Protein AF-0000000078526818 (afdb_homodimer)

InterPro domains:
  IPR000281 Helix-turn-helix protein RpiR [PF01418] (6-73)
  IPR000281 Helix-turn-helix protein RpiR [PS51071] (1-77)
  IPR001347 SIS domain [PF01380] (111-219)
  IPR001347 SIS domain [PS51464] (107-249)
  IPR009057 Homedomain-like superfamily [SSF46689] (5-74)
  IPR035472 RpiR-like, SIS domain [cd05013] (103-241)
  IPR036388 Winged helix-like DNA-binding domain superfamily [G3DSA:1.10.10.10] (4-74)
  IPR046348 SIS domain superfamily [SSF53697] (82-240)
  IPR047640 HTH-type transcriptional regulator RpiR-like [PTHR30514] (3-245)

Sequence (504 aa):
MVLDDLVVKHYNELSENDYHIWNYISANREEVANLPINVVAERVNVSRTTLMRFSQKLGLHGYSELKTHLRWENIAPRKSYESITEKVINNNINIINRYKEIDFGEMVRAIYEAHNIFIYGTGSLQREVAIELRRMFLSVNMIAIDLPGEGELLKSTNMLGKNDIIFIISKSGESAFVDNQLNKFKAKGVKIISLTKSGHNRIAIKSDFNLFTNIEKFELGPDTVFETMVHMFLIIEILFARFIDYYFTHESMVLDDLVVKHYNELSENDYHIWNYISANREEVANLPINVVAERVNVSRTTLMRFSQKLGLHGYSELKTHLRWENIAPRKSYESITEKVINNNINIINRYKEIDFGEMVRAIYEAHNIFIYGTGSLQREVAIELRRMFLSVNMIAIDLPGEGELLKSTNMLGKNDIIFIISKSGESAFVDNQLNKFKAKGVKIISLTKSGHNRIAIKSDFNLFTNIEKFELGPDTVFETMVHMFLIIEILFARFIDYYFTHES

pLDDT: mean 88.37, std 12.84, range [31.36, 98.88]

Foldseek 3Di:
DALVVLCLVLVVVADPLLVLLVVQCVVCLVVLLPDDLCVSCVVSVHDSVVQQVSCVSSVHNGSNVVSVSSVCVQPPDPRPVCDPVNVLVVQLVVLLVSLVPDDCPVVLVLVLQAPAEEEEEPDDVRQVLRVVLQVLCVVVVHGYYYDPDLVSLVVCLVVDAQRHEYEYEYEAQADPSVLVSLVSCVVRNYAYEYEYADDDHSRQVSHPHYHHGHWDWDDPDDVDIDINDCSSSVNSVSSSVVSVVVNVVVVD/DQLVVLCVVLVVVADPLLVLLCVQCVQCLVPLLPDDLCVSCVVSVHDSVVQQVSCVSSVHNGSNVVSVSSVCCCPVDPRVPCDPVNVLVVQLVVLLVVLVPDDCPVVLVLVVQAPAEEEEEPDDVRQVLRVVLQVLCVVVVHGYHYDPDLVSLVVCLVVDAQRHEYEYEYEAQADPSVLVSLVSCVVRNYAYEYEYADDDHSRQVSHPHYHHGHWDWDDPDDVDIDINDCSSSVNSVSSSVVSVVVNVVVVD

Secondary structure (DSSP, 8-state):
--HHHHHHHTGGG--HHHHHHHHHHHHTHHHHHTS-HHHHHHHTT--HHHHHHHHHHTT-SSHHHHHHHHHHHHHSSS-----HHHHHHHHHHHHHHHHHH---HHHHHHHHH-SEEEEEESSHHHHHHHHHHHHHHHHTT--EEEE-SHHHHHHHTTT--TTEEEEEE-SSS--HHHHHHHHHHHHTT-EEEEEEESS--HHHHH-SEEEEE---EEEEETTEEEE--THHHHHHHHHHHHHHHHHHHHH-/--HHHHHHHTGGG--HHHHHHHHHHHHTHHHHHTS-HHHHHHHTT--HHHHHHHHHHTT-SSHHHHHHHHHHHHHSSS-----HHHHHHHHHHHHHHHHHH---HHHHHHHHH-SEEEEEESSHHHHHHHHHHHHHHHHTT--EEEE-SHHHHHHHTTT--TTEEEEEE-SSS--HHHHHHHHHHHHTT-EEEEEEESS--HHHHH-SEEEEE---EEEEETTEEEE--THHHHHHHHHHHHHHHHHHHHH-

Organism: NCBI:txid29354

Nearest PDB structures (foldseek):
  7en6-assembly1_C  TM=7.705E-01  e=1.716E-08  Escherichia coli
  7en6-assembly1_A  TM=7.655E-01  e=1.531E-08  Escherichia coli
  2xhz-assembly1_B  TM=7.907E-01  e=5.067E-08  Escherichia coli
  7en7-assembly1_A  TM=7.966E-01  e=2.229E-07  Escherichia coli K-12
  7en6-assembly1_D  TM=7.461E-01  e=7.550E-08  Escherichia coli

Radius of gyration: 24.55 Å; Cα contacts (8 Å, |Δi|>4): 741; chains: 2; bounding box: 64×59×66 Å

Structure (mmCIF, N/CA/C/O backbone):
data_AF-0000000078526818-model_v1
#
loop_
_entity.id
_entity.type
_entity.pdbx_description
1 polymer 'RpiR family transcriptional regulator'
#
loop_
_atom_site.group_PDB
_atom_site.id
_atom_site.type_symbol
_atom_site.label_atom_id
_atom_site.label_alt_id
_atom_site.label_comp_id
_atom_site.label_asym_id
_atom_site.label_entity_id
_atom_site.label_seq_id
_atom_site.pdbx_PDB_ins_code
_atom_site.Cartn_x
_atom_site.Cartn_y
_atom_site.Cartn_z
_atom_site.occupancy
_atom_site.B_iso_or_equiv
_atom_site.auth_seq_id
_atom_site.auth_comp_id
_atom_site.auth_asym_id
_atom_site.auth_atom_id
_atom_site.pdbx_PDB_model_num
ATOM 1 N N . MET A 1 1 ? 6.316 8.797 -26.359 1 44.41 1 MET A N 1
ATOM 2 C CA . MET A 1 1 ? 6.199 7.418 -25.875 1 44.41 1 MET A CA 1
ATOM 3 C C . MET A 1 1 ? 7.43 7.012 -25.078 1 44.41 1 MET A C 1
ATOM 5 O O . MET A 1 1 ? 8.562 7.172 -25.547 1 44.41 1 MET A O 1
ATOM 9 N N . VAL A 1 2 ? 7.312 6.691 -23.703 1 60.53 2 VAL A N 1
ATOM 10 C CA . VAL A 1 2 ? 8.43 6.348 -22.828 1 60.53 2 VAL A CA 1
ATOM 11 C C . VAL A 1 2 ? 8.914 4.934 -23.141 1 60.53 2 VAL A C 1
ATOM 13 O O . VAL A 1 2 ? 8.141 4.102 -23.625 1 60.53 2 VAL A O 1
ATOM 16 N N . LEU A 1 3 ? 10.211 4.797 -23.25 1 73.62 3 LEU A N 1
ATOM 17 C CA . LEU A 1 3 ? 10.875 3.564 -23.656 1 73.62 3 LEU A CA 1
ATOM 18 C C . LEU A 1 3 ? 10.234 2.354 -23 1 73.62 3 LEU A C 1
ATOM 20 O O . LEU A 1 3 ? 10.102 1.295 -23.609 1 73.62 3 LEU A O 1
ATOM 24 N N . ASP A 1 4 ? 9.656 2.604 -21.875 1 72.5 4 ASP A N 1
ATOM 25 C CA . ASP A 1 4 ? 8.984 1.534 -21.141 1 72.5 4 ASP A CA 1
ATOM 26 C C . ASP A 1 4 ? 7.738 1.061 -21.875 1 72.5 4 ASP A C 1
ATOM 28 O O . ASP A 1 4 ? 7.461 -0.14 -21.938 1 72.5 4 ASP A O 1
ATOM 32 N N . ASP A 1 5 ? 7.059 2.008 -22.422 1 67.38 5 ASP A N 1
ATOM 33 C CA . ASP A 1 5 ? 5.863 1.681 -23.188 1 67.38 5 ASP A CA 1
ATOM 34 C C . ASP A 1 5 ? 6.207 0.823 -24.406 1 67.38 5 ASP A C 1
ATOM 36 O O . ASP A 1 5 ? 5.453 -0.081 -24.781 1 67.38 5 ASP A O 1
ATOM 40 N N . LEU A 1 6 ? 7.262 1.13 -25.031 1 74.56 6 LEU A N 1
ATOM 41 C CA . LEU A 1 6 ? 7.699 0.385 -26.203 1 74.56 6 LEU A CA 1
ATOM 42 C C . LEU A 1 6 ? 8.039 -1.056 -25.828 1 74.56 6 LEU A C 1
ATOM 44 O O . LEU A 1 6 ? 7.703 -1.984 -26.578 1 74.56 6 LEU A O 1
ATOM 48 N N . VAL A 1 7 ? 8.586 -1.241 -24.672 1 80.06 7 VAL A N 1
ATOM 49 C CA . VAL A 1 7 ? 8.992 -2.572 -24.219 1 80.06 7 VAL A CA 1
ATOM 50 C C . VAL A 1 7 ? 7.754 -3.418 -23.938 1 80.06 7 VAL A C 1
ATOM 52 O O . VAL A 1 7 ? 7.695 -4.59 -24.312 1 80.06 7 VAL A O 1
ATOM 55 N N . VAL A 1 8 ? 6.82 -2.803 -23.328 1 70.94 8 VAL A N 1
ATOM 56 C CA . VAL A 1 8 ? 5.578 -3.494 -23 1 70.94 8 VAL A CA 1
ATOM 57 C C . VAL A 1 8 ? 4.836 -3.84 -24.297 1 70.94 8 VAL A C 1
ATOM 59 O O . VAL A 1 8 ? 4.316 -4.949 -24.438 1 70.94 8 VAL A O 1
ATOM 62 N N . LYS A 1 9 ? 4.781 -2.939 -25.125 1 70.44 9 LYS A N 1
ATOM 63 C CA . LYS A 1 9 ? 4.113 -3.111 -26.406 1 70.44 9 LYS A CA 1
ATOM 64 C C . LYS A 1 9 ? 4.723 -4.266 -27.203 1 70.44 9 LYS A C 1
ATOM 66 O O . LYS A 1 9 ? 4.012 -4.988 -27.906 1 70.44 9 LYS A O 1
ATOM 71 N N . HIS A 1 10 ? 5.957 -4.492 -27.094 1 75.88 10 HIS A N 1
ATOM 72 C CA . HIS A 1 10 ? 6.652 -5.488 -27.891 1 75.88 10 HIS A CA 1
ATOM 73 C C . HIS A 1 10 ? 7.105 -6.668 -27.031 1 75.88 10 HIS A C 1
ATOM 75 O O . HIS A 1 10 ? 8.031 -7.387 -27.406 1 75.88 10 HIS A O 1
ATOM 81 N N . TYR A 1 11 ? 6.512 -6.746 -25.859 1 73.44 11 TYR A N 1
ATOM 82 C CA . TYR A 1 11 ? 6.914 -7.695 -24.828 1 73.44 11 TYR A CA 1
ATOM 83 C C . TYR A 1 11 ? 6.969 -9.109 -25.375 1 73.44 11 TYR A C 1
ATOM 85 O O . TYR A 1 11 ? 7.918 -9.852 -25.109 1 73.44 11 TYR A O 1
ATOM 93 N N . ASN A 1 12 ? 6.074 -9.5 -26.156 1 74.5 12 ASN A N 1
ATOM 94 C CA . ASN A 1 12 ? 5.965 -10.852 -26.688 1 74.5 12 ASN A CA 1
ATOM 95 C C . ASN A 1 12 ? 7.059 -11.133 -27.719 1 74.5 12 ASN A C 1
ATOM 97 O O . ASN A 1 12 ? 7.309 -12.289 -28.062 1 74.5 12 ASN A O 1
ATOM 101 N N . GLU A 1 13 ? 7.637 -10.172 -28.188 1 79.38 13 GLU A N 1
ATOM 102 C CA . GLU A 1 13 ? 8.656 -10.328 -29.219 1 79.38 13 GLU A CA 1
ATOM 103 C C . GLU A 1 13 ? 10.055 -10.344 -28.609 1 79.38 13 GLU A C 1
ATOM 105 O O . GLU A 1 13 ? 11.047 -10.578 -29.312 1 79.38 13 GLU A O 1
ATOM 110 N N . LEU A 1 14 ? 10.078 -10.109 -27.328 1 81.81 14 LEU A N 1
ATOM 111 C CA . LEU A 1 14 ? 11.383 -9.953 -26.688 1 81.81 14 LEU A CA 1
ATOM 112 C C . LEU A 1 14 ? 11.898 -11.289 -26.172 1 81.81 14 LEU A C 1
ATOM 114 O O . LEU A 1 14 ? 11.133 -12.086 -25.641 1 81.81 14 LEU A O 1
ATOM 118 N N . SER A 1 15 ? 13.109 -11.547 -26.531 1 82.69 15 SER A N 1
ATOM 119 C CA . SER A 1 15 ? 13.797 -12.742 -26.031 1 82.69 15 SER A CA 1
ATOM 120 C C . SER A 1 15 ? 14.305 -12.539 -24.609 1 82.69 15 SER A C 1
ATOM 122 O O . SER A 1 15 ? 14.227 -11.438 -24.078 1 82.69 15 SER A O 1
ATOM 124 N N . GLU A 1 16 ? 14.805 -13.641 -24.062 1 80.94 16 GLU A N 1
ATOM 125 C CA . GLU A 1 16 ? 15.422 -13.555 -22.734 1 80.94 16 GLU A CA 1
ATOM 126 C C . GLU A 1 16 ? 16.578 -12.547 -22.734 1 80.94 16 GLU A C 1
ATOM 128 O O . GLU A 1 16 ? 16.734 -11.797 -21.766 1 80.94 16 GLU A O 1
ATOM 133 N N . ASN A 1 17 ? 17.312 -12.594 -23.781 1 83 17 ASN A N 1
ATOM 134 C CA . ASN A 1 17 ? 18.422 -11.664 -23.938 1 83 17 ASN A CA 1
ATOM 135 C C . ASN A 1 17 ? 17.938 -10.219 -24.016 1 83 17 ASN A C 1
ATOM 137 O O . ASN A 1 17 ? 18.562 -9.32 -23.453 1 83 17 ASN A O 1
ATOM 141 N N . ASP A 1 18 ? 16.859 -9.992 -24.656 1 88 18 ASP A N 1
ATOM 142 C CA . ASP A 1 18 ? 16.266 -8.664 -24.781 1 88 18 ASP A CA 1
ATOM 143 C C . ASP A 1 18 ? 15.852 -8.125 -23.406 1 88 18 ASP A C 1
ATOM 145 O O . ASP A 1 18 ? 16.078 -6.949 -23.109 1 88 18 ASP A O 1
ATOM 149 N N . TYR A 1 19 ? 15.383 -8.984 -22.656 1 83.19 19 TYR A N 1
ATOM 150 C CA . TYR A 1 19 ? 14.977 -8.57 -21.312 1 83.19 19 TYR A CA 1
ATOM 151 C C . TYR A 1 19 ? 16.188 -8.188 -20.469 1 83.19 19 TYR A C 1
ATOM 153 O O . TYR A 1 19 ? 16.125 -7.23 -19.688 1 83.19 19 TYR A O 1
ATOM 161 N N . HIS A 1 20 ? 17.172 -8.914 -20.703 1 83.94 20 HIS A N 1
ATOM 162 C CA . HIS A 1 20 ? 18.438 -8.602 -20.031 1 83.94 20 HIS A CA 1
ATOM 163 C C . HIS A 1 20 ? 18.922 -7.207 -20.406 1 83.94 20 HIS A C 1
ATOM 165 O O . HIS A 1 20 ? 19.344 -6.438 -19.531 1 83.94 20 HIS A O 1
ATOM 171 N N . ILE A 1 21 ? 18.891 -6.879 -21.641 1 89.38 21 ILE A N 1
ATOM 172 C CA . ILE A 1 21 ? 19.281 -5.57 -22.156 1 89.38 21 ILE A CA 1
ATOM 173 C C . ILE A 1 21 ? 18.375 -4.492 -21.562 1 89.38 21 ILE A C 1
ATOM 175 O O . ILE A 1 21 ? 18.859 -3.486 -21.031 1 89.38 21 ILE A O 1
ATOM 179 N N . TRP A 1 22 ? 17.141 -4.766 -21.578 1 87.56 22 TRP A N 1
ATOM 180 C CA . TRP A 1 22 ? 16.156 -3.793 -21.109 1 87.56 22 TRP A CA 1
ATOM 181 C C . TRP A 1 22 ? 16.328 -3.529 -19.625 1 87.56 22 TRP A C 1
ATOM 183 O O . TRP A 1 22 ? 16.266 -2.381 -19.172 1 87.56 22 TRP A O 1
ATOM 193 N N . ASN A 1 23 ? 16.609 -4.516 -18.984 1 80.19 23 ASN A N 1
ATOM 194 C CA . ASN A 1 23 ? 16.812 -4.371 -17.547 1 80.19 23 ASN A CA 1
ATOM 195 C C . ASN A 1 23 ? 17.969 -3.432 -17.234 1 80.19 23 ASN A C 1
ATOM 197 O O . ASN A 1 23 ? 17.875 -2.59 -16.344 1 80.19 23 ASN A O 1
ATOM 201 N N . TYR A 1 24 ? 19.016 -3.617 -17.953 1 84.88 24 TYR A N 1
ATOM 202 C CA . TYR A 1 24 ? 20.172 -2.746 -17.766 1 84.88 24 TYR A CA 1
ATOM 203 C C . TYR A 1 24 ? 19.828 -1.307 -18.125 1 84.88 24 TYR A C 1
ATOM 205 O O . TYR A 1 24 ? 20.109 -0.38 -17.375 1 84.88 24 TYR A O 1
ATOM 213 N N . ILE A 1 25 ? 19.188 -1.177 -19.281 1 86 25 ILE A N 1
ATOM 214 C CA . ILE A 1 25 ? 18.875 0.159 -19.781 1 86 25 ILE A CA 1
ATOM 215 C C . ILE A 1 25 ? 17.906 0.844 -18.812 1 86 25 ILE A C 1
ATOM 217 O O . ILE A 1 25 ? 18.094 2.014 -18.469 1 86 25 ILE A O 1
ATOM 221 N N . SER A 1 26 ? 16.969 0.11 -18.359 1 80 26 SER A N 1
ATOM 222 C CA . SER A 1 26 ? 15.938 0.645 -17.469 1 80 26 SER A CA 1
ATOM 223 C C . SER A 1 26 ? 16.531 1.097 -16.141 1 80 26 SER A C 1
ATOM 225 O O . SER A 1 26 ? 16.094 2.105 -15.578 1 80 26 SER A O 1
ATOM 227 N N . ALA A 1 27 ? 17.547 0.5 -15.711 1 74.25 27 ALA A N 1
ATOM 228 C CA . ALA A 1 27 ? 18.203 0.792 -14.445 1 74.25 27 ALA A CA 1
ATOM 229 C C . ALA A 1 27 ? 19.219 1.933 -14.594 1 74.25 27 ALA A C 1
ATOM 231 O O . ALA A 1 27 ? 19.594 2.562 -13.609 1 74.25 27 ALA A O 1
ATOM 232 N N . ASN A 1 28 ? 19.688 2.176 -15.75 1 77.31 28 ASN A N 1
ATOM 233 C CA . ASN A 1 28 ? 20.766 3.129 -15.992 1 77.31 28 ASN A CA 1
ATOM 234 C C . ASN A 1 28 ? 20.391 4.117 -17.094 1 77.31 28 ASN A C 1
ATOM 236 O O . ASN A 1 28 ? 21.203 4.402 -17.984 1 77.31 28 ASN A O 1
ATOM 240 N N . ARG A 1 29 ? 19.203 4.523 -17.062 1 75.81 29 ARG A N 1
ATOM 241 C CA . ARG A 1 29 ? 18.656 5.289 -18.172 1 75.81 29 ARG A CA 1
ATOM 242 C C . ARG A 1 29 ? 19.484 6.539 -18.438 1 75.81 29 ARG A C 1
ATOM 244 O O . ARG A 1 29 ? 19.797 6.832 -19.594 1 75.81 29 ARG A O 1
ATOM 251 N N . GLU A 1 30 ? 19.812 7.281 -17.297 1 73.44 30 GLU A N 1
ATOM 252 C CA . GLU A 1 30 ? 20.578 8.508 -17.469 1 73.44 30 GLU A CA 1
ATOM 253 C C . GLU A 1 30 ? 21.953 8.234 -18.094 1 73.44 30 GLU A C 1
ATOM 255 O O . GLU A 1 30 ? 22.391 8.945 -19 1 73.44 30 GLU A O 1
ATOM 260 N N . GLU A 1 31 ? 22.562 7.254 -17.578 1 80.81 31 GLU A N 1
ATOM 261 C CA . GLU A 1 31 ? 23.906 6.918 -18.078 1 80.81 31 GLU A CA 1
ATOM 262 C C . GLU A 1 31 ? 23.844 6.43 -19.516 1 80.81 31 GLU A C 1
ATOM 264 O O . GLU A 1 31 ? 24.656 6.848 -20.359 1 80.81 31 GLU A O 1
ATOM 269 N N . VAL A 1 32 ? 22.875 5.641 -19.828 1 86.69 32 VAL A N 1
ATOM 270 C CA . VAL A 1 32 ? 22.781 5.023 -21.141 1 86.69 32 VAL A CA 1
ATOM 271 C C . VAL A 1 32 ? 22.5 6.098 -22.188 1 86.69 32 VAL A C 1
ATOM 273 O O . VAL A 1 32 ? 22.984 6 -23.328 1 86.69 32 VAL A O 1
ATOM 276 N N . ALA A 1 33 ? 21.75 7.102 -21.688 1 79.62 33 ALA A N 1
ATOM 277 C CA . ALA A 1 33 ? 21.422 8.18 -22.609 1 79.62 33 ALA A CA 1
ATOM 278 C C . ALA A 1 33 ? 22.672 8.852 -23.156 1 79.62 33 ALA A C 1
ATOM 280 O O . ALA A 1 33 ? 22.641 9.453 -24.234 1 79.62 33 ALA A O 1
ATOM 281 N N . ASN A 1 34 ? 23.797 8.672 -22.484 1 79.12 34 ASN A N 1
ATOM 282 C CA . ASN A 1 34 ? 25 9.406 -22.859 1 79.12 34 ASN A CA 1
ATOM 283 C C . ASN A 1 34 ? 26.156 8.461 -23.203 1 79.12 34 ASN A C 1
ATOM 285 O O . ASN A 1 34 ? 27.297 8.898 -23.359 1 79.12 34 ASN A O 1
ATOM 289 N N . LEU A 1 35 ? 25.875 7.211 -23.297 1 84.88 35 LEU A N 1
ATOM 290 C CA . LEU A 1 35 ? 26.938 6.246 -23.578 1 84.88 35 LEU A CA 1
ATOM 291 C C . LEU A 1 35 ? 26.859 5.746 -25.016 1 84.88 35 LEU A C 1
ATOM 293 O O . LEU A 1 35 ? 25.75 5.559 -25.547 1 84.88 35 LEU A O 1
ATOM 297 N N . PRO A 1 36 ? 27.984 5.605 -25.656 1 83.06 36 PRO A N 1
ATOM 298 C CA . PRO A 1 36 ? 27.969 4.977 -26.984 1 83.06 36 PRO A CA 1
ATOM 299 C C . PRO A 1 36 ? 27.562 3.508 -26.938 1 83.06 36 PRO A C 1
ATOM 301 O O . PRO A 1 36 ? 27.688 2.861 -25.891 1 83.06 36 PRO A O 1
ATOM 304 N N . ILE A 1 37 ? 27.031 3.025 -28.062 1 89.81 37 ILE A N 1
ATOM 305 C CA . ILE A 1 37 ? 26.453 1.683 -28.141 1 89.81 37 ILE A CA 1
ATOM 306 C C . ILE A 1 37 ? 27.5 0.654 -27.719 1 89.81 37 ILE A C 1
ATOM 308 O O . ILE A 1 37 ? 27.172 -0.355 -27.094 1 89.81 37 ILE A O 1
ATOM 312 N N . ASN A 1 38 ? 28.828 0.88 -28.016 1 88.69 38 ASN A N 1
ATOM 313 C CA . ASN A 1 38 ? 29.875 -0.093 -27.719 1 88.69 38 ASN A CA 1
ATOM 314 C C . ASN A 1 38 ? 3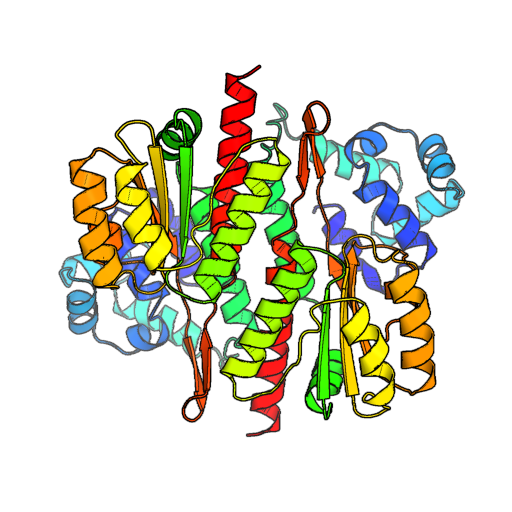0.062 -0.266 -26.219 1 88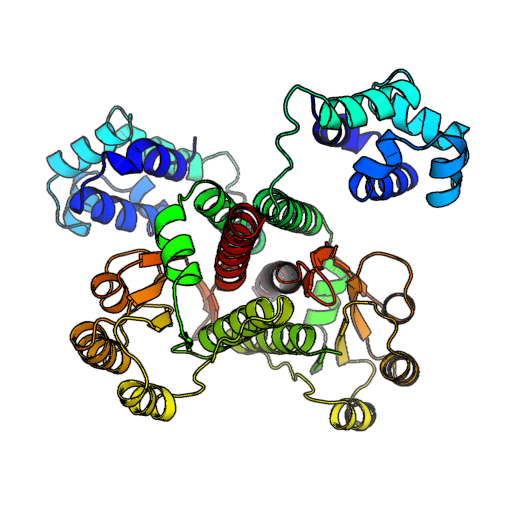.69 38 ASN A C 1
ATOM 316 O O . ASN A 1 38 ? 30.281 -1.381 -25.734 1 88.69 38 ASN A O 1
ATOM 320 N N . VAL A 1 39 ? 29.969 0.812 -25.516 1 89 39 VAL A N 1
ATOM 321 C CA . VAL A 1 39 ? 30.172 0.774 -24.062 1 89 39 VAL A CA 1
ATOM 322 C C . VAL A 1 39 ? 29 0.054 -23.406 1 89 39 VAL A C 1
ATOM 324 O O . VAL A 1 39 ? 29.188 -0.808 -22.547 1 89 39 VAL A O 1
ATOM 327 N N . VAL A 1 40 ? 27.781 0.354 -23.812 1 90.38 40 VAL A N 1
ATOM 328 C CA . VAL A 1 40 ? 26.594 -0.268 -23.234 1 90.38 40 VAL A CA 1
ATOM 329 C C . VAL A 1 40 ? 26.578 -1.76 -23.547 1 90.38 40 VAL A C 1
ATOM 331 O O . VAL A 1 40 ? 26.281 -2.588 -22.688 1 90.38 40 VAL A O 1
ATOM 334 N N . ALA A 1 41 ? 26.906 -2.096 -24.766 1 91.81 41 ALA A N 1
ATOM 335 C CA . ALA A 1 41 ? 26.984 -3.494 -25.172 1 91.81 41 ALA A CA 1
ATOM 336 C C . ALA A 1 41 ? 27.953 -4.281 -24.297 1 91.81 41 ALA A C 1
ATOM 338 O O . ALA A 1 41 ? 27.656 -5.406 -23.891 1 91.81 41 ALA A O 1
ATOM 339 N N . GLU A 1 42 ? 29.062 -3.66 -24 1 88.38 42 GLU A N 1
ATOM 340 C CA . GLU A 1 42 ? 30.047 -4.301 -23.141 1 88.38 42 GLU A CA 1
ATOM 341 C C . GLU A 1 42 ? 29.516 -4.504 -21.734 1 88.38 42 GLU A C 1
ATOM 343 O O . GLU A 1 42 ? 29.719 -5.562 -21.125 1 88.38 42 GLU A O 1
ATOM 348 N N . ARG A 1 43 ? 28.781 -3.564 -21.234 1 86 43 ARG A N 1
ATOM 349 C CA . ARG A 1 43 ? 28.281 -3.59 -19.859 1 86 43 ARG A CA 1
ATOM 350 C C . ARG A 1 43 ? 27.188 -4.641 -19.703 1 86 43 ARG A C 1
ATOM 352 O O . ARG A 1 43 ? 27.062 -5.242 -18.625 1 86 43 ARG A O 1
ATOM 359 N N . VAL A 1 44 ? 26.469 -4.82 -20.766 1 88.25 44 VAL A N 1
ATOM 360 C CA . VAL A 1 44 ? 25.359 -5.777 -20.703 1 88.25 44 VAL A CA 1
ATOM 361 C C . VAL A 1 44 ? 25.797 -7.109 -21.312 1 88.25 44 VAL A C 1
ATOM 363 O O . VAL A 1 44 ? 25 -8.047 -21.391 1 88.25 44 VAL A O 1
ATOM 366 N N . ASN A 1 45 ? 27.062 -7.223 -21.656 1 88.25 45 ASN A N 1
ATOM 367 C CA . ASN A 1 45 ? 27.688 -8.422 -22.203 1 88.25 45 ASN A CA 1
ATOM 368 C C . ASN A 1 45 ? 26.938 -8.938 -23.422 1 88.25 45 ASN A C 1
ATOM 370 O O . ASN A 1 45 ? 26.594 -10.125 -23.484 1 88.25 45 ASN A O 1
ATOM 374 N N . VAL A 1 46 ? 26.609 -8.117 -24.266 1 91.75 46 VAL A N 1
ATOM 375 C CA . VAL A 1 46 ? 26.047 -8.484 -25.562 1 91.75 46 VAL A CA 1
ATOM 376 C C . VAL A 1 46 ? 26.828 -7.805 -26.688 1 91.75 46 VAL A C 1
ATOM 378 O O . VAL A 1 46 ? 27.672 -6.941 -26.422 1 91.75 46 VAL A O 1
ATOM 381 N N . SER A 1 47 ? 26.609 -8.25 -27.938 1 89.88 47 SER A N 1
ATOM 382 C CA . SER A 1 47 ? 27.234 -7.617 -29.094 1 89.88 47 SER A CA 1
ATOM 383 C C . SER A 1 47 ? 26.547 -6.312 -29.453 1 89.88 47 SER A C 1
ATOM 385 O O . SER A 1 47 ? 25.375 -6.102 -29.094 1 89.88 47 SER A O 1
ATOM 387 N N . ARG A 1 48 ? 27.234 -5.434 -30.141 1 89.06 48 ARG A N 1
ATOM 388 C CA . ARG A 1 48 ? 26.656 -4.215 -30.672 1 89.06 48 ARG A CA 1
ATOM 389 C C . ARG A 1 48 ? 25.438 -4.531 -31.531 1 89.06 48 ARG A C 1
ATOM 391 O O . ARG A 1 48 ? 24.422 -3.836 -31.469 1 89.06 48 ARG A O 1
ATOM 398 N N . THR A 1 49 ? 25.562 -5.621 -32.312 1 90.12 49 THR A N 1
ATOM 399 C CA . THR A 1 49 ? 24.5 -6.039 -33.188 1 90.12 49 THR A CA 1
ATOM 400 C C . THR A 1 49 ? 23.25 -6.449 -32.406 1 90.12 49 THR A C 1
ATOM 402 O O . THR A 1 49 ? 22.141 -6.105 -32.781 1 90.12 49 THR A O 1
ATOM 405 N N . THR A 1 50 ? 23.453 -7.141 -31.359 1 90.75 50 THR A N 1
ATOM 406 C CA . THR A 1 50 ? 22.359 -7.57 -30.5 1 90.75 50 THR A CA 1
ATOM 407 C C . THR A 1 50 ? 21.625 -6.367 -29.906 1 90.75 50 THR A C 1
ATOM 409 O O . THR A 1 50 ? 20.406 -6.336 -29.875 1 90.75 50 THR A O 1
ATOM 412 N N . LEU A 1 51 ? 22.359 -5.387 -29.453 1 92.44 51 LEU A N 1
ATOM 413 C CA . LEU A 1 51 ? 21.781 -4.176 -28.875 1 92.44 51 LEU A CA 1
ATOM 414 C C . LEU A 1 51 ? 21.016 -3.387 -29.938 1 92.44 51 LEU A C 1
ATOM 416 O O . LEU A 1 51 ? 19.953 -2.826 -29.656 1 92.44 51 LEU A O 1
ATOM 420 N N . MET A 1 52 ? 21.594 -3.389 -31.141 1 89.38 52 MET A N 1
ATOM 421 C CA . MET A 1 52 ? 20.922 -2.736 -32.281 1 89.38 52 MET A CA 1
ATOM 422 C C . MET A 1 52 ? 19.594 -3.43 -32.594 1 89.38 52 MET A C 1
ATOM 424 O O . MET A 1 52 ? 18.578 -2.77 -32.812 1 89.38 52 MET A O 1
ATOM 428 N N . ARG A 1 53 ? 19.594 -4.742 -32.594 1 89.06 53 ARG A N 1
ATOM 429 C CA . ARG A 1 53 ? 18.391 -5.52 -32.906 1 89.06 53 ARG A CA 1
ATOM 430 C C . ARG A 1 53 ? 17.328 -5.328 -31.812 1 89.06 53 ARG A C 1
ATOM 432 O O . ARG A 1 53 ? 16.141 -5.277 -32.094 1 89.06 53 ARG A O 1
ATOM 439 N N . PHE A 1 54 ? 17.75 -5.328 -30.578 1 92.88 54 PHE A N 1
ATOM 440 C CA . PHE A 1 54 ? 16.844 -5.023 -29.484 1 92.88 54 PHE A CA 1
ATOM 441 C C . PHE A 1 54 ? 16.109 -3.715 -29.734 1 92.88 54 PHE A C 1
ATOM 443 O O . PHE A 1 54 ? 14.883 -3.658 -29.625 1 92.88 54 PHE A O 1
ATOM 450 N N . SER A 1 55 ? 16.875 -2.633 -30.031 1 90 55 SER A N 1
ATOM 451 C CA . SER A 1 55 ? 16.281 -1.328 -30.312 1 90 55 SER A CA 1
ATOM 452 C C . SER A 1 55 ? 15.266 -1.41 -31.453 1 90 55 SER A C 1
ATOM 454 O O . SER A 1 55 ? 14.195 -0.801 -31.375 1 90 55 SER A O 1
ATOM 456 N N . GLN A 1 56 ? 15.57 -2.229 -32.406 1 88.25 56 GLN A N 1
ATOM 457 C CA . GLN A 1 56 ? 14.695 -2.369 -33.562 1 88.25 56 GLN A CA 1
ATOM 458 C C . GLN A 1 56 ? 13.43 -3.141 -33.219 1 88.25 56 GLN A C 1
ATOM 460 O O . GLN A 1 56 ? 12.344 -2.826 -33.719 1 88.25 56 GLN A O 1
ATOM 465 N N . LYS A 1 57 ? 13.547 -4.105 -32.344 1 88.25 57 LYS A N 1
ATOM 466 C CA . LYS A 1 57 ? 12.391 -4.867 -31.891 1 88.25 57 LYS A CA 1
ATOM 467 C C . LYS A 1 57 ? 11.375 -3.967 -31.188 1 88.25 57 LYS A C 1
ATOM 469 O O . LYS A 1 57 ? 10.18 -4.246 -31.203 1 88.25 57 LYS A O 1
ATOM 474 N N . LEU A 1 58 ? 11.945 -2.963 -30.625 1 87.75 58 LEU A N 1
ATOM 475 C CA . LEU A 1 58 ? 11.078 -2.018 -29.938 1 87.75 58 LEU A CA 1
ATOM 476 C C . LEU A 1 58 ? 10.445 -1.036 -30.906 1 87.75 58 LEU A C 1
ATOM 478 O O . LEU A 1 58 ? 9.758 -0.099 -30.5 1 87.75 58 LEU A O 1
ATOM 482 N N . GLY A 1 59 ? 10.75 -1.162 -32.188 1 82.88 59 GLY A N 1
ATOM 483 C CA . GLY A 1 59 ? 10.195 -0.296 -33.219 1 82.88 59 GLY A CA 1
ATOM 484 C C . GLY A 1 59 ? 11.047 0.932 -33.469 1 82.88 59 GLY A C 1
ATOM 485 O O . GLY A 1 59 ? 10.594 1.885 -34.094 1 82.88 59 GLY A O 1
ATOM 486 N N . LEU A 1 60 ? 12.195 0.914 -32.938 1 85.69 60 LEU A N 1
ATOM 487 C CA . LEU A 1 60 ? 13.094 2.051 -33.125 1 85.69 60 LEU A CA 1
ATOM 488 C C . LEU A 1 60 ? 14.055 1.796 -34.281 1 85.69 60 LEU A C 1
ATOM 490 O O . LEU A 1 60 ? 14.289 0.646 -34.656 1 85.69 60 LEU A O 1
ATOM 494 N N . HIS A 1 61 ? 14.57 2.83 -34.875 1 78.69 61 HIS A N 1
ATOM 495 C CA . HIS A 1 61 ? 15.477 2.701 -36.031 1 78.69 61 HIS A CA 1
ATOM 496 C C . HIS A 1 61 ? 16.844 2.213 -35.594 1 78.69 61 HIS A C 1
ATOM 498 O O . HIS A 1 61 ? 17.641 1.74 -36.406 1 78.69 61 HIS A O 1
ATOM 504 N N . GLY A 1 62 ? 17.203 2.311 -34.344 1 83.94 62 GLY A N 1
ATOM 505 C CA . GLY A 1 62 ? 18.484 1.884 -33.812 1 83.94 62 GLY A CA 1
ATOM 506 C C . GLY A 1 62 ? 18.781 2.42 -32.438 1 83.94 62 GLY A C 1
ATOM 507 O O . GLY A 1 62 ? 17.906 2.998 -31.781 1 83.94 62 GLY A O 1
ATOM 508 N N . TYR A 1 63 ? 20.047 2.203 -32.031 1 86.88 63 TYR A N 1
ATOM 509 C CA . TYR A 1 63 ? 20.484 2.6 -30.688 1 86.88 63 TYR A CA 1
ATOM 510 C C . TYR A 1 63 ? 20.469 4.117 -30.531 1 86.88 63 TYR A C 1
ATOM 512 O O . TYR A 1 63 ? 20.156 4.633 -29.453 1 86.88 63 TYR A O 1
ATOM 520 N N . SER A 1 64 ? 20.781 4.832 -31.625 1 79.81 64 SER A N 1
ATOM 521 C CA . SER A 1 64 ? 20.766 6.289 -31.562 1 79.81 64 SER A CA 1
ATOM 522 C C . SER A 1 64 ? 19.391 6.82 -31.203 1 79.81 64 SER A C 1
ATOM 524 O O . SER A 1 64 ? 19.266 7.754 -30.406 1 79.81 64 SER A O 1
ATOM 526 N N . GLU A 1 65 ? 18.359 6.266 -31.781 1 79.44 65 GLU A N 1
ATOM 527 C CA . GLU A 1 65 ? 17 6.668 -31.453 1 79.44 65 GLU A CA 1
ATOM 528 C C . GLU A 1 65 ? 16.625 6.258 -30.031 1 79.44 65 GLU A C 1
ATOM 530 O O . GLU A 1 65 ? 15.914 6.988 -29.344 1 79.44 65 GLU A O 1
ATOM 535 N N . LEU A 1 66 ? 17.078 5.082 -29.594 1 85.75 66 LEU A N 1
ATOM 536 C CA . LEU A 1 66 ? 16.875 4.656 -28.219 1 85.75 66 LEU A CA 1
ATOM 537 C C . LEU A 1 66 ? 17.469 5.664 -27.234 1 85.75 66 LEU A C 1
ATOM 539 O O . LEU A 1 66 ? 16.812 6.066 -26.281 1 85.75 66 LEU A O 1
ATOM 543 N N . LYS A 1 67 ? 18.656 6.102 -27.562 1 80.19 67 LYS A N 1
ATOM 544 C CA . LYS A 1 67 ? 19.312 7.121 -26.734 1 80.19 67 LYS A CA 1
ATOM 545 C C . LYS A 1 67 ? 18.516 8.422 -26.734 1 80.19 67 LYS A C 1
ATOM 547 O O . LYS A 1 67 ? 18.344 9.047 -25.688 1 80.19 67 LYS A O 1
ATOM 552 N N . THR A 1 68 ? 18.125 8.867 -27.922 1 71.31 68 THR A N 1
ATOM 553 C CA . THR A 1 68 ? 17.328 10.086 -28.047 1 71.31 68 THR A CA 1
ATOM 554 C C . THR A 1 68 ? 16.078 10.008 -27.188 1 71.31 68 THR A C 1
ATOM 556 O O . THR A 1 68 ? 15.719 10.969 -26.5 1 71.31 68 THR A O 1
ATOM 559 N N . HIS A 1 69 ? 15.367 8.883 -27.188 1 73.38 69 HIS A N 1
ATOM 560 C CA . HIS A 1 69 ? 14.203 8.68 -26.328 1 73.38 69 HIS A CA 1
ATOM 561 C C . HIS A 1 69 ? 14.578 8.812 -24.844 1 73.38 69 HIS A C 1
ATOM 563 O O . HIS A 1 69 ? 13.867 9.453 -24.078 1 73.38 69 HIS A O 1
ATOM 569 N N . LEU A 1 70 ? 15.703 8.195 -24.578 1 74.94 70 LEU A N 1
ATOM 570 C CA . LEU A 1 70 ? 16.188 8.266 -23.203 1 74.94 70 LEU A CA 1
ATOM 571 C C . LEU A 1 70 ? 16.562 9.695 -22.828 1 74.94 70 LEU A C 1
ATOM 573 O O . LEU A 1 70 ? 16.266 10.148 -21.719 1 74.94 70 LEU A O 1
ATOM 577 N N . ARG A 1 71 ? 17.328 10.414 -23.812 1 64.25 71 ARG A N 1
ATOM 578 C CA . ARG A 1 71 ? 17.719 11.805 -23.594 1 64.25 71 ARG A CA 1
ATOM 579 C C . ARG A 1 71 ? 16.484 12.695 -23.453 1 64.25 71 ARG A C 1
ATOM 581 O O . ARG A 1 71 ? 16.453 13.578 -22.594 1 64.25 71 ARG A O 1
ATOM 588 N N . TRP A 1 72 ? 15.664 12.617 -24.453 1 56.94 72 TRP A N 1
ATOM 589 C CA . TRP A 1 72 ? 14.43 13.398 -24.406 1 56.94 72 TRP A CA 1
ATOM 590 C C . TRP A 1 72 ? 13.695 13.18 -23.078 1 56.94 72 TRP A C 1
ATOM 592 O O . TRP A 1 72 ? 13.117 14.109 -22.516 1 56.94 72 TRP A O 1
ATOM 602 N N . GLU A 1 73 ? 13.727 11.938 -22.75 1 55.94 73 GLU A N 1
ATOM 603 C CA . GLU A 1 73 ? 13.164 11.648 -21.438 1 55.94 73 GLU A CA 1
ATOM 604 C C . GLU A 1 73 ? 13.945 12.359 -20.328 1 55.94 73 GLU A C 1
ATOM 606 O O . GLU A 1 73 ? 13.375 12.742 -19.312 1 55.94 73 GLU A O 1
ATOM 611 N N . ASN A 1 74 ? 15.273 12.523 -20.766 1 48.78 74 ASN A N 1
ATOM 612 C CA . ASN A 1 74 ? 16.172 13.234 -19.875 1 48.78 74 ASN A CA 1
ATOM 613 C C . ASN A 1 74 ? 16.094 14.742 -20.078 1 48.78 74 ASN A C 1
ATOM 615 O O . ASN A 1 74 ? 16.391 15.516 -19.156 1 48.78 74 ASN A O 1
ATOM 619 N N . ILE A 1 75 ? 16.297 15.352 -21.469 1 40.56 75 ILE A N 1
ATOM 620 C CA . ILE A 1 75 ? 16.391 16.766 -21.859 1 40.56 75 ILE A CA 1
ATOM 621 C C . ILE A 1 75 ? 15.031 17.438 -21.672 1 40.56 75 ILE A C 1
ATOM 623 O O . ILE A 1 75 ? 14.93 18.656 -21.75 1 40.56 75 ILE A O 1
ATOM 627 N N . ALA A 1 76 ? 13.906 17.062 -22.266 1 40.66 76 ALA A N 1
ATOM 628 C CA . ALA A 1 76 ? 12.875 18.078 -22.031 1 40.66 76 ALA A CA 1
ATOM 629 C C . ALA A 1 76 ? 13.375 19.156 -21.062 1 40.66 76 ALA A C 1
ATOM 631 O O . ALA A 1 76 ? 14.062 18.844 -20.094 1 40.66 76 ALA A O 1
ATOM 632 N N . PRO A 1 77 ? 13.383 20.672 -21.453 1 32.94 77 PRO A N 1
ATOM 633 C CA . PRO A 1 77 ? 14.148 21.812 -20.938 1 32.94 77 PRO A CA 1
ATOM 634 C C . PRO A 1 77 ? 14.836 21.484 -19.609 1 32.94 77 PRO A C 1
ATOM 636 O O . PRO A 1 77 ? 14.586 20.438 -19.016 1 32.94 77 PRO A O 1
ATOM 639 N N . ARG A 1 78 ? 15.125 22.891 -18.531 1 32.09 78 ARG A N 1
ATOM 640 C CA . ARG A 1 78 ? 15.414 22.953 -17.109 1 32.09 78 ARG A CA 1
ATOM 641 C C . ARG A 1 78 ? 15.062 21.625 -16.422 1 32.09 78 ARG A C 1
ATOM 643 O O . ARG A 1 78 ? 13.898 21.234 -16.391 1 32.09 78 ARG A O 1
ATOM 650 N N . LYS A 1 79 ? 15.812 20.625 -16.406 1 37.34 79 LYS A N 1
ATOM 651 C CA . LYS A 1 79 ? 15.82 19.328 -15.742 1 37.34 79 LYS A CA 1
ATOM 652 C C . LYS A 1 79 ? 14.984 19.359 -14.461 1 37.34 79 LYS A C 1
ATOM 654 O O . LYS A 1 79 ? 15.477 19.75 -13.398 1 37.34 79 LYS A O 1
ATOM 659 N N . SER A 1 80 ? 14.109 19.875 -14.445 1 39.56 80 SER A N 1
ATOM 660 C CA . SER A 1 80 ? 13.242 19.844 -13.266 1 39.56 80 SER A CA 1
ATOM 661 C C . SER A 1 80 ? 13.344 18.516 -12.539 1 39.56 80 SER A C 1
ATOM 663 O O . SER A 1 80 ? 12.984 17.469 -13.094 1 39.56 80 SER A O 1
ATOM 665 N N . TYR A 1 81 ? 14.617 18.156 -12.062 1 46.88 81 TYR A N 1
ATOM 666 C CA . TYR A 1 81 ? 14.875 17.062 -11.141 1 46.88 81 TYR A CA 1
ATOM 667 C C . TYR A 1 81 ? 13.57 16.5 -10.578 1 46.88 81 TYR A C 1
ATOM 669 O O . TYR A 1 81 ? 12.797 17.234 -9.961 1 46.88 81 TYR A O 1
ATOM 677 N N . GLU A 1 82 ? 13.086 15.734 -11.375 1 71.69 82 GLU A N 1
ATOM 678 C CA . GLU A 1 82 ? 11.945 15.086 -10.742 1 71.69 82 GLU A CA 1
ATOM 679 C C . GLU A 1 82 ? 12.18 14.867 -9.25 1 71.69 82 GLU A C 1
ATOM 681 O O . GLU A 1 82 ? 13.211 14.328 -8.852 1 71.69 82 GLU A O 1
ATOM 686 N N . SER A 1 83 ? 11.5 15.539 -8.57 1 87.88 83 SER A N 1
ATOM 687 C CA . SER A 1 83 ? 11.555 15.336 -7.129 1 87.88 83 SER A CA 1
ATOM 688 C C . SER A 1 83 ? 11.367 13.867 -6.762 1 87.88 83 SER A C 1
ATOM 690 O O . SER A 1 83 ? 10.945 13.07 -7.598 1 87.88 83 SER A O 1
ATOM 692 N N . ILE A 1 84 ? 11.922 13.445 -5.75 1 92.69 84 ILE A N 1
ATOM 693 C CA . ILE A 1 84 ? 11.672 12.109 -5.238 1 92.69 84 ILE A CA 1
ATOM 694 C C . ILE A 1 84 ? 10.18 11.805 -5.289 1 92.69 84 ILE A C 1
ATOM 696 O O . ILE A 1 84 ? 9.773 10.703 -5.684 1 92.69 84 ILE A O 1
ATOM 700 N N . THR A 1 85 ? 9.352 12.836 -4.98 1 94.75 85 THR A N 1
ATOM 701 C CA . THR A 1 85 ? 7.898 12.695 -5.012 1 94.75 85 THR A CA 1
ATOM 702 C C . THR A 1 85 ? 7.422 12.32 -6.41 1 94.75 85 THR A C 1
ATOM 704 O O . THR A 1 85 ? 6.629 11.391 -6.574 1 94.75 85 THR A O 1
ATOM 707 N N . GLU A 1 86 ? 7.887 12.992 -7.355 1 92.62 86 GLU A N 1
ATOM 708 C CA . GLU A 1 86 ? 7.477 12.719 -8.727 1 92.62 86 GLU A CA 1
ATOM 709 C C . GLU A 1 86 ? 7.902 11.312 -9.164 1 92.62 86 GLU A C 1
ATOM 711 O O . GLU A 1 86 ? 7.141 10.609 -9.828 1 92.62 86 GLU A O 1
ATOM 716 N N . LYS A 1 87 ? 9.07 10.922 -8.781 1 92.38 87 LYS A N 1
ATOM 717 C CA . LYS A 1 87 ? 9.555 9.586 -9.117 1 92.38 87 LYS A CA 1
ATOM 718 C C . LYS A 1 87 ? 8.711 8.508 -8.461 1 92.38 87 LYS A C 1
ATOM 720 O O . LYS A 1 87 ? 8.375 7.5 -9.086 1 92.38 87 LYS A O 1
ATOM 725 N N . VAL A 1 88 ? 8.383 8.711 -7.188 1 95.25 88 VAL A N 1
ATOM 726 C CA . VAL A 1 88 ? 7.539 7.781 -6.445 1 95.25 88 VAL A CA 1
ATOM 727 C C . VAL A 1 88 ? 6.176 7.668 -7.121 1 95.25 88 VAL A C 1
ATOM 729 O O . VAL A 1 88 ? 5.68 6.566 -7.352 1 95.25 88 VAL A O 1
ATOM 732 N N . ILE A 1 89 ? 5.586 8.828 -7.484 1 94.69 89 ILE A N 1
ATOM 733 C CA . ILE A 1 89 ? 4.27 8.875 -8.109 1 94.69 89 ILE A CA 1
ATOM 734 C C . ILE A 1 89 ? 4.316 8.156 -9.461 1 94.69 89 ILE A C 1
ATOM 736 O O . ILE A 1 89 ? 3.475 7.301 -9.75 1 94.69 89 ILE A O 1
ATOM 740 N N . ASN A 1 90 ? 5.289 8.469 -10.234 1 91.94 90 ASN A N 1
ATOM 741 C CA . ASN A 1 90 ? 5.422 7.867 -11.555 1 91.94 90 ASN A CA 1
ATOM 742 C C . ASN A 1 90 ? 5.629 6.359 -11.461 1 91.94 90 ASN A C 1
ATOM 744 O O . ASN A 1 90 ? 5.086 5.605 -12.273 1 91.94 90 ASN A O 1
ATOM 748 N N . ASN A 1 91 ? 6.426 5.941 -10.492 1 93.75 91 ASN A N 1
ATOM 749 C CA . ASN A 1 91 ? 6.637 4.512 -10.297 1 93.75 91 ASN A CA 1
ATOM 750 C C . ASN A 1 91 ? 5.332 3.793 -9.961 1 93.75 91 ASN A C 1
ATOM 752 O O . ASN A 1 91 ? 5.059 2.715 -10.492 1 93.75 91 ASN A O 1
ATOM 756 N N . ASN A 1 92 ? 4.523 4.387 -9.094 1 96 92 ASN A N 1
ATOM 757 C CA . ASN A 1 92 ? 3.23 3.809 -8.742 1 96 92 ASN A CA 1
ATOM 758 C C . ASN A 1 92 ? 2.299 3.73 -9.945 1 96 92 ASN A C 1
ATOM 760 O O . ASN A 1 92 ? 1.633 2.717 -10.156 1 96 92 ASN A O 1
ATOM 764 N N . ILE A 1 93 ? 2.305 4.785 -10.758 1 93 93 ILE A N 1
ATOM 765 C CA . ILE A 1 93 ? 1.459 4.828 -11.945 1 93 93 ILE A CA 1
ATOM 766 C C . ILE A 1 93 ? 1.91 3.758 -12.938 1 93 93 ILE A C 1
ATOM 768 O O . ILE A 1 93 ? 1.082 3.047 -13.508 1 93 93 ILE A O 1
ATOM 772 N N . ASN A 1 94 ? 3.191 3.607 -13.078 1 91.56 94 ASN A N 1
ATOM 773 C CA . ASN A 1 94 ? 3.734 2.602 -13.984 1 91.56 94 ASN A CA 1
ATOM 774 C C . ASN A 1 94 ? 3.342 1.191 -13.555 1 91.56 94 ASN A C 1
ATOM 776 O O . ASN A 1 94 ? 2.998 0.356 -14.391 1 91.56 94 ASN A O 1
ATOM 780 N N . ILE A 1 95 ? 3.416 0.917 -12.25 1 94.75 95 ILE A N 1
ATOM 781 C CA . ILE A 1 95 ? 3.041 -0.386 -11.711 1 94.75 95 ILE A CA 1
ATOM 782 C C . ILE A 1 95 ? 1.561 -0.648 -11.977 1 94.75 95 ILE A C 1
ATOM 784 O O . ILE A 1 95 ? 1.189 -1.726 -12.445 1 94.75 95 ILE A O 1
ATOM 788 N N . ILE A 1 96 ? 0.718 0.365 -11.758 1 95.12 96 ILE A N 1
ATOM 789 C CA . ILE A 1 96 ? -0.719 0.226 -11.969 1 95.12 96 ILE A CA 1
ATOM 790 C C . ILE A 1 96 ? -1.001 -0.079 -13.438 1 95.12 96 ILE A C 1
ATOM 792 O O . ILE A 1 96 ? -1.754 -1.004 -13.75 1 95.12 96 ILE A O 1
ATOM 796 N N . ASN A 1 97 ? -0.355 0.641 -14.289 1 89.69 97 ASN A N 1
ATOM 797 C CA . ASN A 1 97 ? -0.58 0.463 -15.719 1 89.69 97 ASN A CA 1
ATOM 798 C C . ASN A 1 97 ? -0.111 -0.909 -16.188 1 89.69 97 ASN A C 1
ATOM 800 O O . ASN A 1 97 ? -0.771 -1.544 -17.016 1 89.69 97 ASN A O 1
ATOM 804 N N . ARG A 1 98 ? 0.99 -1.355 -15.648 1 89.56 98 ARG A N 1
ATOM 805 C CA . ARG A 1 98 ? 1.508 -2.678 -15.984 1 89.56 98 ARG A CA 1
ATOM 806 C C . ARG A 1 98 ? 0.517 -3.77 -15.594 1 89.56 98 ARG A C 1
ATOM 808 O O . ARG A 1 98 ? 0.181 -4.633 -16.406 1 89.56 98 ARG A O 1
ATOM 815 N N . TYR A 1 99 ? -0.043 -3.686 -14.43 1 94.38 99 TYR A N 1
ATOM 816 C CA . TYR A 1 99 ? -0.869 -4.77 -13.906 1 94.38 99 TYR A CA 1
ATOM 817 C C . TYR A 1 99 ? -2.314 -4.621 -14.367 1 94.38 99 TYR A C 1
ATOM 819 O O . TYR A 1 99 ? -3.105 -5.562 -14.25 1 94.38 99 TYR A O 1
ATOM 827 N N . LYS A 1 100 ? -2.594 -3.418 -14.891 1 88.38 100 LYS A N 1
ATOM 828 C CA . LYS A 1 100 ? -3.867 -3.264 -15.586 1 88.38 100 LYS A CA 1
ATOM 829 C C . LYS A 1 100 ? -3.916 -4.133 -16.844 1 88.38 100 LYS A C 1
ATOM 831 O O . LYS A 1 100 ? -4.973 -4.656 -17.188 1 88.38 100 LYS A O 1
ATOM 836 N N . GLU A 1 101 ? -2.807 -4.344 -17.406 1 85.31 101 GLU A N 1
ATOM 837 C CA . GLU A 1 101 ? -2.754 -4.961 -18.734 1 85.31 101 GLU A CA 1
ATOM 838 C C . GLU A 1 101 ? -2.373 -6.438 -18.641 1 85.31 101 GLU A C 1
ATOM 840 O O . GLU A 1 101 ? -2.588 -7.203 -19.578 1 85.31 101 GLU A O 1
ATOM 845 N N . ILE A 1 102 ? -1.859 -6.824 -17.516 1 85.31 102 ILE A N 1
ATOM 846 C CA . ILE A 1 102 ? -1.372 -8.188 -17.359 1 85.31 102 ILE A CA 1
ATOM 847 C C . ILE A 1 102 ? -2.551 -9.164 -17.375 1 85.31 102 ILE A C 1
ATOM 849 O O . ILE A 1 102 ? -3.605 -8.875 -16.812 1 85.31 102 ILE A O 1
ATOM 853 N N . ASP A 1 103 ? -2.361 -10.273 -18.031 1 84.56 103 ASP A N 1
ATOM 854 C CA . ASP A 1 103 ? -3.336 -11.359 -18 1 84.56 103 ASP A CA 1
ATOM 855 C C . ASP A 1 103 ? -3.096 -12.273 -16.797 1 84.56 103 ASP A C 1
ATOM 857 O O . ASP A 1 103 ? -2.127 -13.039 -16.781 1 84.56 103 ASP A O 1
ATOM 861 N N . PHE A 1 104 ? -4.047 -12.242 -15.852 1 90.5 104 PHE A N 1
ATOM 862 C CA . PHE A 1 104 ? -3.949 -13.008 -14.617 1 90.5 104 PHE A CA 1
ATOM 863 C C . PHE A 1 104 ? -4.637 -14.359 -14.758 1 90.5 104 PHE A C 1
ATOM 865 O O . PHE A 1 104 ? -4.707 -15.133 -13.797 1 90.5 104 PHE A O 1
ATOM 872 N N . GLY A 1 105 ? -5.109 -14.656 -15.867 1 86.5 105 GLY A N 1
ATOM 873 C CA . GLY A 1 105 ? -6.082 -15.727 -16.031 1 86.5 105 GLY A CA 1
ATOM 874 C C . GLY A 1 105 ? -5.645 -17.031 -15.391 1 86.5 105 GLY A C 1
ATOM 875 O O . GLY A 1 105 ? -6.316 -17.547 -14.5 1 86.5 105 GLY A O 1
ATOM 876 N N . GLU A 1 106 ? -4.508 -17.625 -15.789 1 91.44 106 GLU A N 1
ATOM 877 C CA . GLU A 1 106 ? -4.07 -18.906 -15.25 1 91.44 106 GLU A CA 1
ATOM 878 C C . GLU A 1 106 ? -3.738 -18.797 -13.758 1 91.44 106 GLU A C 1
ATOM 880 O O . GLU A 1 106 ? -3.961 -19.734 -13 1 91.44 106 GLU A O 1
ATOM 885 N N . MET A 1 107 ? -3.246 -17.688 -13.391 1 96.25 107 MET A N 1
ATOM 886 C CA . MET A 1 107 ? -2.887 -17.453 -11.992 1 96.25 107 MET A CA 1
ATOM 887 C C . MET A 1 107 ? -4.129 -17.422 -11.109 1 96.25 107 MET A C 1
ATOM 889 O O . MET A 1 107 ? -4.184 -18.094 -10.078 1 96.25 107 MET A O 1
ATOM 893 N N . VAL A 1 108 ? -5.156 -16.672 -11.508 1 96 108 VAL A N 1
ATOM 894 C CA . VAL A 1 108 ? -6.383 -16.547 -10.727 1 96 108 VAL A CA 1
ATOM 895 C C . VAL A 1 108 ? -7.102 -17.906 -10.695 1 96 108 VAL A C 1
ATOM 897 O O . VAL A 1 108 ? -7.707 -18.266 -9.68 1 96 108 VAL A O 1
ATOM 900 N N . ARG A 1 109 ? -7.047 -18.656 -11.773 1 94.25 109 ARG A N 1
ATOM 901 C CA . ARG A 1 109 ? -7.629 -19.984 -11.797 1 94.25 109 ARG A CA 1
ATOM 902 C C . ARG A 1 109 ? -6.941 -20.906 -10.781 1 94.25 109 ARG A C 1
ATOM 904 O O . ARG A 1 109 ? -7.605 -21.641 -10.055 1 94.25 109 ARG A O 1
ATOM 911 N N . ALA A 1 110 ? -5.621 -20.828 -10.781 1 96.88 110 ALA A N 1
ATOM 912 C CA . ALA A 1 110 ? -4.863 -21.641 -9.828 1 96.88 110 ALA A CA 1
ATOM 913 C C . ALA A 1 110 ? -5.242 -21.312 -8.391 1 96.88 110 ALA A C 1
ATOM 915 O O . ALA A 1 110 ? -5.391 -22.203 -7.555 1 96.88 110 ALA A O 1
ATOM 916 N N . ILE A 1 111 ? -5.418 -20.016 -8.109 1 97.94 111 ILE A N 1
ATOM 917 C CA . ILE A 1 111 ? -5.824 -19.562 -6.781 1 97.94 111 ILE A CA 1
ATOM 918 C C . ILE A 1 111 ? -7.23 -20.094 -6.473 1 97.94 111 ILE A C 1
ATOM 920 O O . ILE A 1 111 ? -7.484 -20.609 -5.383 1 97.94 111 ILE A O 1
ATOM 924 N N . TYR A 1 112 ? -8.094 -20.016 -7.398 1 94.62 112 TYR A N 1
ATOM 925 C CA . TYR A 1 112 ? -9.477 -20.438 -7.262 1 94.62 112 TYR A CA 1
ATOM 926 C C . TYR A 1 112 ? -9.562 -21.922 -6.941 1 94.62 112 TYR A C 1
ATOM 928 O O . TYR A 1 112 ? -10.391 -22.344 -6.121 1 94.62 112 TYR A O 1
ATOM 936 N N . GLU A 1 113 ? -8.711 -22.672 -7.512 1 95.5 113 GLU A N 1
ATOM 937 C CA . GLU A 1 113 ? -8.766 -24.141 -7.41 1 95.5 113 GLU A CA 1
ATOM 938 C C . GLU A 1 113 ? -8 -24.641 -6.188 1 95.5 113 GLU A C 1
ATOM 940 O O . GLU A 1 113 ? -8.125 -25.797 -5.809 1 95.5 113 GLU A O 1
ATOM 945 N N . ALA A 1 114 ? -7.262 -23.766 -5.566 1 97.12 114 ALA A N 1
ATOM 946 C CA . ALA A 1 114 ? -6.395 -24.188 -4.473 1 97.12 114 ALA A CA 1
ATOM 947 C C . ALA A 1 114 ? -7.211 -24.578 -3.244 1 97.12 114 ALA A C 1
ATOM 949 O O . ALA A 1 114 ? -8.195 -23.922 -2.912 1 97.12 114 ALA A O 1
ATOM 950 N N . HIS A 1 115 ? -6.797 -25.656 -2.551 1 96.44 115 HIS A N 1
ATOM 951 C CA . HIS A 1 115 ? -7.41 -26.078 -1.297 1 96.44 115 HIS A CA 1
ATOM 952 C C . HIS A 1 115 ? -6.961 -25.188 -0.14 1 96.44 115 HIS A C 1
ATOM 954 O O . HIS A 1 115 ? -7.77 -24.812 0.707 1 96.44 115 HIS A O 1
ATOM 960 N N . ASN A 1 116 ? -5.629 -25 -0.106 1 96.94 116 ASN A N 1
ATOM 961 C CA . ASN A 1 116 ? -5.031 -24.109 0.887 1 96.94 116 ASN A CA 1
ATOM 962 C C . ASN A 1 116 ? -4.172 -23.031 0.232 1 96.94 116 ASN A C 1
ATOM 964 O O . ASN A 1 116 ? -3.504 -23.281 -0.769 1 96.94 116 ASN A O 1
ATOM 968 N N . ILE A 1 117 ? -4.293 -21.844 0.83 1 98.44 117 ILE A N 1
ATOM 969 C CA . ILE A 1 117 ? -3.49 -20.719 0.379 1 98.44 117 ILE A CA 1
ATOM 970 C C . ILE A 1 117 ? -2.535 -20.297 1.49 1 98.44 117 ILE A C 1
ATOM 972 O O . ILE A 1 117 ? -2.971 -19.875 2.568 1 98.44 117 ILE A O 1
ATOM 976 N N . PHE A 1 118 ? -1.234 -20.438 1.224 1 98.69 118 PHE A N 1
ATOM 977 C CA . PHE A 1 118 ? -0.205 -19.984 2.154 1 98.69 118 PHE A CA 1
ATOM 978 C C . PHE A 1 118 ? 0.531 -18.766 1.604 1 98.69 118 PHE A C 1
ATOM 980 O O . PHE A 1 118 ? 0.637 -18.609 0.388 1 98.69 118 PHE A O 1
ATOM 987 N N . ILE A 1 119 ? 1.007 -17.938 2.482 1 98.81 119 ILE A N 1
ATOM 988 C CA . ILE A 1 119 ? 1.729 -16.734 2.102 1 98.81 119 ILE A CA 1
ATOM 989 C C . ILE A 1 119 ? 2.967 -16.562 2.98 1 98.81 119 ILE A C 1
ATOM 991 O O . ILE A 1 119 ? 2.895 -16.734 4.199 1 98.81 119 ILE A O 1
ATOM 995 N N . TYR A 1 120 ? 4.078 -16.297 2.354 1 98.81 120 TYR A N 1
ATOM 996 C CA . TYR A 1 120 ? 5.309 -16.062 3.102 1 98.81 120 TYR A CA 1
ATOM 997 C C . TYR A 1 120 ? 6.059 -14.852 2.566 1 98.81 120 TYR A C 1
ATOM 999 O O . TYR A 1 120 ? 6.266 -14.727 1.358 1 98.81 120 TYR A O 1
ATOM 1007 N N . GLY A 1 121 ? 6.402 -13.969 3.428 1 98.5 121 GLY A N 1
ATOM 1008 C CA . GLY A 1 121 ? 7.25 -12.82 3.117 1 98.5 121 GLY A CA 1
ATOM 1009 C C . GLY A 1 121 ? 8.641 -12.93 3.715 1 98.5 121 GLY A C 1
ATOM 1010 O O . GLY A 1 121 ? 8.797 -13.336 4.871 1 98.5 121 GLY A O 1
ATOM 1011 N N . THR A 1 122 ? 9.672 -12.555 3.01 1 97.81 122 THR A N 1
ATOM 1012 C CA . THR A 1 122 ? 11.055 -12.82 3.414 1 97.81 122 THR A CA 1
ATOM 1013 C C . THR A 1 122 ? 11.578 -11.711 4.316 1 97.81 122 THR A C 1
ATOM 1015 O O . THR A 1 122 ? 12.617 -11.867 4.961 1 97.81 122 THR A O 1
ATOM 1018 N N . GLY A 1 123 ? 10.93 -10.562 4.309 1 95.56 123 GLY A N 1
ATOM 1019 C CA . GLY A 1 123 ? 11.359 -9.414 5.09 1 95.56 123 GLY A CA 1
ATOM 1020 C C . GLY A 1 123 ? 10.211 -8.688 5.77 1 95.56 123 GLY A C 1
ATOM 1021 O O . GLY A 1 123 ? 9.062 -9.125 5.691 1 95.56 123 GLY A O 1
ATOM 1022 N N . SER A 1 124 ? 10.539 -7.613 6.465 1 92.56 124 SER A N 1
ATOM 1023 C CA . SER A 1 124 ? 9.555 -6.879 7.246 1 92.56 124 SER A CA 1
ATOM 1024 C C . SER A 1 124 ? 8.422 -6.367 6.367 1 92.56 124 SER A C 1
ATOM 1026 O O . SER A 1 124 ? 7.246 -6.625 6.645 1 92.56 124 SER A O 1
ATOM 1028 N N . LEU A 1 125 ? 8.766 -5.645 5.297 1 94.69 125 LEU A N 1
ATOM 1029 C CA . LEU A 1 125 ? 7.734 -5.121 4.406 1 94.69 125 LEU A CA 1
ATOM 1030 C C . LEU A 1 125 ? 6.992 -6.254 3.705 1 94.69 125 LEU A C 1
ATOM 1032 O O . LEU A 1 125 ? 5.766 -6.211 3.572 1 94.69 125 LEU A O 1
ATOM 1036 N N . GLN A 1 126 ? 7.742 -7.277 3.293 1 97.38 126 GLN A N 1
ATOM 1037 C CA . GLN A 1 126 ? 7.141 -8.414 2.605 1 97.38 126 GLN A CA 1
ATOM 1038 C C . GLN A 1 126 ? 6.125 -9.125 3.496 1 97.38 126 GLN A C 1
ATOM 1040 O O . GLN A 1 126 ? 5.074 -9.562 3.021 1 97.38 126 GLN A O 1
ATOM 1045 N N . ARG A 1 127 ? 6.465 -9.164 4.738 1 96.88 127 ARG A N 1
ATOM 1046 C CA . ARG A 1 127 ? 5.547 -9.773 5.691 1 96.88 127 ARG A CA 1
ATOM 1047 C C . ARG A 1 127 ? 4.281 -8.938 5.84 1 96.88 127 ARG A C 1
ATOM 1049 O O . ARG A 1 127 ? 3.182 -9.484 5.977 1 96.88 127 ARG A O 1
ATOM 1056 N N . GLU A 1 128 ? 4.418 -7.637 5.844 1 96.38 128 GLU A N 1
ATOM 1057 C CA . GLU A 1 128 ? 3.244 -6.773 5.891 1 96.38 128 GLU A CA 1
ATOM 1058 C C . GLU A 1 128 ? 2.355 -6.98 4.672 1 96.38 128 GLU A C 1
ATOM 1060 O O . GLU A 1 128 ? 1.127 -6.98 4.781 1 96.38 128 GLU A O 1
ATOM 1065 N N . VAL A 1 129 ? 2.951 -7.121 3.535 1 98.06 129 VAL A N 1
ATOM 1066 C CA . VAL A 1 129 ? 2.209 -7.391 2.307 1 98.06 129 VAL A CA 1
ATOM 1067 C C . VAL A 1 129 ? 1.464 -8.719 2.436 1 98.06 129 VAL A C 1
ATOM 1069 O O . VAL A 1 129 ? 0.303 -8.828 2.031 1 98.06 129 VAL A O 1
ATOM 1072 N N . ALA A 1 130 ? 2.125 -9.703 3.045 1 98.44 130 ALA A N 1
ATOM 1073 C CA . ALA A 1 130 ? 1.506 -11.016 3.264 1 98.44 130 ALA A CA 1
ATOM 1074 C C . ALA A 1 130 ? 0.283 -10.898 4.168 1 98.44 130 ALA A C 1
ATOM 1076 O O . ALA A 1 130 ? -0.767 -11.477 3.883 1 98.44 130 ALA A O 1
ATOM 1077 N N . ILE A 1 131 ? 0.419 -10.141 5.195 1 97.44 131 ILE A N 1
ATOM 1078 C CA . ILE A 1 131 ? -0.665 -9.938 6.152 1 97.44 131 ILE A CA 1
ATOM 1079 C C . ILE A 1 131 ? -1.853 -9.281 5.449 1 97.44 131 ILE A C 1
ATOM 1081 O O . ILE A 1 131 ? -3 -9.688 5.648 1 97.44 131 ILE A O 1
ATOM 1085 N N . GLU A 1 132 ? -1.572 -8.305 4.652 1 97.38 132 GLU A N 1
ATOM 1086 C CA . GLU A 1 132 ? -2.652 -7.617 3.949 1 97.38 132 GLU A CA 1
ATOM 1087 C C . GLU A 1 132 ? -3.355 -8.555 2.971 1 97.38 132 GLU A C 1
ATOM 1089 O O . GLU A 1 132 ? -4.582 -8.531 2.859 1 97.38 132 GLU A O 1
ATOM 1094 N N . LEU A 1 133 ? -2.594 -9.336 2.244 1 98.38 133 LEU A N 1
ATOM 1095 C CA . LEU A 1 133 ? -3.193 -10.289 1.317 1 98.38 133 LEU A CA 1
ATOM 1096 C C . LEU A 1 133 ? -4.09 -11.273 2.057 1 98.38 133 LEU A C 1
ATOM 1098 O O . LEU A 1 133 ? -5.207 -11.562 1.611 1 98.38 133 LEU A O 1
ATOM 1102 N N . ARG A 1 134 ? -3.6 -11.766 3.195 1 98 134 ARG A N 1
ATOM 1103 C CA . ARG A 1 134 ? -4.414 -12.648 4.027 1 98 134 ARG A CA 1
ATOM 1104 C C . ARG A 1 134 ? -5.711 -11.961 4.441 1 98 134 ARG A C 1
ATOM 1106 O O . ARG A 1 134 ? -6.785 -12.562 4.379 1 98 134 ARG A O 1
ATOM 1113 N N . ARG A 1 135 ? -5.598 -10.719 4.875 1 96.06 135 ARG A N 1
ATOM 1114 C CA . ARG A 1 135 ? -6.773 -9.969 5.293 1 96.06 135 ARG A CA 1
ATOM 1115 C C . ARG A 1 135 ? -7.789 -9.859 4.16 1 96.06 135 ARG A C 1
ATOM 1117 O O . ARG A 1 135 ? -8.992 -9.977 4.387 1 96.06 135 ARG A O 1
ATOM 1124 N N . MET A 1 136 ? -7.332 -9.602 2.934 1 96.31 136 MET A N 1
ATOM 1125 C CA . MET A 1 136 ? -8.234 -9.477 1.79 1 96.31 136 MET A CA 1
ATOM 1126 C C . MET A 1 136 ? -8.969 -10.789 1.533 1 96.31 136 MET A C 1
ATOM 1128 O O . MET A 1 136 ? -10.18 -10.797 1.341 1 96.31 136 MET A O 1
ATOM 1132 N N . PHE A 1 137 ? -8.266 -11.938 1.618 1 96.81 137 PHE A N 1
ATOM 1133 C CA . PHE A 1 137 ? -8.922 -13.234 1.454 1 96.81 137 PHE A CA 1
ATOM 1134 C C . PHE A 1 137 ? -9.969 -13.445 2.539 1 96.81 137 PHE A C 1
ATOM 1136 O O . PHE A 1 137 ? -11.086 -13.891 2.252 1 96.81 137 PHE A O 1
ATOM 1143 N N . LEU A 1 138 ? -9.586 -13.109 3.744 1 95.19 138 LEU A N 1
ATOM 1144 C CA . LEU A 1 138 ? -10.492 -13.297 4.875 1 95.19 138 LEU A CA 1
ATOM 1145 C C . LEU A 1 138 ? -11.758 -12.461 4.703 1 95.19 138 LEU A C 1
ATOM 1147 O O . LEU A 1 138 ? -12.844 -12.891 5.086 1 95.19 138 LEU A O 1
ATOM 1151 N N . SER A 1 139 ? -11.641 -11.305 4.141 1 92.69 139 SER A N 1
ATOM 1152 C CA . SER A 1 139 ? -12.758 -10.391 3.982 1 92.69 139 SER A CA 1
ATOM 1153 C C . SER A 1 139 ? -13.844 -10.984 3.088 1 92.69 139 SER A C 1
ATOM 1155 O O . SER A 1 139 ? -14.992 -10.539 3.109 1 92.69 139 SER A O 1
ATOM 1157 N N . VAL A 1 140 ? -13.492 -11.977 2.312 1 90.12 140 VAL A N 1
ATOM 1158 C CA . VAL A 1 140 ? -14.477 -12.594 1.425 1 90.12 140 VAL A CA 1
ATOM 1159 C C . VAL A 1 140 ? -14.688 -14.055 1.826 1 90.12 140 VAL A C 1
ATOM 1161 O O . VAL A 1 140 ? -14.961 -14.898 0.976 1 90.12 140 VAL A O 1
ATOM 1164 N N . ASN A 1 141 ? -14.414 -14.344 3.045 1 90.88 141 ASN A N 1
ATOM 1165 C CA . ASN A 1 141 ? -14.672 -15.625 3.689 1 90.88 141 ASN A CA 1
ATOM 1166 C C . ASN A 1 141 ? -13.773 -16.719 3.137 1 90.88 141 ASN A C 1
ATOM 1168 O O . ASN A 1 141 ? -14.203 -17.875 2.988 1 90.88 141 ASN A O 1
ATOM 1172 N N . MET A 1 142 ? -12.586 -16.375 2.746 1 93.25 142 MET A N 1
ATOM 1173 C CA . MET A 1 142 ? -11.57 -17.344 2.324 1 93.25 142 MET A CA 1
ATOM 1174 C C . MET A 1 142 ? -10.383 -17.328 3.275 1 93.25 142 MET A C 1
ATOM 1176 O O . MET A 1 142 ? -9.953 -16.266 3.73 1 93.25 142 MET A O 1
ATOM 1180 N N . ILE A 1 143 ? -9.891 -18.531 3.465 1 95.75 143 ILE A N 1
ATOM 1181 C CA . ILE A 1 143 ? -8.797 -18.656 4.422 1 95.75 143 ILE A CA 1
ATOM 1182 C C . ILE A 1 143 ? -7.461 -18.656 3.682 1 95.75 143 ILE A C 1
ATOM 1184 O O . ILE A 1 143 ? -7.273 -19.391 2.713 1 95.75 143 ILE A O 1
ATOM 1188 N N . ALA A 1 144 ? -6.602 -17.812 4.043 1 98 144 ALA A N 1
ATOM 1189 C CA . ALA A 1 144 ? -5.184 -17.812 3.699 1 98 144 ALA A CA 1
ATOM 1190 C C . ALA A 1 144 ? -4.312 -17.75 4.953 1 98 144 ALA A C 1
ATOM 1192 O O . ALA A 1 144 ? -4.688 -17.109 5.941 1 98 144 ALA A O 1
ATOM 1193 N N . ILE A 1 145 ? -3.232 -18.406 4.918 1 97.81 145 ILE A N 1
ATOM 1194 C CA . ILE A 1 145 ? -2.365 -18.5 6.09 1 97.81 145 ILE A CA 1
ATOM 1195 C C . ILE A 1 145 ? -1.023 -17.844 5.789 1 97.81 145 ILE A C 1
ATOM 1197 O O . ILE A 1 145 ? -0.285 -18.281 4.91 1 97.81 145 ILE A O 1
ATOM 1201 N N . ASP A 1 146 ? -0.761 -16.781 6.477 1 97.75 146 ASP A N 1
ATOM 1202 C CA . ASP A 1 146 ? 0.577 -16.203 6.355 1 97.75 146 ASP A CA 1
ATOM 1203 C C . ASP A 1 146 ? 1.533 -16.828 7.371 1 97.75 146 ASP A C 1
ATOM 1205 O O . ASP A 1 146 ? 1.182 -17 8.539 1 97.75 146 ASP A O 1
ATOM 1209 N N . LEU A 1 147 ? 2.699 -17.203 6.949 1 97.88 147 LEU A N 1
ATOM 1210 C CA . LEU A 1 147 ? 3.725 -17.812 7.785 1 97.88 147 LEU A CA 1
ATOM 1211 C C . LEU A 1 147 ? 4.664 -16.766 8.359 1 97.88 147 LEU A C 1
ATOM 1213 O O . LEU A 1 147 ? 5.363 -16.078 7.613 1 97.88 147 LEU A O 1
ATOM 1217 N N . PRO A 1 148 ? 4.734 -16.641 9.648 1 95.56 148 PRO A N 1
ATOM 1218 C CA . PRO A 1 148 ? 5.398 -15.492 10.273 1 95.56 148 PRO A CA 1
ATOM 1219 C C . PRO A 1 148 ? 6.922 -15.602 10.234 1 95.56 148 PRO A C 1
ATOM 1221 O O . PRO A 1 148 ? 7.617 -14.602 10.414 1 95.56 148 PRO A O 1
ATOM 1224 N N . GLY A 1 149 ? 7.402 -16.891 10.055 1 96.31 149 GLY A N 1
ATOM 1225 C CA . GLY A 1 149 ? 8.852 -17.031 10.086 1 96.31 149 GLY A CA 1
ATOM 1226 C C . GLY A 1 149 ? 9.359 -18.266 9.383 1 96.31 149 GLY A C 1
ATOM 1227 O O . GLY A 1 149 ? 8.57 -19.047 8.836 1 96.31 149 GLY A O 1
ATOM 1228 N N . GLU A 1 150 ? 10.664 -18.328 9.383 1 96.5 150 GLU A N 1
ATOM 1229 C CA . GLU A 1 150 ? 11.328 -19.438 8.695 1 96.5 150 GLU A CA 1
ATOM 1230 C C . GLU A 1 150 ? 10.93 -20.781 9.289 1 96.5 150 GLU A C 1
ATOM 1232 O O . GLU A 1 150 ? 10.789 -21.766 8.57 1 96.5 150 GLU A O 1
ATOM 1237 N N . GLY A 1 151 ? 10.758 -20.797 10.617 1 96.88 151 GLY A N 1
ATOM 1238 C CA . GLY A 1 151 ? 10.336 -22.031 11.266 1 96.88 151 GLY A CA 1
ATOM 1239 C C . GLY A 1 151 ? 9.008 -22.547 10.766 1 96.88 151 GLY A C 1
ATOM 1240 O O . GLY A 1 151 ? 8.867 -23.734 10.477 1 96.88 151 GLY A O 1
ATOM 1241 N N . GLU A 1 152 ? 8.055 -21.703 10.672 1 96.75 152 GLU A N 1
ATOM 1242 C CA . GLU A 1 152 ? 6.73 -22.078 10.188 1 96.75 152 GLU A CA 1
ATOM 1243 C C . GLU A 1 152 ? 6.77 -22.469 8.711 1 96.75 152 GLU A C 1
ATOM 1245 O O . GLU A 1 152 ? 6.047 -23.375 8.281 1 96.75 152 GLU A O 1
ATOM 1250 N N . LEU A 1 153 ? 7.605 -21.75 7.938 1 97.44 153 LEU A N 1
ATOM 1251 C CA . LEU A 1 153 ? 7.754 -22.109 6.531 1 97.44 153 LEU A CA 1
ATOM 1252 C C . LEU A 1 153 ? 8.289 -23.531 6.391 1 97.44 153 LEU A C 1
ATOM 1254 O O . LEU A 1 153 ? 7.777 -24.312 5.586 1 97.44 153 LEU A O 1
ATOM 1258 N N . LEU A 1 154 ? 9.273 -23.875 7.184 1 96.31 154 LEU A N 1
ATOM 1259 C CA . LEU A 1 154 ? 9.844 -25.203 7.188 1 96.31 154 LEU A CA 1
ATOM 1260 C C . LEU A 1 154 ? 8.789 -26.25 7.531 1 96.31 154 LEU A C 1
ATOM 1262 O O . LEU A 1 154 ? 8.641 -27.25 6.832 1 96.31 154 LEU A O 1
ATOM 1266 N N . LYS A 1 155 ? 8.039 -26 8.516 1 94.69 155 LYS A N 1
ATOM 1267 C CA . LYS A 1 155 ? 7.035 -26.938 9 1 94.69 155 LYS A CA 1
ATOM 1268 C C . LYS A 1 155 ? 5.91 -27.109 7.98 1 94.69 155 LYS A C 1
ATOM 1270 O O . LYS A 1 155 ? 5.309 -28.172 7.883 1 94.69 155 LYS A O 1
ATOM 1275 N N . SER A 1 156 ? 5.641 -26.078 7.227 1 94.75 156 SER A N 1
ATOM 1276 C CA . SER A 1 156 ? 4.543 -26.109 6.266 1 94.75 156 SER A CA 1
ATOM 1277 C C . SER A 1 156 ? 4.801 -27.125 5.168 1 94.75 156 SER A C 1
ATOM 1279 O O . SER A 1 156 ? 3.871 -27.547 4.473 1 94.75 156 SER A O 1
ATOM 1281 N N . THR A 1 157 ? 6.008 -27.562 4.98 1 92.38 157 THR A N 1
ATOM 1282 C CA . THR A 1 157 ? 6.355 -28.578 3.99 1 92.38 157 THR A CA 1
ATOM 1283 C C . THR A 1 157 ? 5.539 -29.844 4.203 1 92.38 157 THR A C 1
ATOM 1285 O O . THR A 1 157 ? 5.141 -30.5 3.24 1 92.38 157 THR A O 1
ATOM 1288 N N . ASN A 1 158 ? 5.266 -30.109 5.43 1 92.25 158 ASN A N 1
ATOM 1289 C CA . ASN A 1 158 ? 4.543 -31.344 5.758 1 92.25 158 ASN A CA 1
ATOM 1290 C C . ASN A 1 158 ? 3.053 -31.203 5.469 1 92.25 158 ASN A C 1
ATOM 1292 O O . ASN A 1 158 ? 2.346 -32.219 5.352 1 92.25 158 ASN A O 1
ATOM 1296 N N . MET A 1 159 ? 2.602 -30.031 5.293 1 93.38 159 MET A N 1
ATOM 1297 C CA . MET A 1 159 ? 1.172 -29.75 5.16 1 93.38 159 MET A CA 1
ATOM 1298 C C . MET A 1 159 ? 0.797 -29.516 3.701 1 93.38 159 MET A C 1
ATOM 1300 O O . MET A 1 159 ? -0.321 -29.828 3.283 1 93.38 159 MET A O 1
ATOM 1304 N N . LEU A 1 160 ? 1.711 -29.016 2.932 1 95.94 160 LEU A N 1
ATOM 1305 C CA . LEU A 1 160 ? 1.407 -28.562 1.578 1 95.94 160 LEU A CA 1
ATOM 1306 C C . LEU A 1 160 ? 1.584 -29.703 0.576 1 95.94 160 LEU A C 1
ATOM 1308 O O . LEU A 1 160 ? 2.426 -30.578 0.771 1 95.94 160 LEU A O 1
ATOM 1312 N N . GLY A 1 161 ? 0.768 -29.672 -0.505 1 96.5 161 GLY A N 1
ATOM 1313 C CA . GLY A 1 161 ? 0.838 -30.625 -1.597 1 96.5 161 GLY A CA 1
ATOM 1314 C C . GLY A 1 161 ? 0.333 -30.062 -2.914 1 96.5 161 GLY A C 1
ATOM 1315 O O . GLY A 1 161 ? 0.282 -28.844 -3.1 1 96.5 161 GLY A O 1
ATOM 1316 N N . LYS A 1 162 ? -0.057 -30.938 -3.854 1 96.31 162 LYS A N 1
ATOM 1317 C CA . LYS A 1 162 ? -0.321 -30.594 -5.25 1 96.31 162 LYS A CA 1
ATOM 1318 C C . LYS A 1 162 ? -1.566 -29.734 -5.375 1 96.31 162 LYS A C 1
ATOM 1320 O O . LYS A 1 162 ? -1.769 -29.078 -6.398 1 96.31 162 LYS A O 1
ATOM 1325 N N . ASN A 1 163 ? -2.398 -29.719 -4.312 1 97 163 ASN A N 1
ATOM 1326 C CA . ASN A 1 163 ? -3.641 -28.953 -4.383 1 97 163 ASN A CA 1
ATOM 1327 C C . ASN A 1 163 ? -3.527 -27.625 -3.643 1 97 163 ASN A C 1
ATOM 1329 O O . ASN A 1 163 ? -4.52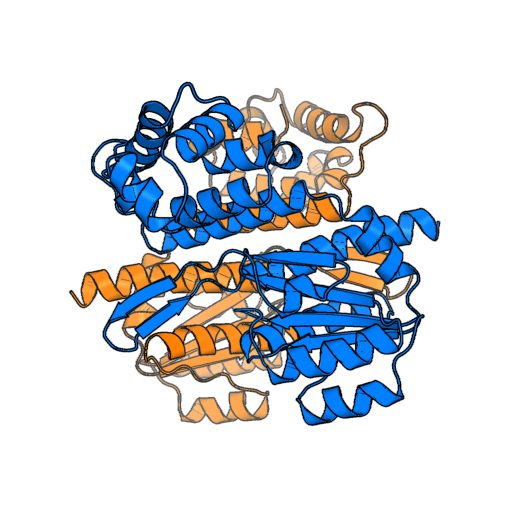3 -26.922 -3.469 1 97 163 ASN A O 1
ATOM 1333 N N . ASP A 1 164 ? -2.293 -27.297 -3.189 1 98.12 164 ASP A N 1
ATOM 1334 C CA . ASP A 1 164 ? -2.08 -26.094 -2.402 1 98.12 164 ASP A CA 1
ATOM 1335 C C . ASP A 1 164 ? -1.257 -25.062 -3.182 1 98.12 164 ASP A C 1
ATOM 1337 O O . ASP A 1 164 ? -0.579 -25.422 -4.148 1 98.12 164 ASP A O 1
ATOM 1341 N N . ILE A 1 165 ? -1.396 -23.844 -2.824 1 98.5 165 ILE A N 1
ATOM 1342 C CA . ILE A 1 165 ? -0.642 -22.75 -3.434 1 98.5 165 ILE A CA 1
ATOM 1343 C C . ILE A 1 165 ? 0.073 -21.953 -2.35 1 98.5 165 ILE A C 1
ATOM 1345 O O . ILE A 1 165 ? -0.428 -21.828 -1.23 1 98.5 165 ILE A O 1
ATOM 1349 N N . ILE A 1 166 ? 1.276 -21.516 -2.664 1 98.75 166 ILE A N 1
ATOM 1350 C CA . ILE A 1 166 ? 1.995 -20.656 -1.735 1 98.75 166 ILE A CA 1
ATOM 1351 C C . ILE A 1 166 ? 2.471 -19.406 -2.463 1 98.75 166 ILE A C 1
ATOM 1353 O O . ILE A 1 166 ? 3 -19.484 -3.574 1 98.75 166 ILE A O 1
ATOM 1357 N N . PHE A 1 167 ? 2.186 -18.219 -1.85 1 98.88 167 PHE A N 1
ATOM 1358 C CA . PHE A 1 167 ? 2.742 -16.938 -2.266 1 98.88 167 PHE A CA 1
ATOM 1359 C C . PHE A 1 167 ? 4.082 -16.688 -1.587 1 98.88 167 PHE A C 1
ATOM 1361 O O . PHE A 1 167 ? 4.199 -16.797 -0.365 1 98.88 167 PHE A O 1
ATOM 1368 N N . ILE A 1 168 ? 5.098 -16.359 -2.377 1 98.88 168 ILE A N 1
ATOM 1369 C CA . ILE A 1 168 ? 6.387 -15.938 -1.85 1 98.88 168 ILE A CA 1
ATOM 1370 C C . ILE A 1 168 ? 6.633 -14.477 -2.211 1 98.88 168 ILE A C 1
ATOM 1372 O O . ILE A 1 168 ? 6.742 -14.125 -3.389 1 98.88 168 ILE A O 1
ATOM 1376 N N . ILE A 1 169 ? 6.684 -13.648 -1.194 1 98.75 169 ILE A N 1
ATOM 1377 C CA . ILE A 1 169 ? 6.934 -12.219 -1.377 1 98.75 169 ILE A CA 1
ATOM 1378 C C . ILE A 1 169 ? 8.352 -11.883 -0.926 1 98.75 169 ILE A C 1
ATOM 1380 O O . ILE A 1 169 ? 8.703 -12.07 0.242 1 98.75 169 ILE A O 1
ATOM 1384 N N . SER A 1 170 ? 9.117 -11.461 -1.88 1 98.12 170 SER A N 1
ATOM 1385 C CA . SER A 1 170 ? 10.539 -11.227 -1.646 1 98.12 170 SER A CA 1
ATOM 1386 C C . SER A 1 170 ? 11.039 -10.023 -2.447 1 98.12 170 SER A C 1
ATOM 1388 O O . SER A 1 170 ? 10.656 -9.844 -3.605 1 98.12 170 SER A O 1
ATOM 1390 N N . LYS A 1 171 ? 11.828 -9.211 -1.822 1 95.81 171 LYS A N 1
ATOM 1391 C CA . LYS A 1 171 ? 12.391 -8.062 -2.529 1 95.81 171 LYS A CA 1
ATOM 1392 C C . LYS A 1 171 ? 13.32 -8.508 -3.652 1 95.81 171 LYS A C 1
ATOM 1394 O O . LYS A 1 171 ? 12.922 -8.547 -4.816 1 95.81 171 LYS A O 1
ATOM 1399 N N . SER A 1 172 ? 14.484 -9.07 -3.344 1 94.38 172 SER A N 1
ATOM 1400 C CA . SER A 1 172 ? 15.516 -9.414 -4.316 1 94.38 172 SER A CA 1
ATOM 1401 C C . SER A 1 172 ? 15.227 -10.758 -4.984 1 94.38 172 SER A C 1
ATOM 1403 O O . SER A 1 172 ? 15.719 -11.031 -6.078 1 94.38 172 SER A O 1
ATOM 1405 N N . GLY A 1 173 ? 14.5 -11.664 -4.289 1 97.31 173 GLY A N 1
ATOM 1406 C CA . GLY A 1 173 ? 14.25 -13.008 -4.785 1 97.31 173 GLY A CA 1
ATOM 1407 C C . GLY A 1 173 ? 15.461 -13.914 -4.676 1 97.31 173 GLY A C 1
ATOM 1408 O O . GLY A 1 173 ? 15.539 -14.93 -5.371 1 97.31 173 GLY A O 1
ATOM 1409 N N . GLU A 1 174 ? 16.375 -13.57 -3.73 1 97.06 174 GLU A N 1
ATOM 1410 C CA . GLU A 1 174 ? 17.656 -14.289 -3.736 1 97.06 174 GLU A CA 1
ATOM 1411 C C . GLU A 1 174 ? 17.891 -15.008 -2.41 1 97.06 174 GLU A C 1
ATOM 1413 O O . GLU A 1 174 ? 19.016 -15.438 -2.123 1 97.06 174 GLU A O 1
ATOM 1418 N N . SER A 1 175 ? 16.906 -15.102 -1.526 1 97 175 SER A N 1
ATOM 1419 C CA . SER A 1 175 ? 17.062 -15.805 -0.258 1 97 175 SER A CA 1
ATOM 1420 C C . SER A 1 175 ? 17.406 -17.266 -0.479 1 97 175 SER A C 1
ATOM 1422 O O . SER A 1 175 ? 16.594 -18.031 -1.014 1 97 175 SER A O 1
ATOM 1424 N N . ALA A 1 176 ? 18.547 -17.688 0.008 1 96.5 176 ALA A N 1
ATOM 1425 C CA . ALA A 1 176 ? 18.969 -19.062 -0.13 1 96.5 176 ALA A CA 1
ATOM 1426 C C . ALA A 1 176 ? 18.047 -20.016 0.634 1 96.5 176 ALA A C 1
ATOM 1428 O O . ALA A 1 176 ? 17.734 -21.109 0.161 1 96.5 176 ALA A O 1
ATOM 1429 N N . PHE A 1 177 ? 17.656 -19.562 1.745 1 97.5 177 PHE A N 1
ATOM 1430 C CA . PHE A 1 177 ? 16.75 -20.359 2.572 1 97.5 177 PHE A CA 1
ATOM 1431 C C . PHE A 1 177 ? 15.453 -20.656 1.828 1 97.5 177 PHE A C 1
ATOM 1433 O O . PHE A 1 177 ? 15.023 -21.797 1.755 1 97.5 177 PHE A O 1
ATOM 1440 N N . VAL A 1 178 ? 14.898 -19.609 1.255 1 98.19 178 VAL A N 1
ATOM 1441 C CA . VAL A 1 178 ? 13.625 -19.766 0.549 1 98.19 178 VAL A CA 1
ATOM 1442 C C . VAL A 1 178 ? 13.836 -20.578 -0.724 1 98.19 178 VAL A C 1
ATOM 1444 O O . VAL A 1 178 ? 13.016 -21.438 -1.065 1 98.19 178 VAL A O 1
ATOM 1447 N N . ASP A 1 179 ? 14.914 -20.312 -1.323 1 97.38 179 ASP A N 1
ATOM 1448 C CA . ASP A 1 179 ? 15.266 -21.062 -2.529 1 97.38 179 ASP A CA 1
ATOM 1449 C C . ASP A 1 179 ? 15.273 -22.562 -2.258 1 97.38 179 ASP A C 1
ATOM 1451 O O . ASP A 1 179 ? 14.695 -23.344 -3.02 1 97.38 179 ASP A O 1
ATOM 1455 N N . ASN A 1 180 ? 15.938 -22.953 -1.245 1 97.12 180 ASN A N 1
ATOM 1456 C CA . ASN A 1 180 ? 16 -24.359 -0.863 1 97.12 180 ASN A CA 1
ATOM 1457 C C . ASN A 1 180 ? 14.633 -24.922 -0.513 1 97.12 180 ASN A C 1
ATOM 1459 O O . ASN A 1 180 ? 14.305 -26.047 -0.875 1 97.12 180 ASN A O 1
ATOM 1463 N N . GLN A 1 181 ? 13.836 -24.156 0.174 1 97.75 181 GLN A N 1
ATOM 1464 C CA . GLN A 1 181 ? 12.492 -24.578 0.549 1 97.75 181 GLN A CA 1
ATOM 1465 C C . GLN A 1 181 ? 11.609 -24.75 -0.683 1 97.75 181 GLN A C 1
ATOM 1467 O O . GLN A 1 181 ? 10.773 -25.656 -0.722 1 97.75 181 GLN A O 1
ATOM 1472 N N . LEU A 1 182 ? 11.781 -23.891 -1.674 1 98 182 LEU A N 1
ATOM 1473 C CA . LEU A 1 182 ? 10.969 -23.953 -2.885 1 98 182 LEU A CA 1
ATOM 1474 C C . LEU A 1 182 ? 11.242 -25.266 -3.639 1 98 182 LEU A C 1
ATOM 1476 O O . LEU A 1 182 ? 10.336 -25.812 -4.277 1 98 182 LEU A O 1
ATOM 1480 N N . ASN A 1 183 ? 12.477 -25.812 -3.498 1 97.44 183 ASN A N 1
ATOM 1481 C CA . ASN A 1 183 ? 12.766 -27.109 -4.086 1 97.44 183 ASN A CA 1
ATOM 1482 C C . ASN A 1 183 ? 11.867 -28.203 -3.504 1 97.44 183 ASN A C 1
ATOM 1484 O O . ASN A 1 183 ? 11.359 -29.062 -4.234 1 97.44 183 ASN A O 1
ATOM 1488 N N . LYS A 1 184 ? 11.703 -28.156 -2.277 1 97.62 184 LYS A N 1
ATOM 1489 C CA . LYS A 1 184 ? 10.852 -29.125 -1.602 1 97.62 184 LYS A CA 1
ATOM 1490 C C . LYS A 1 184 ? 9.391 -28.969 -2.01 1 97.62 184 LYS A C 1
ATOM 1492 O O . LYS A 1 184 ? 8.688 -29.953 -2.248 1 97.62 184 LYS A O 1
ATOM 1497 N N . PHE A 1 185 ? 8.891 -27.703 -2.084 1 98.12 185 PHE A N 1
ATOM 1498 C CA . PHE A 1 185 ? 7.516 -27.422 -2.494 1 98.12 185 PHE A CA 1
ATOM 1499 C C . PHE A 1 185 ? 7.27 -27.906 -3.918 1 98.12 185 PHE A C 1
ATOM 1501 O O . PHE A 1 185 ? 6.234 -28.516 -4.203 1 98.12 185 PHE A O 1
ATOM 1508 N N . LYS A 1 186 ? 8.242 -27.672 -4.75 1 96.94 186 LYS A N 1
ATOM 1509 C CA . LYS A 1 186 ? 8.125 -28.109 -6.137 1 96.94 186 LYS A CA 1
ATOM 1510 C C . LYS A 1 186 ? 8.055 -29.625 -6.23 1 96.94 186 LYS A C 1
ATOM 1512 O O . LYS A 1 186 ? 7.262 -30.172 -7.004 1 96.94 186 LYS A O 1
ATOM 1517 N N . ALA A 1 187 ? 8.859 -30.281 -5.43 1 96.94 187 ALA A N 1
ATOM 1518 C CA . ALA A 1 187 ? 8.883 -31.734 -5.418 1 96.94 187 ALA A CA 1
ATOM 1519 C C . ALA A 1 187 ? 7.535 -32.312 -4.984 1 96.94 187 ALA A C 1
ATOM 1521 O O . ALA A 1 187 ? 7.16 -33.406 -5.391 1 96.94 187 ALA A O 1
ATOM 1522 N N . LYS A 1 188 ? 6.801 -31.562 -4.285 1 97.56 188 LYS A N 1
ATOM 1523 C CA . LYS A 1 188 ? 5.504 -32 -3.773 1 97.56 188 LYS A CA 1
ATOM 1524 C C . LYS A 1 188 ? 4.367 -31.516 -4.672 1 97.56 188 LYS A C 1
ATOM 1526 O O . LYS A 1 188 ? 3.195 -31.781 -4.391 1 97.56 188 LYS A O 1
ATOM 1531 N N . GLY A 1 189 ? 4.703 -30.719 -5.676 1 97.56 189 GLY A N 1
ATOM 1532 C CA . GLY A 1 189 ? 3.727 -30.266 -6.652 1 97.56 189 GLY A CA 1
ATOM 1533 C C . GLY A 1 189 ? 2.986 -29.016 -6.215 1 97.56 189 GLY A C 1
ATOM 1534 O O . GLY A 1 189 ? 1.958 -28.656 -6.797 1 97.56 189 GLY A O 1
ATOM 1535 N N . VAL A 1 190 ? 3.479 -28.344 -5.195 1 98.25 190 VAL A N 1
ATOM 1536 C CA . VAL A 1 190 ? 2.852 -27.109 -4.715 1 98.25 190 VAL A CA 1
ATOM 1537 C C . VAL A 1 190 ? 2.975 -26.016 -5.777 1 98.25 190 VAL A C 1
ATOM 1539 O O . VAL A 1 190 ? 4.031 -25.859 -6.387 1 98.25 190 VAL A O 1
ATOM 1542 N N . LYS A 1 191 ? 1.911 -25.297 -6.078 1 98.44 191 LYS A N 1
ATOM 1543 C CA . LYS A 1 191 ? 1.978 -24.156 -6.977 1 98.44 191 LYS A CA 1
ATOM 1544 C C . LYS A 1 191 ? 2.568 -22.938 -6.273 1 98.44 191 LYS A C 1
ATOM 1546 O O . LYS A 1 191 ? 2.195 -22.625 -5.137 1 98.44 191 LYS A O 1
ATOM 1551 N N . ILE A 1 192 ? 3.475 -22.312 -6.977 1 98.69 192 ILE A N 1
ATOM 1552 C CA . ILE A 1 192 ? 4.195 -21.203 -6.363 1 98.69 192 ILE A CA 1
ATOM 1553 C C . ILE A 1 192 ? 3.943 -19.922 -7.152 1 98.69 192 ILE A C 1
ATOM 1555 O O . ILE A 1 192 ? 4.137 -19.891 -8.375 1 98.69 192 ILE A O 1
ATOM 1559 N N . ILE A 1 193 ? 3.459 -18.859 -6.484 1 98.75 193 ILE A N 1
ATOM 1560 C CA . ILE A 1 193 ? 3.365 -17.516 -7.016 1 98.75 193 ILE A CA 1
ATOM 1561 C C . ILE A 1 193 ? 4.379 -16.609 -6.312 1 98.75 193 ILE A C 1
ATOM 1563 O O . ILE A 1 193 ? 4.406 -16.531 -5.082 1 98.75 193 ILE A O 1
ATOM 1567 N N . SER A 1 194 ? 5.211 -15.945 -7.039 1 98.62 194 SER A N 1
ATOM 1568 C CA . SER A 1 194 ? 6.199 -15.07 -6.418 1 98.62 194 SER A CA 1
ATOM 1569 C C . SER A 1 194 ? 5.93 -13.609 -6.758 1 98.62 194 SER A C 1
ATOM 1571 O O . SER A 1 194 ? 5.398 -13.297 -7.828 1 98.62 194 SER A O 1
ATOM 1573 N N . LEU A 1 195 ? 6.16 -12.711 -5.848 1 98.56 195 LEU A N 1
ATOM 1574 C CA . LEU A 1 195 ? 6.273 -11.266 -6.027 1 98.56 195 LEU A CA 1
ATOM 1575 C C . LEU A 1 195 ? 7.668 -10.773 -5.652 1 98.56 195 LEU A C 1
ATOM 1577 O O . LEU A 1 195 ? 8.039 -10.781 -4.477 1 98.56 195 LEU A O 1
ATOM 1581 N N . THR A 1 196 ? 8.477 -10.453 -6.695 1 97.25 196 THR A N 1
ATOM 1582 C CA . THR A 1 196 ? 9.867 -10.055 -6.5 1 97.25 196 THR A CA 1
ATOM 1583 C C . THR A 1 196 ? 10.211 -8.852 -7.371 1 97.25 196 THR A C 1
ATOM 1585 O O . THR A 1 196 ? 9.391 -8.414 -8.18 1 97.25 196 THR A O 1
ATOM 1588 N N . LYS A 1 197 ? 11.328 -8.312 -7.059 1 92.75 197 LYS A N 1
ATOM 1589 C CA . LYS A 1 197 ? 11.844 -7.312 -7.992 1 92.75 197 LYS A CA 1
ATOM 1590 C C . LYS A 1 197 ? 11.992 -7.895 -9.391 1 92.75 197 LYS A C 1
ATOM 1592 O O . LYS A 1 197 ? 12.312 -9.078 -9.547 1 92.75 197 LYS A O 1
ATOM 1597 N N . SER A 1 198 ? 11.75 -7.016 -10.32 1 86.56 198 SER A N 1
ATOM 1598 C CA . SER A 1 198 ? 11.836 -7.461 -11.711 1 86.56 198 SER A CA 1
ATOM 1599 C C . SER A 1 198 ? 13.242 -7.941 -12.055 1 86.56 198 SER A C 1
ATOM 1601 O O . SER A 1 198 ? 14.227 -7.414 -11.531 1 86.56 198 SER A O 1
ATOM 1603 N N . GLY A 1 199 ? 13.266 -8.992 -12.945 1 82.31 199 GLY A N 1
ATOM 1604 C CA . GLY A 1 199 ? 14.539 -9.555 -13.367 1 82.31 199 GLY A CA 1
ATOM 1605 C C . GLY A 1 199 ? 14.672 -11.031 -13.055 1 82.31 199 GLY A C 1
ATOM 1606 O O . GLY A 1 199 ? 13.719 -11.672 -12.617 1 82.31 199 GLY A O 1
ATOM 1607 N N . HIS A 1 200 ? 15.883 -11.531 -13.375 1 88.06 200 HIS A N 1
ATOM 1608 C CA . HIS A 1 200 ? 16.203 -12.93 -13.086 1 88.06 200 HIS A CA 1
ATOM 1609 C C . HIS A 1 200 ? 16.625 -13.102 -11.633 1 88.06 200 HIS A C 1
ATOM 1611 O O . HIS A 1 200 ? 17.516 -12.406 -11.148 1 88.06 200 HIS A O 1
ATOM 1617 N N . ASN A 1 201 ? 15.844 -13.891 -10.914 1 90.81 201 ASN A N 1
ATOM 1618 C CA . ASN A 1 201 ? 16.203 -14.219 -9.539 1 90.81 201 ASN A CA 1
ATOM 1619 C C . ASN A 1 201 ? 15.789 -15.641 -9.18 1 90.81 201 ASN A C 1
ATOM 1621 O O . ASN A 1 201 ? 14.969 -16.25 -9.867 1 90.81 201 ASN A O 1
ATOM 1625 N N . ARG A 1 202 ? 16.344 -16.219 -8.172 1 96.19 202 ARG A N 1
ATOM 1626 C CA . ARG A 1 202 ? 16.219 -17.625 -7.82 1 96.19 202 ARG A CA 1
ATOM 1627 C C . ARG A 1 202 ? 14.758 -17.984 -7.516 1 96.19 202 ARG A C 1
ATOM 1629 O O . ARG A 1 202 ? 14.273 -19.031 -7.957 1 96.19 202 ARG A O 1
ATOM 1636 N N . ILE A 1 203 ? 14.078 -17.156 -6.867 1 98 203 ILE A N 1
ATOM 1637 C CA . ILE A 1 203 ? 12.711 -17.438 -6.438 1 98 203 ILE A CA 1
ATOM 1638 C C . ILE A 1 203 ? 11.773 -17.391 -7.645 1 98 203 ILE A C 1
ATOM 1640 O O . ILE A 1 203 ? 10.938 -18.281 -7.82 1 98 203 ILE A O 1
ATOM 1644 N N . ALA A 1 2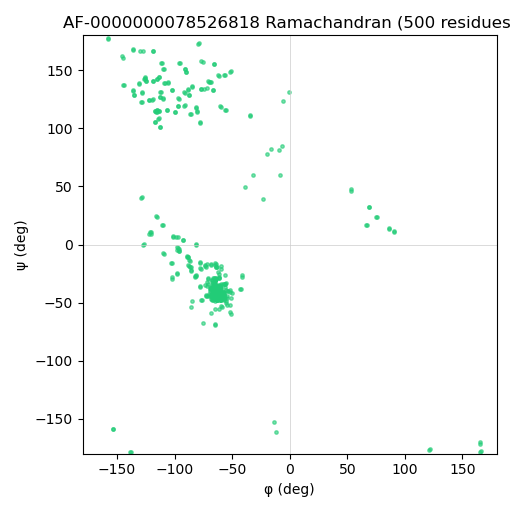04 ? 11.953 -16.375 -8.492 1 95.94 204 ALA A N 1
ATOM 1645 C CA . ALA A 1 204 ? 11.109 -16.266 -9.68 1 95.94 204 ALA A CA 1
ATOM 1646 C C . ALA A 1 204 ? 11.297 -17.453 -10.609 1 95.94 204 ALA A C 1
ATOM 1648 O O . ALA A 1 204 ? 10.328 -17.969 -11.172 1 95.94 204 ALA A O 1
ATOM 1649 N N . ILE A 1 205 ? 12.508 -17.969 -10.719 1 96.19 205 ILE A N 1
ATOM 1650 C CA . ILE A 1 205 ? 12.836 -19.078 -11.602 1 96.19 205 ILE A CA 1
ATOM 1651 C C . ILE A 1 205 ? 12.094 -20.344 -11.148 1 96.19 205 ILE A C 1
ATOM 1653 O O . ILE A 1 205 ? 11.656 -21.141 -11.977 1 96.19 205 ILE A O 1
ATOM 1657 N N . LYS A 1 206 ? 11.852 -20.5 -9.945 1 97.44 206 LYS A N 1
ATOM 1658 C CA . LYS A 1 206 ? 11.266 -21.719 -9.391 1 97.44 206 LYS A CA 1
ATOM 1659 C C . LYS A 1 206 ? 9.758 -21.578 -9.219 1 97.44 206 LYS A C 1
ATOM 1661 O O . LYS A 1 206 ? 9.086 -22.531 -8.797 1 97.44 206 LYS A O 1
ATOM 1666 N N . SER A 1 207 ? 9.211 -20.438 -9.508 1 97.62 207 SER A N 1
ATOM 1667 C CA . SER A 1 207 ? 7.781 -20.188 -9.312 1 97.62 207 SER A CA 1
ATOM 1668 C C . SER A 1 207 ? 6.984 -20.531 -10.562 1 97.62 207 SER A C 1
ATOM 1670 O O . SER A 1 207 ? 7.508 -20.469 -11.68 1 97.62 207 SER A O 1
ATOM 1672 N N . ASP A 1 208 ? 5.777 -20.906 -10.391 1 97.44 208 ASP A N 1
ATOM 1673 C CA . ASP A 1 208 ? 4.879 -21.188 -11.508 1 97.44 208 ASP A CA 1
ATOM 1674 C C . ASP A 1 208 ? 4.348 -19.891 -12.117 1 97.44 208 ASP A C 1
ATOM 1676 O O . ASP A 1 208 ? 4.117 -19.812 -13.328 1 97.44 208 ASP A O 1
ATOM 1680 N N . PHE A 1 209 ? 4.102 -18.906 -11.297 1 96.56 209 PHE A N 1
ATOM 1681 C CA . PHE A 1 209 ? 3.646 -17.578 -11.695 1 96.56 209 PHE A CA 1
ATOM 1682 C C . PHE A 1 209 ? 4.492 -16.5 -11.031 1 96.56 209 PHE A C 1
ATOM 1684 O O . PHE A 1 209 ? 4.863 -16.609 -9.867 1 96.56 209 PHE A O 1
ATOM 1691 N N . ASN A 1 210 ? 4.777 -15.508 -11.828 1 95.5 210 ASN A N 1
ATOM 1692 C CA . ASN A 1 210 ? 5.637 -14.445 -11.328 1 95.5 210 ASN A CA 1
ATOM 1693 C C . ASN A 1 210 ? 4.957 -13.078 -11.414 1 95.5 210 ASN A C 1
ATOM 1695 O O . ASN A 1 210 ? 4.434 -12.711 -12.469 1 95.5 210 ASN A O 1
ATOM 1699 N N . LEU A 1 211 ? 4.887 -12.414 -10.305 1 97.62 211 LEU A N 1
ATOM 1700 C CA . LEU A 1 211 ? 4.617 -10.977 -10.234 1 97.62 211 LEU A CA 1
ATOM 1701 C C . LEU A 1 211 ? 5.902 -10.195 -9.984 1 97.62 211 LEU A C 1
ATOM 1703 O O . LEU A 1 211 ? 6.703 -10.57 -9.125 1 97.62 211 LEU A O 1
ATOM 1707 N N . PHE A 1 212 ? 6.051 -9.164 -10.773 1 94.69 212 PHE A N 1
ATOM 1708 C CA . PHE A 1 212 ? 7.277 -8.383 -10.648 1 94.69 212 PHE A CA 1
ATOM 1709 C C . PHE A 1 212 ? 6.969 -6.941 -10.258 1 94.69 212 PHE A C 1
ATOM 1711 O O . PHE A 1 212 ? 5.957 -6.383 -10.68 1 94.69 212 PHE A O 1
ATOM 1718 N N . THR A 1 213 ? 7.809 -6.453 -9.406 1 94.38 213 THR A N 1
ATOM 1719 C CA . THR A 1 213 ? 7.75 -5.035 -9.07 1 94.38 213 THR A CA 1
ATOM 1720 C C . THR A 1 213 ? 9.055 -4.332 -9.453 1 94.38 213 THR A C 1
ATOM 1722 O O . THR A 1 213 ? 10.008 -4.98 -9.891 1 94.38 213 THR A O 1
ATOM 1725 N N . ASN A 1 214 ? 8.992 -2.992 -9.453 1 91 214 ASN A N 1
ATOM 1726 C CA . ASN A 1 214 ? 10.164 -2.152 -9.648 1 91 214 ASN A CA 1
ATOM 1727 C C . ASN A 1 214 ? 10.453 -1.299 -8.414 1 91 214 ASN A C 1
ATOM 1729 O O . ASN A 1 214 ? 9.648 -0.449 -8.039 1 91 214 ASN A O 1
ATOM 1733 N N . ILE A 1 215 ? 11.57 -1.569 -7.797 1 91 215 ILE A N 1
ATOM 1734 C CA . ILE A 1 215 ? 11.922 -0.845 -6.582 1 91 215 ILE A CA 1
ATOM 1735 C C . ILE A 1 215 ? 12.922 0.261 -6.914 1 91 215 ILE A C 1
ATOM 1737 O O . ILE A 1 215 ? 14.023 -0.013 -7.402 1 91 215 ILE A O 1
ATOM 1741 N N . GLU A 1 216 ? 12.516 1.49 -6.762 1 89.75 216 GLU A N 1
ATOM 1742 C CA . GLU A 1 216 ? 13.438 2.617 -6.867 1 89.75 216 GLU A CA 1
ATOM 1743 C C . GLU A 1 216 ? 14.148 2.881 -5.539 1 89.75 216 GLU A C 1
ATOM 1745 O O . GLU A 1 216 ? 13.523 2.818 -4.477 1 89.75 216 GLU A O 1
ATOM 1750 N N . LYS A 1 217 ? 15.414 3.102 -5.68 1 90.5 217 LYS A N 1
ATOM 1751 C CA . LYS A 1 217 ? 16.25 3.398 -4.52 1 90.5 217 LYS A CA 1
ATOM 1752 C C . LYS A 1 217 ? 16.766 4.836 -4.562 1 90.5 217 LYS A C 1
ATOM 1754 O O . LYS A 1 217 ? 17.281 5.289 -5.586 1 90.5 217 LYS A O 1
ATOM 1759 N N . PHE A 1 218 ? 16.516 5.527 -3.445 1 89.5 218 PHE A N 1
ATOM 1760 C CA . PHE A 1 218 ? 17 6.895 -3.312 1 89.5 218 PHE A CA 1
ATOM 1761 C C . PHE A 1 218 ? 18.047 6.984 -2.209 1 89.5 218 PHE A C 1
ATOM 1763 O O . PHE A 1 218 ? 17.734 6.816 -1.029 1 89.5 218 PHE A O 1
ATOM 1770 N N . GLU A 1 219 ? 19.312 7.172 -2.633 1 87.5 219 GLU A N 1
ATOM 1771 C CA . GLU A 1 219 ? 20.391 7.355 -1.67 1 87.5 219 GLU A CA 1
ATOM 1772 C C . GLU A 1 219 ? 20.438 8.789 -1.151 1 87.5 219 GLU A C 1
ATOM 1774 O O . GLU A 1 219 ? 20.75 9.719 -1.899 1 87.5 219 GLU A O 1
ATOM 1779 N N . LEU A 1 220 ? 20.156 8.984 0.155 1 85.69 220 LEU A N 1
ATOM 1780 C CA . LEU A 1 220 ? 19.969 10.32 0.717 1 85.69 220 LEU A CA 1
ATOM 1781 C C . LEU A 1 220 ? 21.141 10.695 1.623 1 85.69 220 LEU A C 1
ATOM 1783 O O . LEU A 1 220 ? 21.25 11.844 2.055 1 85.69 220 LEU A O 1
ATOM 1787 N N . GLY A 1 221 ? 22 9.828 1.903 1 81 221 GLY A N 1
ATOM 1788 C CA . GLY A 1 221 ? 23.172 9.977 2.742 1 81 221 GLY A CA 1
ATOM 1789 C C . GLY A 1 221 ? 23.797 8.648 3.137 1 81 221 GLY A C 1
ATOM 1790 O O . GLY A 1 221 ? 23.438 7.602 2.588 1 81 221 GLY A O 1
ATOM 1791 N N . PRO A 1 222 ? 24.828 8.812 3.932 1 78.88 222 PRO A N 1
ATOM 1792 C CA . PRO A 1 222 ? 25.438 7.562 4.398 1 78.88 222 PRO A CA 1
ATOM 1793 C C . PRO A 1 222 ? 24.438 6.648 5.105 1 78.88 222 PRO A C 1
ATOM 1795 O O . PRO A 1 222 ? 23.812 7.055 6.094 1 78.88 222 PRO A O 1
ATOM 1798 N N . ASP A 1 223 ? 24.094 5.492 4.676 1 81.31 223 ASP A N 1
ATOM 1799 C CA . ASP A 1 223 ? 23.234 4.473 5.254 1 81.31 223 ASP A CA 1
ATOM 1800 C C . ASP A 1 223 ? 21.781 4.953 5.305 1 81.31 223 ASP A C 1
ATOM 1802 O O . ASP A 1 223 ? 21.031 4.586 6.211 1 81.31 223 ASP A O 1
ATOM 1806 N N . THR A 1 224 ? 21.484 5.992 4.551 1 85.06 224 THR A N 1
ATOM 1807 C CA . THR A 1 224 ? 20.141 6.523 4.457 1 85.06 224 THR A CA 1
ATOM 1808 C C . THR A 1 224 ? 19.562 6.305 3.061 1 85.06 224 THR A C 1
ATOM 1810 O O . THR A 1 224 ? 19.938 7 2.113 1 85.06 224 THR A O 1
ATOM 1813 N N . VAL A 1 225 ? 18.719 5.27 3.039 1 89.88 225 VAL A N 1
ATOM 1814 C CA . VAL A 1 225 ? 18.188 4.902 1.732 1 89.88 225 VAL A CA 1
ATOM 1815 C C . VAL A 1 225 ? 16.656 4.801 1.812 1 89.88 225 VAL A C 1
ATOM 1817 O O . VAL A 1 225 ? 16.125 4.141 2.703 1 89.88 225 VAL A O 1
ATOM 1820 N N . PHE A 1 226 ? 16.047 5.543 1.014 1 93.06 226 PHE A N 1
ATOM 1821 C CA . PHE A 1 226 ? 14.602 5.402 0.829 1 93.06 226 PHE A CA 1
ATOM 1822 C C . PHE A 1 226 ? 14.297 4.555 -0.402 1 93.06 226 PHE A C 1
ATOM 1824 O O . PHE A 1 226 ? 14.727 4.887 -1.511 1 93.06 226 PHE A O 1
ATOM 1831 N N . GLU A 1 227 ? 13.594 3.402 -0.185 1 93.38 227 GLU A N 1
ATOM 1832 C CA . GLU A 1 227 ? 13.188 2.506 -1.262 1 93.38 227 GLU A CA 1
ATOM 1833 C C . GLU A 1 227 ? 11.672 2.504 -1.434 1 93.38 227 GLU A C 1
ATOM 1835 O O . GLU A 1 227 ? 10.93 2.434 -0.452 1 93.38 227 GLU A O 1
ATOM 1840 N N . THR A 1 228 ? 11.203 2.664 -2.658 1 91.69 228 THR A N 1
ATOM 1841 C CA . THR A 1 228 ? 9.773 2.645 -2.953 1 91.69 228 THR A CA 1
ATOM 1842 C C . THR A 1 228 ? 9.25 1.212 -2.986 1 91.69 228 THR A C 1
ATOM 1844 O O . THR A 1 228 ? 9.516 0.47 -3.936 1 91.69 228 THR A O 1
ATOM 1847 N N . MET A 1 229 ? 8.5 0.812 -1.914 1 91.19 229 MET A N 1
ATOM 1848 C CA . MET A 1 229 ? 8.086 -0.587 -1.877 1 91.19 229 MET A CA 1
ATOM 1849 C C . MET A 1 229 ? 6.578 -0.703 -1.681 1 91.19 229 MET A C 1
ATOM 1851 O O . MET A 1 229 ? 6.02 -1.8 -1.751 1 91.19 229 MET A O 1
ATOM 1855 N N . VAL A 1 230 ? 5.859 0.373 -1.571 1 94.31 230 VAL A N 1
ATOM 1856 C CA . VAL A 1 230 ? 4.426 0.388 -1.291 1 94.31 230 VAL A CA 1
ATOM 1857 C C . VAL A 1 230 ? 3.664 -0.229 -2.463 1 94.31 230 VAL A C 1
ATOM 1859 O O . VAL A 1 230 ? 2.617 -0.851 -2.271 1 94.31 230 VAL A O 1
ATOM 1862 N N . HIS A 1 231 ? 4.223 -0.104 -3.611 1 95.81 231 HIS A N 1
ATOM 1863 C CA . HIS A 1 231 ? 3.537 -0.611 -4.793 1 95.81 231 HIS A CA 1
ATOM 1864 C C . HIS A 1 231 ? 3.383 -2.127 -4.734 1 95.81 231 HIS A C 1
ATOM 1866 O O . HIS A 1 231 ? 2.604 -2.707 -5.492 1 95.81 231 HIS A O 1
ATOM 1872 N N . MET A 1 232 ? 4.125 -2.865 -3.871 1 97.44 232 MET A N 1
ATOM 1873 C CA . MET A 1 232 ? 3.867 -4.289 -3.676 1 97.44 232 MET A CA 1
ATOM 1874 C C . MET A 1 232 ? 2.451 -4.52 -3.156 1 97.44 232 MET A C 1
ATOM 1876 O O . MET A 1 232 ? 1.806 -5.504 -3.52 1 97.44 232 MET A O 1
ATOM 1880 N N . PHE A 1 233 ? 1.958 -3.602 -2.318 1 97.75 233 PHE A N 1
ATOM 1881 C CA . PHE A 1 233 ? 0.579 -3.662 -1.85 1 97.75 233 PHE A CA 1
ATOM 1882 C C . PHE A 1 233 ? -0.396 -3.459 -3.004 1 97.75 233 PHE A C 1
ATOM 1884 O O . PHE A 1 233 ? -1.446 -4.102 -3.055 1 97.75 233 PHE A O 1
ATOM 1891 N N . LEU A 1 234 ? -0.05 -2.553 -3.932 1 97.19 234 LEU A N 1
ATOM 1892 C CA . LEU A 1 234 ? -0.894 -2.295 -5.094 1 97.19 234 LEU A CA 1
ATOM 1893 C C . LEU A 1 234 ? -1.023 -3.545 -5.957 1 97.19 234 LEU A C 1
ATOM 1895 O O . LEU A 1 234 ? -2.117 -3.873 -6.422 1 97.19 234 LEU A O 1
ATOM 1899 N N . ILE A 1 235 ? 0.042 -4.215 -6.105 1 97.94 235 ILE A N 1
ATOM 1900 C CA . ILE A 1 235 ? 0.089 -5.391 -6.969 1 97.94 235 ILE A CA 1
ATOM 1901 C C . ILE A 1 235 ? -0.828 -6.477 -6.41 1 97.94 235 ILE A C 1
ATOM 1903 O O . ILE A 1 235 ? -1.646 -7.043 -7.137 1 97.94 235 ILE A O 1
ATOM 1907 N N . ILE A 1 236 ? -0.73 -6.73 -5.102 1 98.25 236 ILE A N 1
ATOM 1908 C CA . ILE A 1 236 ? -1.539 -7.805 -4.535 1 98.25 236 ILE A CA 1
ATOM 1909 C C . ILE A 1 236 ? -3.008 -7.387 -4.508 1 98.25 236 ILE A C 1
ATOM 1911 O O . ILE A 1 236 ? -3.9 -8.227 -4.633 1 98.25 236 ILE A O 1
ATOM 1915 N N . GLU A 1 237 ? -3.312 -6.086 -4.387 1 97.94 237 GLU A N 1
ATOM 1916 C CA . GLU A 1 237 ? -4.707 -5.656 -4.422 1 97.94 237 GLU A CA 1
ATOM 1917 C C . GLU A 1 237 ? -5.312 -5.848 -5.809 1 97.94 237 GLU A C 1
ATOM 1919 O O . GLU A 1 237 ? -6.449 -6.301 -5.941 1 97.94 237 GLU A O 1
ATOM 1924 N N . ILE A 1 238 ? -4.539 -5.461 -6.809 1 97.19 238 ILE A N 1
ATOM 1925 C CA . ILE A 1 238 ? -5.023 -5.621 -8.18 1 97.19 238 ILE A CA 1
ATOM 1926 C C . ILE A 1 238 ? -5.215 -7.102 -8.492 1 97.19 238 ILE A C 1
ATOM 1928 O O . ILE A 1 238 ? -6.223 -7.492 -9.078 1 97.19 238 ILE A O 1
ATOM 1932 N N . LEU A 1 239 ? -4.234 -7.969 -8.07 1 97.81 239 LEU A N 1
ATOM 1933 C CA . LEU A 1 239 ? -4.383 -9.414 -8.227 1 97.81 239 LEU A CA 1
ATOM 1934 C C . LEU A 1 239 ? -5.656 -9.906 -7.547 1 97.81 239 LEU A C 1
ATOM 1936 O O . LEU A 1 239 ? -6.418 -10.68 -8.125 1 97.81 239 LEU A O 1
ATOM 1940 N N . PHE A 1 240 ? -5.887 -9.477 -6.363 1 97.88 240 PHE A N 1
ATOM 1941 C CA . PHE A 1 240 ? -7.047 -9.922 -5.594 1 97.88 240 PHE A CA 1
ATOM 1942 C C . PHE A 1 240 ? -8.344 -9.469 -6.262 1 97.88 240 PHE A C 1
ATOM 1944 O O . PHE A 1 240 ? -9.312 -10.234 -6.32 1 97.88 240 PHE A O 1
ATOM 1951 N N . ALA A 1 241 ? -8.344 -8.219 -6.73 1 96.44 241 ALA A N 1
ATOM 1952 C CA . ALA A 1 241 ? -9.516 -7.734 -7.457 1 96.44 241 ALA A CA 1
ATOM 1953 C C . ALA A 1 241 ? -9.812 -8.609 -8.672 1 96.44 241 ALA A C 1
ATOM 1955 O O . ALA A 1 241 ? -10.969 -8.945 -8.938 1 96.44 241 ALA A O 1
ATOM 1956 N N . ARG A 1 242 ? -8.75 -9 -9.398 1 94.69 242 ARG A N 1
ATOM 1957 C CA . ARG A 1 242 ? -8.906 -9.883 -10.547 1 94.69 242 ARG A CA 1
ATOM 1958 C C . ARG A 1 242 ? -9.445 -11.25 -10.125 1 94.69 242 ARG A C 1
ATOM 1960 O O . ARG A 1 242 ? -10.273 -11.836 -10.82 1 94.69 242 ARG A O 1
ATOM 1967 N N . PHE A 1 243 ? -8.961 -11.742 -9 1 96.75 243 PHE A N 1
ATOM 1968 C CA . PHE A 1 243 ? -9.438 -13 -8.438 1 96.75 243 PHE A CA 1
ATOM 1969 C C . PHE A 1 243 ? -10.93 -12.922 -8.125 1 96.75 243 PHE A C 1
ATOM 1971 O O . PHE A 1 243 ? -11.68 -13.844 -8.438 1 96.75 243 PHE A O 1
ATOM 1978 N N . ILE A 1 244 ? -11.367 -11.758 -7.535 1 94.12 244 ILE A N 1
ATOM 1979 C CA . ILE A 1 244 ? -12.766 -11.57 -7.176 1 94.12 244 ILE A CA 1
ATOM 1980 C C . ILE A 1 244 ? -13.625 -11.531 -8.445 1 94.12 244 ILE A C 1
ATOM 1982 O O . ILE A 1 244 ? -14.703 -12.125 -8.492 1 94.12 244 ILE A O 1
ATOM 1986 N N . ASP A 1 245 ? -13.133 -10.836 -9.445 1 91.44 245 ASP A N 1
ATOM 1987 C CA . ASP A 1 245 ? -13.844 -10.797 -10.719 1 91.44 245 ASP A CA 1
ATOM 1988 C C . ASP A 1 245 ? -14.031 -12.203 -11.289 1 91.44 245 ASP A C 1
ATOM 1990 O O . ASP A 1 245 ? -15.109 -12.539 -11.773 1 91.44 245 ASP A O 1
ATOM 1994 N N . TYR A 1 246 ? -12.938 -12.984 -11.156 1 89.75 246 TYR A N 1
ATOM 1995 C CA . TYR A 1 246 ? -12.961 -14.359 -11.641 1 89.75 246 TYR A CA 1
ATOM 1996 C C . TYR A 1 246 ? -13.898 -15.219 -10.805 1 89.75 246 TYR A C 1
ATOM 1998 O O . TYR A 1 246 ? -14.734 -15.945 -11.352 1 89.75 246 TYR A O 1
ATOM 2006 N N . TYR A 1 247 ? -13.766 -15.094 -9.523 1 87 247 TYR A N 1
ATOM 2007 C CA . TYR A 1 247 ? -14.492 -15.906 -8.562 1 87 247 TYR A CA 1
ATOM 2008 C C . TYR A 1 247 ? -15.992 -15.719 -8.711 1 87 247 TYR A C 1
ATOM 2010 O O . TYR A 1 247 ? -16.75 -16.703 -8.773 1 87 247 TYR A O 1
ATOM 2018 N N . PHE A 1 248 ? -16.5 -14.492 -8.844 1 77.06 248 PHE A N 1
ATOM 2019 C CA . PHE A 1 248 ? -17.938 -14.227 -8.797 1 77.06 248 PHE A CA 1
ATOM 2020 C C . PHE A 1 248 ? -18.547 -14.336 -10.188 1 77.06 248 PHE A C 1
ATOM 2022 O O . PHE A 1 248 ? -19.781 -14.406 -10.32 1 77.06 248 PHE A O 1
ATOM 2029 N N . THR A 1 249 ? -17.688 -14.43 -11.219 1 72.69 249 THR A N 1
ATOM 2030 C CA . THR A 1 249 ? -18.188 -14.789 -12.547 1 72.69 249 THR A CA 1
ATOM 2031 C C . THR A 1 249 ? -18.359 -16.297 -12.664 1 72.69 249 THR A C 1
ATOM 2033 O O . THR A 1 249 ? -19.203 -16.781 -13.43 1 72.69 249 THR A O 1
ATOM 2036 N N . HIS A 1 250 ? -17.594 -17.047 -11.891 1 74.25 250 HIS A N 1
ATOM 2037 C CA . HIS A 1 250 ? -17.625 -18.5 -12 1 74.25 250 HIS A CA 1
ATOM 2038 C C . HIS A 1 250 ? -18.531 -19.109 -10.922 1 74.25 250 HIS A C 1
ATOM 2040 O O . HIS A 1 250 ? -18.969 -20.25 -11.055 1 74.25 250 HIS A O 1
ATOM 2046 N N . GLU A 1 251 ? -18.734 -18.422 -9.812 1 65.38 251 GLU A N 1
ATOM 2047 C CA . GLU A 1 251 ? -19.641 -18.938 -8.789 1 65.38 251 GLU A CA 1
ATOM 2048 C C . GLU A 1 251 ? -21.078 -18.516 -9.07 1 65.38 251 GLU A C 1
ATOM 2050 O O . GLU A 1 251 ? -22.016 -19.109 -8.531 1 65.38 251 GLU A O 1
ATOM 2055 N N . SER A 1 252 ? -21.406 -17.406 -9.938 1 50.12 252 SER A N 1
ATOM 2056 C CA . SER A 1 252 ? -22.781 -17.094 -10.328 1 50.12 252 SER A CA 1
ATOM 2057 C C . SER A 1 252 ? -23.281 -18.047 -11.406 1 50.12 252 SER A C 1
ATOM 2059 O O . SER A 1 252 ? -22.5 -18.547 -12.219 1 50.12 252 SER A O 1
ATOM 2061 N N . MET B 1 1 ? -16.906 11.414 -24.609 1 44.81 1 MET B N 1
ATOM 2062 C CA . MET B 1 1 ? -16.094 12.055 -23.594 1 44.81 1 MET B CA 1
ATOM 2063 C C . MET B 1 1 ? -16.641 11.75 -22.188 1 44.81 1 MET B C 1
ATOM 2065 O O . MET B 1 1 ? -17.828 11.93 -21.938 1 44.81 1 MET B O 1
ATOM 2069 N N . VAL B 1 2 ? -15.867 10.961 -21.312 1 60.72 2 VAL B N 1
ATOM 2070 C CA . VAL B 1 2 ? -16.312 10.562 -19.984 1 60.72 2 VAL B CA 1
ATOM 2071 C C . VAL B 1 2 ? -16.297 11.766 -19.047 1 60.72 2 VAL B C 1
ATOM 2073 O O . VAL B 1 2 ? -15.562 12.727 -19.266 1 60.72 2 VAL B O 1
ATOM 2076 N N . LEU B 1 3 ? -17.359 11.93 -18.266 1 73.31 3 LEU B N 1
ATOM 2077 C CA . LEU B 1 3 ? -17.609 13.078 -17.406 1 73.31 3 LEU B CA 1
ATOM 2078 C C . LEU B 1 3 ? -16.328 13.523 -16.703 1 73.31 3 LEU B C 1
ATOM 2080 O O . LEU B 1 3 ? -16.094 14.719 -16.531 1 73.31 3 LEU B O 1
ATOM 2084 N N . ASP B 1 4 ? -15.461 12.57 -16.516 1 71.88 4 ASP B N 1
ATOM 2085 C CA . ASP B 1 4 ? -14.188 12.859 -15.852 1 71.88 4 ASP B CA 1
ATOM 2086 C C . ASP B 1 4 ? -13.312 13.742 -16.734 1 71.88 4 ASP B C 1
ATOM 2088 O O . ASP B 1 4 ? -12.648 14.656 -16.234 1 71.88 4 ASP B O 1
ATOM 2092 N N . ASP B 1 5 ? -13.312 13.398 -17.969 1 67.69 5 ASP B N 1
ATOM 2093 C CA . ASP B 1 5 ? -12.547 14.195 -18.906 1 67.69 5 ASP B CA 1
ATOM 2094 C C . ASP B 1 5 ? -13.039 15.633 -18.953 1 67.69 5 ASP B C 1
ATOM 2096 O O . ASP B 1 5 ? -12.242 16.562 -19.078 1 67.69 5 ASP B O 1
ATOM 2100 N N . LEU B 1 6 ? -14.328 15.82 -18.859 1 74.44 6 LEU B N 1
ATOM 2101 C CA . LEU B 1 6 ? -14.914 17.156 -18.875 1 74.44 6 LEU B CA 1
ATOM 2102 C C . LEU B 1 6 ? -14.492 17.953 -17.641 1 74.44 6 LEU B C 1
ATOM 2104 O O . LEU B 1 6 ? -14.188 19.141 -17.75 1 74.44 6 LEU B O 1
ATOM 2108 N N . VAL B 1 7 ? -14.438 17.266 -16.531 1 79.56 7 VAL B N 1
ATOM 2109 C CA . VAL B 1 7 ? -14.07 17.922 -15.281 1 79.56 7 VAL B CA 1
ATOM 2110 C C . VAL B 1 7 ? -12.617 18.391 -15.352 1 79.56 7 VAL B C 1
ATOM 2112 O O . VAL B 1 7 ? -12.297 19.516 -14.945 1 79.56 7 VAL B O 1
ATOM 2115 N N . VAL B 1 8 ? -11.797 17.5 -15.875 1 71.25 8 VAL B N 1
ATOM 2116 C CA . VAL B 1 8 ? -10.383 17.828 -16.016 1 71.25 8 VAL B CA 1
ATOM 2117 C C . VAL B 1 8 ? -10.219 18.984 -17 1 71.25 8 VAL B C 1
ATOM 2119 O O . VAL B 1 8 ? -9.43 19.906 -16.766 1 71.25 8 VAL B O 1
ATOM 2122 N N . LYS B 1 9 ? -10.898 18.906 -18.016 1 69.88 9 LYS B N 1
ATOM 2123 C CA . LYS B 1 9 ? -10.844 19.922 -19.062 1 69.88 9 LYS B CA 1
ATOM 2124 C C . LYS B 1 9 ? -11.25 21.297 -18.531 1 69.88 9 LYS B C 1
ATOM 2126 O O . LYS B 1 9 ? -10.703 22.312 -18.953 1 69.88 9 LYS B O 1
ATOM 2131 N N . HIS B 1 10 ? -12.156 21.359 -17.609 1 76.88 10 HIS B N 1
ATOM 2132 C CA . HIS B 1 10 ? -12.695 22.625 -17.109 1 76.88 10 HIS B CA 1
ATOM 2133 C C . HIS B 1 10 ? -12.242 22.891 -15.68 1 76.88 10 HIS B C 1
ATOM 2135 O O . HIS B 1 10 ? -12.891 23.641 -14.945 1 76.88 10 HIS B O 1
ATOM 2141 N N . TYR B 1 11 ? -11.211 22.172 -15.25 1 73.25 11 TYR B N 1
ATOM 2142 C CA . TYR B 1 11 ? -10.727 22.141 -13.875 1 73.25 11 TYR B CA 1
ATOM 2143 C C . TYR B 1 11 ? -10.477 23.547 -13.352 1 73.25 11 TYR B C 1
ATOM 2145 O O . TYR B 1 11 ? -10.852 23.875 -12.227 1 73.25 11 TYR B O 1
ATOM 2153 N N . ASN B 1 12 ? -9.969 24.422 -14.109 1 74.19 12 ASN B N 1
ATOM 2154 C CA . ASN B 1 12 ? -9.602 25.781 -13.711 1 74.19 12 ASN B CA 1
ATOM 2155 C C . ASN B 1 12 ? -10.828 26.656 -13.523 1 74.19 12 ASN B C 1
ATOM 2157 O O . ASN B 1 12 ? -10.75 27.734 -12.914 1 74.19 12 ASN B O 1
ATOM 2161 N N . GLU B 1 13 ? -11.914 26.297 -14.008 1 79.88 13 GLU B N 1
ATOM 2162 C CA . GLU B 1 13 ? -13.148 27.094 -13.922 1 79.88 13 GLU B CA 1
ATOM 2163 C C . GLU B 1 13 ? -14.008 26.641 -12.75 1 79.88 13 GLU B C 1
ATOM 2165 O O . GLU B 1 13 ? -15.039 27.25 -12.453 1 79.88 13 GLU B O 1
ATOM 2170 N N . LEU B 1 14 ? -13.531 25.578 -12.086 1 82 14 LEU B N 1
ATOM 2171 C CA . LEU B 1 14 ? -14.367 24.984 -11.047 1 82 14 LEU B CA 1
ATOM 2172 C C . LEU B 1 14 ? -14.062 25.594 -9.688 1 82 14 LEU B C 1
ATOM 2174 O O . LEU B 1 14 ? -12.898 25.844 -9.367 1 82 14 LEU B O 1
ATOM 2178 N N . SER B 1 15 ? -15.07 25.984 -9 1 83.12 15 SER B N 1
ATOM 2179 C CA . SER B 1 15 ? -14.969 26.5 -7.637 1 83.12 15 SER B CA 1
ATOM 2180 C C . SER B 1 15 ? -14.836 25.359 -6.625 1 83.12 15 SER B C 1
ATOM 2182 O O . SER B 1 15 ? -14.961 24.188 -6.984 1 83.12 15 SER B O 1
ATOM 2184 N N . GLU B 1 16 ? -14.578 25.797 -5.375 1 80.62 16 GLU B N 1
ATOM 2185 C CA . GLU B 1 16 ? -14.531 24.797 -4.301 1 80.62 16 GLU B CA 1
ATOM 2186 C C . GLU B 1 16 ? -15.844 24.031 -4.207 1 80.62 16 GLU B C 1
ATOM 2188 O O . GLU B 1 16 ? -15.836 22.812 -3.986 1 80.62 16 GLU B O 1
ATOM 2193 N N . ASN B 1 17 ? -16.875 24.75 -4.359 1 83.62 17 ASN B N 1
ATOM 2194 C CA . ASN B 1 17 ? -18.203 24.141 -4.34 1 83.62 17 ASN B CA 1
ATOM 2195 C C . ASN B 1 17 ? -18.391 23.156 -5.492 1 83.62 17 ASN B C 1
ATOM 2197 O O . ASN B 1 17 ? -18.984 22.094 -5.324 1 83.62 17 ASN B O 1
ATOM 2201 N N . ASP B 1 18 ? -17.859 23.5 -6.613 1 88.5 18 ASP B N 1
ATOM 2202 C CA . ASP B 1 18 ? -17.922 22.625 -7.781 1 88.5 18 ASP B CA 1
ATOM 2203 C C . ASP B 1 18 ? -17.203 21.312 -7.523 1 88.5 18 ASP B C 1
ATOM 2205 O O . ASP B 1 18 ? -17.688 20.234 -7.887 1 88.5 18 ASP B O 1
ATOM 2209 N N . TYR B 1 19 ? -16.109 21.422 -6.895 1 82.19 19 TYR B N 1
ATOM 2210 C CA . TYR B 1 19 ? -15.352 20.219 -6.582 1 82.19 19 TYR B CA 1
ATOM 2211 C C . TYR B 1 19 ? -16.109 19.328 -5.613 1 82.19 19 TYR B C 1
ATOM 2213 O O . TYR B 1 19 ? -16.094 18.094 -5.742 1 82.19 19 TYR B O 1
ATOM 2221 N N . HIS B 1 20 ? -16.75 20 -4.746 1 83.56 20 HIS B N 1
ATOM 2222 C CA . HIS B 1 20 ? -17.609 19.266 -3.809 1 83.56 20 HIS B CA 1
ATOM 2223 C C . HIS B 1 20 ? -18.703 18.5 -4.539 1 83.56 20 HIS B C 1
ATOM 2225 O O . HIS B 1 20 ? -18.953 17.328 -4.234 1 83.56 20 HIS B O 1
ATOM 2231 N N . ILE B 1 21 ? -19.344 19.141 -5.461 1 89.38 21 ILE B N 1
ATOM 2232 C CA . ILE B 1 21 ? -20.391 18.516 -6.277 1 89.38 21 ILE B CA 1
ATOM 2233 C C . ILE B 1 21 ? -19.797 17.359 -7.07 1 89.38 21 ILE B C 1
ATOM 2235 O O . ILE B 1 21 ? -20.359 16.25 -7.066 1 89.38 21 ILE B O 1
ATOM 2239 N N . TRP B 1 22 ? -18.688 17.609 -7.641 1 87.31 22 TRP B N 1
ATOM 2240 C CA . TRP B 1 22 ? -18.062 16.609 -8.484 1 87.31 22 TRP B CA 1
ATOM 2241 C C . TRP B 1 22 ? -17.641 15.391 -7.668 1 87.31 22 TRP B C 1
ATOM 2243 O O . TRP B 1 22 ? -17.844 14.25 -8.102 1 87.31 22 TRP B O 1
ATOM 2253 N N . ASN B 1 23 ? -17.188 15.664 -6.574 1 79.75 23 ASN B N 1
ATOM 2254 C CA . ASN B 1 23 ? -16.766 14.57 -5.711 1 79.75 23 ASN B CA 1
ATOM 2255 C C . ASN B 1 23 ? -17.938 13.641 -5.383 1 79.75 23 ASN B C 1
ATOM 2257 O O . ASN B 1 23 ? -17.797 12.422 -5.402 1 79.75 23 ASN B O 1
ATOM 2261 N N . TYR B 1 24 ? -19.031 14.258 -5.113 1 84.62 24 TYR B N 1
ATOM 2262 C CA . TYR B 1 24 ? -20.219 13.477 -4.832 1 84.62 24 TYR B CA 1
ATOM 2263 C C . TYR B 1 24 ? -20.656 12.68 -6.059 1 84.62 24 TYR B C 1
ATOM 2265 O O . TYR B 1 24 ? -20.906 11.477 -5.969 1 84.62 24 TYR B O 1
ATOM 2273 N N . ILE B 1 25 ? -20.719 13.406 -7.164 1 85.62 25 ILE B N 1
ATOM 2274 C CA . ILE B 1 25 ? -21.188 12.781 -8.398 1 85.62 25 ILE B CA 1
ATOM 2275 C C . ILE B 1 25 ? -20.234 11.648 -8.789 1 85.62 25 ILE B C 1
ATOM 2277 O O . ILE B 1 25 ? -20.688 10.555 -9.148 1 85.62 25 ILE B O 1
ATOM 2281 N N . SER B 1 26 ? -18.953 11.914 -8.648 1 79.94 26 SER B N 1
ATOM 2282 C CA . SER B 1 26 ? -17.938 10.945 -9.031 1 79.94 26 SER B CA 1
ATOM 2283 C C . SER B 1 26 ? -18.016 9.688 -8.172 1 79.94 26 SER B C 1
ATOM 2285 O O . SER B 1 26 ? -17.812 8.578 -8.664 1 79.94 26 SER B O 1
ATOM 2287 N N . ALA B 1 27 ? -18.438 9.828 -7.012 1 72.81 27 ALA B N 1
ATOM 2288 C CA . ALA B 1 27 ? -18.531 8.727 -6.059 1 72.81 27 ALA B CA 1
ATOM 2289 C C . ALA B 1 27 ? -19.844 7.973 -6.215 1 72.81 27 ALA B C 1
ATOM 2291 O O . ALA B 1 27 ? -19.969 6.824 -5.777 1 72.81 27 ALA B O 1
ATOM 2292 N N . ASN B 1 28 ? -20.828 8.586 -6.762 1 76.94 28 ASN B N 1
ATOM 2293 C CA . ASN B 1 28 ? -22.188 8.039 -6.828 1 76.94 28 ASN B CA 1
ATOM 2294 C C . ASN B 1 28 ? -22.734 8.078 -8.25 1 76.94 28 ASN B C 1
ATOM 2296 O O . ASN B 1 28 ? -23.891 8.461 -8.461 1 76.94 28 ASN B O 1
ATOM 2300 N N . ARG B 1 29 ? -21.922 7.77 -9.125 1 75.25 29 ARG B N 1
ATOM 2301 C CA . ARG B 1 29 ? -22.234 7.984 -10.539 1 75.25 29 ARG B CA 1
ATOM 2302 C C . ARG B 1 29 ? -23.516 7.25 -10.93 1 75.25 29 ARG B C 1
ATOM 2304 O O . ARG B 1 29 ? -24.391 7.82 -11.586 1 75.25 29 ARG B O 1
ATOM 2311 N N . GLU B 1 30 ? -23.578 5.918 -10.5 1 73.25 30 GLU B N 1
ATOM 2312 C CA . GLU B 1 30 ? -24.734 5.121 -10.867 1 73.25 30 GLU B CA 1
ATOM 2313 C C . GLU B 1 30 ? -26.016 5.711 -10.281 1 73.25 30 GLU B C 1
ATOM 2315 O O . GLU B 1 30 ? -27.031 5.805 -10.969 1 73.25 30 GLU B O 1
ATOM 2320 N N . GLU B 1 31 ? -25.906 6.051 -9.062 1 81.12 31 GLU B N 1
ATOM 2321 C CA . GLU B 1 31 ? -27.078 6.598 -8.391 1 81.12 31 GLU B CA 1
ATOM 2322 C C . GLU B 1 31 ? -27.484 7.949 -8.984 1 81.12 31 GLU B C 1
ATOM 2324 O O . GLU B 1 31 ? -28.656 8.195 -9.242 1 81.12 31 GLU B O 1
ATOM 2329 N N . VAL B 1 32 ? -26.531 8.758 -9.219 1 86.56 32 VAL B N 1
ATOM 2330 C CA . VAL B 1 32 ? -26.797 10.117 -9.688 1 86.56 32 VAL B CA 1
ATOM 2331 C C . VAL B 1 32 ? -27.438 10.07 -11.078 1 86.56 32 VAL B C 1
ATOM 2333 O O . VAL B 1 32 ? -28.281 10.906 -11.406 1 86.56 32 VAL B O 1
ATOM 2336 N N . ALA B 1 33 ? -27 9.008 -11.789 1 79.56 33 ALA B N 1
ATOM 2337 C CA . ALA B 1 33 ? -27.531 8.859 -13.141 1 79.56 33 ALA B CA 1
ATOM 2338 C C . ALA B 1 33 ? -29.047 8.711 -13.117 1 79.56 33 ALA B C 1
ATOM 2340 O O . ALA B 1 33 ? -29.734 9.008 -14.102 1 79.56 33 ALA B O 1
ATOM 2341 N N . ASN B 1 34 ? -29.594 8.312 -11.961 1 79.56 34 ASN B N 1
ATOM 2342 C CA . ASN B 1 34 ? -31.016 8 -11.906 1 79.56 34 ASN B CA 1
ATOM 2343 C C . ASN B 1 34 ? -31.734 8.891 -10.898 1 79.56 34 ASN B C 1
ATOM 2345 O O . ASN B 1 34 ? -32.906 8.656 -10.594 1 79.56 34 ASN B O 1
ATOM 2349 N N . LEU B 1 35 ? -31.078 9.867 -10.391 1 85.25 35 LEU B N 1
ATOM 2350 C CA . LEU B 1 35 ? -31.703 10.734 -9.391 1 85.25 35 LEU B CA 1
ATOM 2351 C C . LEU B 1 35 ? -32.062 12.086 -9.992 1 85.25 35 LEU B C 1
ATOM 2353 O O . LEU B 1 35 ? -31.344 12.609 -10.836 1 85.25 35 LEU B O 1
ATOM 2357 N N . PRO B 1 36 ? -33.25 12.586 -9.586 1 84.12 36 PRO B N 1
ATOM 2358 C CA . PRO B 1 36 ? -33.594 13.953 -10 1 84.12 36 PRO B CA 1
ATOM 2359 C C . PRO B 1 36 ? -32.656 15 -9.383 1 84.12 36 PRO B C 1
ATOM 2361 O O . PRO B 1 36 ? -32.062 14.75 -8.336 1 84.12 36 PRO B O 1
ATOM 2364 N N . ILE B 1 37 ? -32.562 16.125 -10.07 1 90.19 37 ILE B N 1
ATOM 2365 C CA . ILE B 1 37 ? -31.625 17.172 -9.688 1 90.19 37 ILE B CA 1
ATOM 2366 C C . ILE B 1 37 ? -31.891 17.609 -8.242 1 90.19 37 ILE B C 1
ATOM 2368 O O . ILE B 1 37 ? -30.953 17.922 -7.504 1 90.19 37 ILE B O 1
ATOM 2372 N N . ASN B 1 38 ? -33.188 17.609 -7.785 1 88.5 38 ASN B N 1
ATOM 2373 C CA . ASN B 1 38 ? -33.531 18.078 -6.453 1 88.5 38 ASN B CA 1
ATOM 2374 C C . ASN B 1 38 ? -32.969 17.172 -5.367 1 88.5 38 ASN B C 1
ATOM 2376 O O . ASN B 1 38 ? -32.5 17.656 -4.328 1 88.5 38 ASN B O 1
ATOM 2380 N N . VAL B 1 39 ? -32.969 15.922 -5.648 1 88.31 39 VAL B N 1
ATOM 2381 C CA . VAL B 1 39 ? -32.5 14.945 -4.68 1 88.31 39 VAL B CA 1
ATOM 2382 C C . VAL B 1 39 ? -30.969 15.047 -4.566 1 88.31 39 VAL B C 1
ATOM 2384 O O . VAL B 1 39 ? -30.422 15.078 -3.461 1 88.31 39 VAL B O 1
ATOM 2387 N N . VAL B 1 40 ? -30.281 15.156 -5.688 1 90.81 40 VAL B N 1
ATOM 2388 C CA . VAL B 1 40 ? -28.828 15.242 -5.691 1 90.81 40 VAL B CA 1
ATOM 2389 C C . VAL B 1 40 ? -28.391 16.547 -5.039 1 90.81 40 VAL B C 1
ATOM 2391 O O . VAL B 1 40 ? -27.438 16.578 -4.242 1 90.81 40 VAL B O 1
ATOM 2394 N N . ALA B 1 41 ? -29.062 17.609 -5.355 1 91.94 41 ALA B N 1
ATOM 2395 C CA . ALA B 1 41 ? -28.766 18.922 -4.762 1 91.94 41 ALA B CA 1
ATOM 2396 C C . ALA B 1 41 ? -28.875 18.859 -3.24 1 91.94 41 ALA B C 1
ATOM 2398 O O . ALA B 1 41 ? -28.016 19.406 -2.535 1 91.94 41 ALA B O 1
ATOM 2399 N N . GLU B 1 42 ? -29.844 18.156 -2.801 1 87.5 42 GLU B N 1
ATOM 2400 C CA . GLU B 1 42 ? -30.031 18 -1.361 1 87.5 42 GLU B CA 1
ATOM 2401 C C . GLU B 1 42 ? -28.906 17.203 -0.734 1 87.5 42 GLU B C 1
ATOM 2403 O O . GLU B 1 42 ? -28.391 17.547 0.333 1 87.5 42 GLU B O 1
ATOM 2408 N N . ARG B 1 43 ? -28.469 16.203 -1.423 1 85.06 43 ARG B N 1
ATOM 2409 C CA . ARG B 1 43 ? -27.438 15.297 -0.903 1 85.06 43 ARG B CA 1
ATOM 2410 C C . ARG B 1 43 ? -26.078 15.977 -0.836 1 85.06 43 ARG B C 1
ATOM 2412 O O . ARG B 1 43 ? -25.281 15.688 0.053 1 85.06 43 ARG B O 1
ATOM 2419 N N . VAL B 1 44 ? -25.891 16.844 -1.809 1 87.62 44 VAL B N 1
ATOM 2420 C CA . VAL B 1 44 ? -24.609 17.531 -1.859 1 87.62 44 VAL B CA 1
ATOM 2421 C C . VAL B 1 44 ? -24.719 18.906 -1.201 1 87.62 44 VAL B C 1
ATOM 2423 O O . VAL B 1 44 ? -23.75 19.656 -1.173 1 87.62 44 VAL B O 1
ATOM 2426 N N . ASN B 1 45 ? -25.875 19.172 -0.589 1 87.69 45 ASN B N 1
ATOM 2427 C CA . ASN B 1 45 ? -26.172 20.406 0.143 1 87.69 45 ASN B CA 1
ATOM 2428 C C . ASN B 1 45 ? -25.906 21.641 -0.709 1 87.69 45 ASN B C 1
ATOM 2430 O O . ASN B 1 45 ? -25.203 22.562 -0.277 1 87.69 45 ASN B O 1
ATOM 2434 N N . VAL B 1 46 ? -26.344 21.656 -1.844 1 91.62 46 VAL B N 1
ATOM 2435 C CA . VAL B 1 46 ? -26.312 22.828 -2.711 1 91.62 46 VAL B CA 1
ATOM 2436 C C . VAL B 1 46 ? -27.703 23.078 -3.303 1 91.62 46 VAL B C 1
ATOM 2438 O O . VAL B 1 46 ? -28.594 22.234 -3.158 1 91.62 46 VAL B O 1
ATOM 2441 N N . SER B 1 47 ? -27.922 24.234 -3.877 1 89.81 47 SER B N 1
ATOM 2442 C CA . SER B 1 47 ? -29.172 24.547 -4.547 1 89.81 47 SER B CA 1
ATOM 2443 C C . SER B 1 47 ? -29.266 23.859 -5.906 1 89.81 47 SER B C 1
ATOM 2445 O O . SER B 1 47 ? -28.234 23.5 -6.488 1 89.81 47 SER B O 1
ATOM 2447 N N . ARG B 1 48 ? -30.453 23.672 -6.371 1 89.44 48 ARG B N 1
ATOM 2448 C CA . ARG B 1 48 ? -30.672 23.188 -7.727 1 89.44 48 ARG B CA 1
ATOM 2449 C C . ARG B 1 48 ? -29.938 24.047 -8.75 1 89.44 48 ARG B C 1
ATOM 2451 O O . ARG B 1 48 ? -29.344 23.516 -9.695 1 89.44 48 ARG B O 1
ATOM 2458 N N . THR B 1 49 ? -29.984 25.344 -8.492 1 90.94 49 THR B N 1
ATOM 2459 C CA . THR B 1 49 ? -29.344 26.297 -9.391 1 90.94 49 THR B CA 1
ATOM 2460 C C . THR B 1 49 ? -27.844 26.078 -9.422 1 90.94 49 THR B C 1
ATOM 2462 O O . THR B 1 49 ? -27.219 26.125 -10.484 1 90.94 49 THR B O 1
ATOM 2465 N N . THR B 1 50 ? -27.297 25.859 -8.305 1 91.31 50 THR B N 1
ATOM 2466 C CA . THR B 1 50 ? -25.859 25.609 -8.203 1 91.31 50 THR B CA 1
ATOM 2467 C C . THR B 1 50 ? -25.453 24.359 -8.961 1 91.31 50 THR B C 1
ATOM 2469 O O . THR B 1 50 ? -24.453 24.344 -9.672 1 91.31 50 THR B O 1
ATOM 2472 N N . LEU B 1 51 ? -26.219 23.312 -8.82 1 92.81 51 LEU B N 1
ATOM 2473 C CA . LEU B 1 51 ? -25.953 22.062 -9.516 1 92.81 51 LEU B CA 1
ATOM 2474 C C . LEU B 1 51 ? -26.094 22.234 -11.023 1 92.81 51 LEU B C 1
ATOM 2476 O O . LEU B 1 51 ? -25.312 21.672 -11.789 1 92.81 51 LEU B O 1
ATOM 2480 N N . MET B 1 52 ? -27.094 23.016 -11.383 1 90.19 52 MET B N 1
ATOM 2481 C CA . MET B 1 52 ? -27.297 23.328 -12.797 1 90.19 52 MET B CA 1
ATOM 2482 C C . MET B 1 52 ? -26.109 24.094 -13.359 1 90.19 52 MET B C 1
ATOM 2484 O O . MET B 1 52 ? -25.625 23.781 -14.453 1 90.19 52 MET B O 1
ATOM 2488 N N . ARG B 1 53 ? -25.609 25.047 -12.641 1 89.69 53 ARG B N 1
ATOM 2489 C CA . ARG B 1 53 ? -24.469 25.844 -13.07 1 89.69 53 ARG B CA 1
ATOM 2490 C C . ARG B 1 53 ? -23.219 24.984 -13.156 1 89.69 53 ARG B C 1
ATOM 2492 O O . ARG B 1 53 ? -22.375 25.188 -14.047 1 89.69 53 ARG B O 1
ATOM 2499 N N . PHE B 1 54 ? -23.031 24.078 -12.195 1 92.81 54 PHE B N 1
ATOM 2500 C CA . PHE B 1 54 ? -21.922 23.141 -12.25 1 92.81 54 PHE B CA 1
ATOM 2501 C C . PHE B 1 54 ? -21.922 22.375 -13.57 1 92.81 54 PHE B C 1
ATOM 2503 O O . PHE B 1 54 ? -20.891 22.281 -14.242 1 92.81 54 PHE B O 1
ATOM 2510 N N . SER B 1 55 ? -23.047 21.797 -13.891 1 90.62 55 SER B N 1
ATOM 2511 C CA . SER B 1 55 ? -23.188 21.062 -15.141 1 90.62 55 SER B CA 1
ATOM 2512 C C . SER B 1 55 ? -22.828 21.922 -16.344 1 90.62 55 SER B C 1
ATOM 2514 O O . SER B 1 55 ? -22.141 21.469 -17.266 1 90.62 55 SER B O 1
ATOM 2516 N N . GLN B 1 56 ? -23.219 23.172 -16.281 1 89.12 56 GLN B N 1
ATOM 2517 C CA . GLN B 1 56 ? -22.953 24.094 -17.391 1 89.12 56 GLN B CA 1
ATOM 2518 C C . GLN B 1 56 ? -21.469 24.453 -17.469 1 89.12 56 GLN B C 1
ATOM 2520 O O . GLN B 1 56 ? -20.922 24.594 -18.562 1 89.12 56 GLN B O 1
ATOM 2525 N N . LYS B 1 57 ? -20.844 24.562 -16.344 1 89.31 57 LYS B N 1
ATOM 2526 C CA . LYS B 1 57 ? -19.422 24.844 -16.312 1 89.31 57 LYS B CA 1
ATOM 2527 C C . LYS B 1 57 ? -18.625 23.734 -17 1 89.31 57 LYS B C 1
ATOM 2529 O O . LYS B 1 57 ? -17.547 23.984 -17.547 1 89.31 57 LYS B O 1
ATOM 2534 N N . LEU B 1 58 ? -19.203 22.578 -16.938 1 88.19 58 LEU B N 1
ATOM 2535 C CA . LEU B 1 58 ? -18.547 21.438 -17.578 1 88.19 58 LEU B CA 1
ATOM 2536 C C . LEU B 1 58 ? -18.828 21.422 -19.078 1 88.19 58 LEU B C 1
ATOM 2538 O O . LEU B 1 58 ? -18.438 20.484 -19.781 1 88.19 58 LEU B O 1
ATOM 2542 N N . GLY B 1 59 ? -19.562 22.359 -19.562 1 83.31 59 GLY B N 1
ATOM 2543 C CA . GLY B 1 59 ? -19.891 22.453 -20.969 1 83.31 59 GLY B CA 1
ATOM 2544 C C . GLY B 1 59 ? -21.172 21.719 -21.344 1 83.31 59 GLY B C 1
ATOM 2545 O O . GLY B 1 59 ? -21.438 21.469 -22.516 1 83.31 59 GLY B O 1
ATOM 2546 N N . LEU B 1 60 ? -21.875 21.328 -20.312 1 85.88 60 LEU B N 1
ATOM 2547 C CA . LEU B 1 60 ? -23.109 20.609 -20.562 1 85.88 60 LEU B CA 1
ATOM 2548 C C . LEU B 1 60 ? -24.312 21.562 -20.531 1 85.88 60 LEU B C 1
ATOM 2550 O O . LEU B 1 60 ? -24.219 22.656 -19.969 1 85.88 60 LEU B O 1
ATOM 2554 N N . HIS B 1 61 ? -25.406 21.25 -21.156 1 79.25 61 HIS B N 1
ATOM 2555 C CA . HIS B 1 61 ? -26.594 22.094 -21.219 1 79.25 61 HIS B CA 1
ATOM 2556 C C . HIS B 1 61 ? -27.328 22.125 -19.891 1 79.25 61 HIS B C 1
ATOM 2558 O O . HIS B 1 61 ? -28.125 23.031 -19.641 1 79.25 61 HIS B O 1
ATOM 2564 N N . GLY B 1 62 ? -27.094 21.188 -19.031 1 84.12 62 GLY B N 1
ATOM 2565 C CA . GLY B 1 62 ? -27.75 21.109 -17.734 1 84.12 62 GLY B CA 1
ATOM 2566 C C . GLY B 1 62 ? -27.594 19.75 -17.062 1 84.12 62 GLY B C 1
ATOM 2567 O O . GLY B 1 62 ? -26.812 18.906 -17.531 1 84.12 62 GLY B O 1
ATOM 2568 N N . TYR B 1 63 ? -28.344 19.641 -15.969 1 87.75 63 TYR B N 1
ATOM 2569 C CA . TYR B 1 63 ? -28.266 18.422 -15.164 1 87.75 63 TYR B CA 1
ATOM 2570 C C . TYR B 1 63 ? -28.766 17.219 -15.953 1 87.75 63 TYR B C 1
ATOM 2572 O O . TYR B 1 63 ? -28.219 16.109 -15.805 1 87.75 63 TYR B O 1
ATOM 2580 N N . SER B 1 64 ? -29.75 17.438 -16.797 1 80 64 SER B N 1
ATOM 2581 C CA . SER B 1 64 ? -30.281 16.344 -17.609 1 80 64 SER B CA 1
ATOM 2582 C C . SER B 1 64 ? -29.203 15.742 -18.5 1 80 64 SER B C 1
ATOM 2584 O O . SER B 1 64 ? -29.109 14.523 -18.641 1 80 64 SER B O 1
ATOM 2586 N N . GLU B 1 65 ? -28.406 16.594 -19.109 1 80 65 GLU B N 1
ATOM 2587 C CA . GLU B 1 65 ? -27.312 16.109 -19.938 1 80 65 GLU B CA 1
ATOM 2588 C C . GLU B 1 65 ? -26.234 15.453 -19.094 1 80 65 GLU B C 1
ATOM 2590 O O . GLU B 1 65 ? -25.625 14.461 -19.516 1 80 65 GLU B O 1
ATOM 2595 N N . LEU B 1 66 ? -25.953 16 -17.906 1 86.56 66 LEU B N 1
ATOM 2596 C CA . LEU B 1 66 ? -25.016 15.367 -16.984 1 86.56 66 LEU B CA 1
ATOM 2597 C C . LEU B 1 66 ? -25.453 13.938 -16.656 1 86.56 66 LEU B C 1
ATOM 2599 O O . LEU B 1 66 ? -24.656 13.008 -16.703 1 86.56 66 LEU B O 1
ATOM 2603 N N . LYS B 1 67 ? -26.719 13.828 -16.422 1 80.62 67 LYS B N 1
ATOM 2604 C CA . LYS B 1 67 ? -27.266 12.5 -16.156 1 80.62 67 LYS B CA 1
ATOM 2605 C C . LYS B 1 67 ? -27.109 11.578 -17.359 1 80.62 67 LYS B C 1
ATOM 2607 O O . LYS B 1 67 ? -26.75 10.406 -17.203 1 80.62 67 LYS B O 1
ATOM 2612 N N . THR B 1 68 ? -27.5 12.117 -18.516 1 71.56 68 THR B N 1
ATOM 2613 C CA . THR B 1 68 ? -27.375 11.344 -19.75 1 71.56 68 THR B CA 1
ATOM 2614 C C . THR B 1 68 ? -25.938 10.852 -19.922 1 71.56 68 THR B C 1
ATOM 2616 O O . THR B 1 68 ? -25.719 9.695 -20.297 1 71.56 68 THR B O 1
ATOM 2619 N N . HIS B 1 69 ? -24.938 11.719 -19.719 1 73.38 69 HIS B N 1
ATOM 2620 C CA . HIS B 1 69 ? -23.547 11.32 -19.781 1 73.38 69 HIS B CA 1
ATOM 2621 C C . HIS B 1 69 ? -23.234 10.203 -18.797 1 73.38 69 HIS B C 1
ATOM 2623 O O . HIS B 1 69 ? -22.547 9.234 -19.141 1 73.38 69 HIS B O 1
ATOM 2629 N N . LEU B 1 70 ? -23.797 10.438 -17.625 1 75 70 LEU B N 1
ATOM 2630 C CA . LEU B 1 70 ? -23.609 9.422 -16.594 1 75 70 LEU B CA 1
ATOM 2631 C C . LEU B 1 70 ? -24.266 8.102 -16.984 1 75 70 LEU B C 1
ATOM 2633 O O . LEU B 1 70 ? -23.688 7.031 -16.781 1 75 70 LEU B O 1
ATOM 2637 N N . ARG B 1 71 ? -25.578 8.242 -17.594 1 64.44 71 ARG B N 1
ATOM 2638 C CA . ARG B 1 71 ? -26.297 7.059 -18.047 1 64.44 71 ARG B CA 1
ATOM 2639 C C . ARG B 1 71 ? -25.562 6.371 -19.188 1 64.44 71 ARG B C 1
ATOM 2641 O O . ARG B 1 71 ? -25.469 5.141 -19.219 1 64.44 71 ARG B O 1
ATOM 2648 N N . TRP B 1 72 ? -25.328 7.219 -20.219 1 57.81 72 TRP B N 1
ATOM 2649 C CA . TRP B 1 72 ? -24.609 6.684 -21.359 1 57.81 72 TRP B CA 1
ATOM 2650 C C . TRP B 1 72 ? -23.328 5.988 -20.922 1 57.81 72 TRP B C 1
ATOM 2652 O O . TRP B 1 72 ? -22.938 4.961 -21.469 1 57.81 72 TRP B O 1
ATOM 2662 N N . GLU B 1 73 ? -22.688 6.742 -20.047 1 55.91 73 GLU B N 1
ATOM 2663 C CA . GLU B 1 73 ? -21.516 6.09 -19.469 1 55.91 73 GLU B CA 1
ATOM 2664 C C . GLU B 1 73 ? -21.891 4.762 -18.812 1 55.91 73 GLU B C 1
ATOM 2666 O O . GLU B 1 73 ? -21.078 3.83 -18.781 1 55.91 73 GLU B O 1
ATOM 2671 N N . ASN B 1 74 ? -23.25 4.922 -18.453 1 48.94 74 ASN B N 1
ATOM 2672 C CA . ASN B 1 74 ? -23.812 3.709 -17.875 1 48.94 74 ASN B CA 1
ATOM 2673 C C . ASN B 1 74 ? -24.312 2.754 -18.969 1 48.94 74 ASN B C 1
ATOM 2675 O O . ASN B 1 74 ? -24.344 1.54 -18.75 1 48.94 74 ASN B O 1
ATOM 2679 N N . ILE B 1 75 ? -25.219 3.283 -20.125 1 39.81 75 ILE B N 1
ATOM 2680 C CA . ILE B 1 75 ? -25.844 2.508 -21.188 1 39.81 75 ILE B CA 1
ATOM 2681 C C . ILE B 1 75 ? -24.797 2.117 -22.234 1 39.81 75 ILE B C 1
ATOM 2683 O O . ILE B 1 75 ? -25.047 1.271 -23.094 1 39.81 75 ILE B O 1
ATOM 2687 N N . ALA B 1 76 ? -24.156 3.137 -23.078 1 41.28 76 ALA B N 1
ATOM 2688 C CA . ALA B 1 76 ? -23.359 2.502 -24.125 1 41.28 76 ALA B CA 1
ATOM 2689 C C . ALA B 1 76 ? -23.422 0.982 -24.016 1 41.28 76 ALA B C 1
ATOM 2691 O O . ALA B 1 76 ? -23.5 0.44 -22.906 1 41.28 76 ALA B O 1
ATOM 2692 N N . PRO B 1 77 ? -23.75 0.132 -25.344 1 32.69 77 PRO B N 1
ATOM 2693 C CA . PRO B 1 77 ? -24.188 -1.265 -25.281 1 32.69 77 PRO B CA 1
ATOM 2694 C C . PRO B 1 77 ? -24 -1.875 -23.891 1 32.69 77 PRO B C 1
ATOM 2696 O O . PRO B 1 77 ? -23.359 -1.278 -23.031 1 32.69 77 PRO B O 1
ATOM 2699 N N . ARG B 1 78 ? -24 -3.518 -23.828 1 31.36 78 ARG B N 1
ATOM 2700 C CA . ARG B 1 78 ? -23.469 -4.363 -22.766 1 31.36 78 ARG B CA 1
ATOM 2701 C C . ARG B 1 78 ? -22.469 -3.594 -21.906 1 31.36 78 ARG B C 1
ATOM 2703 O O . ARG B 1 78 ? -21.406 -3.205 -22.375 1 31.36 78 ARG B O 1
ATOM 2710 N N . LYS B 1 79 ? -22.734 -2.68 -20.922 1 37.09 79 LYS B N 1
ATOM 2711 C CA . LYS B 1 79 ? -22.188 -2.027 -19.734 1 37.09 79 LYS B CA 1
ATOM 2712 C C . LYS B 1 79 ? -20.859 -2.666 -19.312 1 37.09 79 LYS B C 1
ATOM 2714 O O . LYS B 1 79 ? -20.844 -3.758 -18.734 1 37.09 79 LYS B O 1
ATOM 2719 N N . SER B 1 80 ? -20.109 -2.658 -19.953 1 39.72 80 SER B N 1
ATOM 2720 C CA . SER B 1 80 ? -18.828 -3.24 -19.547 1 39.72 80 SER B CA 1
ATOM 2721 C C . SER B 1 80 ? -18.516 -2.926 -18.094 1 39.72 80 SER B C 1
ATOM 2723 O O . SER B 1 80 ? -18.281 -1.77 -17.734 1 39.72 80 SER B O 1
ATOM 2725 N N . TYR B 1 81 ? -19.547 -3.176 -17.078 1 46.78 81 TYR B N 1
ATOM 2726 C CA . TYR B 1 81 ? -19.344 -3.244 -15.641 1 46.78 81 TYR B CA 1
ATOM 2727 C C . TYR B 1 81 ? -17.875 -3.182 -15.281 1 46.78 81 TYR B C 1
ATOM 2729 O O . TYR B 1 81 ? -17.078 -3.994 -15.758 1 46.78 81 TYR B O 1
ATOM 2737 N N . GLU B 1 82 ? -17.594 -1.976 -15.234 1 72.12 82 GLU B N 1
ATOM 2738 C CA . GLU B 1 82 ? -16.234 -1.96 -14.703 1 72.12 82 GLU B CA 1
ATOM 2739 C C . GLU B 1 82 ? -16.016 -3.09 -13.695 1 72.12 82 GLU B C 1
ATOM 2741 O O . GLU B 1 82 ? -16.812 -3.262 -12.773 1 72.12 82 GLU B O 1
ATOM 2746 N N . SER B 1 83 ? -15.289 -3.873 -14.109 1 87.5 83 SER B N 1
ATOM 2747 C CA . SER B 1 83 ? -14.906 -4.945 -13.188 1 87.5 83 SER B CA 1
ATOM 2748 C C . SER B 1 83 ? -14.406 -4.383 -11.859 1 87.5 83 SER B C 1
ATOM 2750 O O . SER B 1 83 ? -14.125 -3.191 -11.75 1 87.5 83 SER B O 1
ATOM 2752 N N . ILE B 1 84 ? -14.602 -5.043 -10.844 1 92.56 84 ILE B N 1
ATOM 2753 C CA . ILE B 1 84 ? -14.023 -4.668 -9.562 1 92.56 84 ILE B CA 1
ATOM 2754 C C . ILE B 1 84 ? -12.578 -4.23 -9.758 1 92.56 84 ILE B C 1
ATOM 2756 O O . ILE B 1 84 ? -12.141 -3.234 -9.18 1 92.56 84 ILE B O 1
ATOM 2760 N N . THR B 1 85 ? -11.867 -4.941 -10.68 1 94.75 85 THR B N 1
ATOM 2761 C CA . THR B 1 85 ? -10.477 -4.617 -10.984 1 94.75 85 THR B CA 1
ATOM 2762 C C . THR B 1 85 ? -10.359 -3.195 -11.516 1 94.75 85 THR B C 1
ATOM 2764 O O . THR B 1 85 ? -9.508 -2.424 -11.062 1 94.75 85 THR B O 1
ATOM 2767 N N . GLU B 1 86 ? -11.164 -2.863 -12.406 1 92.44 86 GLU B N 1
ATOM 2768 C CA . GLU B 1 86 ? -11.117 -1.529 -13 1 92.44 86 GLU B CA 1
ATOM 2769 C C . GLU B 1 86 ? -11.43 -0.454 -11.961 1 92.44 86 GLU B C 1
ATOM 2771 O O . GLU B 1 86 ? -10.789 0.599 -11.938 1 92.44 86 GLU B O 1
ATOM 2776 N N . LYS B 1 87 ? -12.375 -0.718 -11.133 1 91.88 87 LYS B N 1
ATOM 2777 C CA . LYS B 1 87 ? -12.742 0.23 -10.078 1 91.88 87 LYS B CA 1
ATOM 2778 C C . LYS B 1 87 ? -11.586 0.426 -9.094 1 91.88 87 LYS B C 1
ATOM 2780 O O . LYS B 1 87 ? -11.305 1.552 -8.688 1 91.88 87 LYS B O 1
ATOM 2785 N N . VAL B 1 88 ? -10.961 -0.677 -8.711 1 95.25 88 VAL B N 1
ATOM 2786 C CA . VAL B 1 88 ? -9.812 -0.634 -7.812 1 95.25 88 VAL B CA 1
ATOM 2787 C C . VAL B 1 88 ? -8.688 0.183 -8.445 1 95.25 88 VAL B C 1
ATOM 2789 O O . VAL B 1 88 ? -8.117 1.062 -7.801 1 95.25 88 VAL B O 1
ATOM 2792 N N . ILE B 1 89 ? -8.406 -0.07 -9.734 1 94.62 89 ILE B N 1
ATOM 2793 C CA . ILE B 1 89 ? -7.34 0.613 -10.461 1 94.62 89 ILE B CA 1
ATOM 2794 C C . ILE B 1 89 ? -7.648 2.105 -10.547 1 94.62 89 ILE B C 1
ATOM 2796 O O . ILE B 1 89 ? -6.801 2.941 -10.234 1 94.62 89 ILE B O 1
ATOM 2800 N N . ASN B 1 90 ? -8.828 2.406 -10.914 1 91.19 90 ASN B N 1
ATOM 2801 C CA . ASN B 1 90 ? -9.227 3.803 -11.062 1 91.19 90 ASN B CA 1
ATOM 2802 C C . ASN B 1 90 ? -9.18 4.543 -9.727 1 91.19 90 ASN B C 1
ATOM 2804 O O . ASN B 1 90 ? -8.773 5.707 -9.68 1 91.19 90 ASN B O 1
ATOM 2808 N N . ASN B 1 91 ? -9.594 3.871 -8.68 1 93.44 91 ASN B N 1
ATOM 2809 C CA . ASN B 1 91 ? -9.531 4.477 -7.355 1 93.44 91 ASN B CA 1
ATOM 2810 C C . ASN B 1 91 ? -8.094 4.801 -6.957 1 93.44 91 ASN B C 1
ATOM 2812 O O . ASN B 1 91 ? -7.816 5.879 -6.426 1 93.44 91 ASN B O 1
ATOM 2816 N N . ASN B 1 92 ? -7.188 3.879 -7.23 1 95.81 92 ASN B N 1
ATOM 2817 C CA . ASN B 1 92 ? -5.777 4.105 -6.938 1 95.81 92 ASN B CA 1
ATOM 2818 C C . ASN B 1 92 ? -5.215 5.27 -7.746 1 95.81 92 ASN B C 1
ATOM 2820 O O . ASN B 1 92 ? -4.488 6.109 -7.207 1 95.81 92 ASN B O 1
ATOM 2824 N N . ILE B 1 93 ? -5.598 5.352 -9.008 1 92.62 93 ILE B N 1
ATOM 2825 C CA . ILE B 1 93 ? -5.125 6.422 -9.883 1 92.62 93 ILE B CA 1
ATOM 2826 C C . ILE B 1 93 ? -5.672 7.762 -9.398 1 92.62 93 ILE B C 1
ATOM 2828 O O . ILE B 1 93 ? -4.938 8.758 -9.336 1 92.62 93 ILE B O 1
ATOM 2832 N N . ASN B 1 94 ? -6.895 7.766 -8.984 1 90.81 94 ASN B N 1
ATOM 2833 C CA . ASN B 1 94 ? -7.512 8.984 -8.477 1 90.81 94 ASN B CA 1
ATOM 2834 C C . ASN B 1 94 ? -6.809 9.484 -7.219 1 90.81 94 ASN B C 1
ATOM 2836 O O . ASN B 1 94 ? -6.586 10.688 -7.062 1 90.81 94 ASN B O 1
ATOM 2840 N N . ILE B 1 95 ? -6.484 8.57 -6.32 1 94.19 95 ILE B N 1
ATOM 2841 C CA . ILE B 1 95 ? -5.785 8.914 -5.086 1 94.19 95 ILE B CA 1
ATOM 2842 C C . ILE B 1 95 ? -4.414 9.5 -5.418 1 94.19 95 ILE B C 1
ATOM 2844 O O . ILE B 1 95 ? -4.027 10.539 -4.879 1 94.19 95 ILE B O 1
ATOM 2848 N N . ILE B 1 96 ? -3.715 8.883 -6.371 1 94.81 96 ILE B N 1
ATOM 2849 C CA . ILE B 1 96 ? -2.389 9.344 -6.762 1 94.81 96 ILE B CA 1
ATOM 2850 C C . ILE B 1 96 ? -2.482 10.75 -7.34 1 94.81 96 ILE B C 1
ATOM 2852 O O . ILE B 1 96 ? -1.716 11.641 -6.957 1 94.81 96 ILE B O 1
ATOM 2856 N N . ASN B 1 97 ? -3.432 10.961 -8.164 1 89.06 97 ASN B N 1
ATOM 2857 C CA . ASN B 1 97 ? -3.586 12.258 -8.812 1 89.06 97 ASN B CA 1
ATOM 2858 C C . ASN B 1 97 ? -3.959 13.344 -7.812 1 89.06 97 ASN B C 1
ATOM 2860 O O . ASN B 1 97 ? -3.467 14.469 -7.898 1 89.06 97 ASN B O 1
ATOM 2864 N N . ARG B 1 98 ? -4.789 12.977 -6.871 1 88.5 98 ARG B N 1
ATOM 2865 C CA . ARG B 1 98 ? -5.176 13.914 -5.82 1 88.5 98 ARG B CA 1
ATOM 2866 C C . ARG B 1 98 ? -3.961 14.359 -5.008 1 88.5 98 ARG B C 1
ATOM 2868 O O . ARG B 1 98 ? -3.738 15.555 -4.816 1 88.5 98 ARG B O 1
ATOM 2875 N N . TYR B 1 99 ? -3.125 13.445 -4.641 1 94.12 99 TYR B N 1
ATOM 2876 C CA . TYR B 1 99 ? -2.035 13.742 -3.723 1 94.12 99 TYR B CA 1
ATOM 2877 C C . TYR B 1 99 ? -0.809 14.25 -4.477 1 94.12 99 TYR B C 1
ATOM 2879 O O . TYR B 1 99 ? 0.118 14.797 -3.873 1 94.12 99 TYR B O 1
ATOM 2887 N N . LYS B 1 100 ? -0.869 14.039 -5.801 1 87.94 100 LYS B N 1
ATOM 2888 C CA . LYS B 1 100 ? 0.124 14.703 -6.637 1 87.94 100 LYS B CA 1
ATOM 2889 C C . LYS B 1 100 ? -0.042 16.219 -6.586 1 87.94 100 LYS B C 1
ATOM 2891 O O . LYS B 1 100 ? 0.942 16.953 -6.641 1 87.94 100 LYS B O 1
ATOM 2896 N N . GLU B 1 101 ? -1.223 16.656 -6.383 1 84.69 101 GLU B N 1
ATOM 2897 C CA . GLU B 1 101 ? -1.541 18.062 -6.535 1 84.69 101 GLU B CA 1
ATOM 2898 C C . GLU B 1 101 ? -1.656 18.75 -5.176 1 84.69 101 GLU B C 1
ATOM 2900 O O . GLU B 1 101 ? -1.594 19.984 -5.09 1 84.69 101 GLU B O 1
ATOM 2905 N N . ILE B 1 102 ? -1.777 17.984 -4.16 1 85.06 102 ILE B N 1
ATOM 2906 C CA . ILE B 1 102 ? -1.992 18.562 -2.834 1 85.06 102 ILE B CA 1
ATOM 2907 C C . ILE B 1 102 ? -0.728 19.281 -2.373 1 85.06 102 ILE B C 1
ATOM 2909 O O . ILE B 1 102 ? 0.386 18.797 -2.607 1 85.06 102 ILE B O 1
ATOM 2913 N N . ASP B 1 103 ? -0.927 20.406 -1.768 1 84.38 103 ASP B N 1
ATOM 2914 C CA . ASP B 1 103 ? 0.172 21.141 -1.136 1 84.38 103 ASP B CA 1
ATOM 2915 C C . ASP B 1 103 ? 0.411 20.641 0.288 1 84.38 103 ASP B C 1
ATOM 2917 O O . ASP B 1 103 ? -0.392 20.891 1.186 1 84.38 103 ASP B O 1
ATOM 2921 N N . PHE B 1 104 ? 1.59 19.984 0.492 1 90.81 104 PHE B N 1
ATOM 2922 C CA . PHE B 1 104 ? 1.949 19.391 1.773 1 90.81 104 PHE B CA 1
ATOM 2923 C C . PHE B 1 104 ? 2.764 20.375 2.615 1 90.81 104 PHE B C 1
ATOM 2925 O O . PHE B 1 104 ? 3.201 20.031 3.717 1 90.81 104 PHE B O 1
ATOM 2932 N N . GLY B 1 105 ? 2.951 21.516 2.164 1 86.62 105 GLY B N 1
ATOM 2933 C CA . GLY B 1 105 ? 3.99 22.391 2.686 1 86.62 105 GLY B CA 1
ATOM 2934 C C . GLY B 1 105 ? 3.943 22.547 4.195 1 86.62 105 GLY B C 1
ATOM 2935 O O . GLY B 1 105 ? 4.902 22.188 4.887 1 86.62 105 GLY B O 1
ATOM 2936 N N . GLU B 1 106 ? 2.848 23.016 4.797 1 91.56 106 GLU B N 1
ATOM 2937 C CA . GLU B 1 106 ? 2.773 23.234 6.238 1 91.56 106 GLU B CA 1
ATOM 2938 C C . GLU B 1 106 ? 2.848 21.906 6.996 1 91.56 106 GLU B C 1
ATOM 2940 O O . GLU B 1 106 ? 3.408 21.844 8.094 1 91.56 106 GLU B O 1
ATOM 2945 N N . MET B 1 107 ? 2.32 20.906 6.422 1 96.31 107 MET B N 1
ATOM 2946 C CA . MET B 1 107 ? 2.326 19.594 7.039 1 96.31 107 MET B CA 1
ATOM 2947 C C . MET B 1 107 ? 3.744 19.031 7.121 1 96.31 107 MET B C 1
ATOM 2949 O O . MET B 1 107 ? 4.176 18.578 8.18 1 96.31 107 MET B O 1
ATOM 2953 N N . VAL B 1 108 ? 4.496 19.094 6.023 1 96.12 108 VAL B N 1
ATOM 2954 C CA . VAL B 1 108 ? 5.859 18.562 5.996 1 96.12 108 VAL B CA 1
ATOM 2955 C C . VAL B 1 108 ? 6.754 19.406 6.906 1 96.12 108 VAL B C 1
ATOM 2957 O O . VAL B 1 108 ? 7.656 18.875 7.555 1 96.12 108 VAL B O 1
ATOM 2960 N N . ARG B 1 109 ? 6.508 20.688 6.984 1 94.5 109 ARG B N 1
ATOM 2961 C CA . ARG B 1 109 ? 7.258 21.547 7.902 1 94.5 109 ARG B CA 1
ATOM 2962 C C . ARG B 1 109 ? 7.02 21.141 9.352 1 94.5 109 ARG B C 1
ATOM 2964 O O . ARG B 1 109 ? 7.961 21.047 10.141 1 94.5 109 ARG B O 1
ATOM 2971 N N . ALA B 1 110 ? 5.754 20.891 9.664 1 96.88 110 ALA B N 1
ATOM 2972 C CA . ALA B 1 110 ? 5.418 20.469 11.016 1 96.88 110 ALA B CA 1
ATOM 2973 C C . ALA B 1 110 ? 6.121 19.156 11.367 1 96.88 110 ALA B C 1
ATOM 2975 O O . ALA B 1 110 ? 6.633 19 12.477 1 96.88 110 ALA B O 1
ATOM 2976 N N . ILE B 1 111 ? 6.18 18.234 10.406 1 97.94 111 ILE B N 1
ATOM 2977 C CA . ILE B 1 111 ? 6.863 16.969 10.617 1 97.94 111 ILE B CA 1
ATOM 2978 C C . ILE B 1 111 ? 8.359 17.203 10.805 1 97.94 111 ILE B C 1
ATOM 2980 O O . ILE B 1 111 ? 8.977 16.641 11.719 1 97.94 111 ILE B O 1
ATOM 2984 N N . TYR B 1 112 ? 8.914 18.031 10.031 1 94.69 112 TYR B N 1
ATOM 2985 C CA . TYR B 1 112 ? 10.328 18.375 10.07 1 94.69 112 TYR B CA 1
ATOM 2986 C C . TYR B 1 112 ? 10.727 18.953 11.422 1 94.69 112 TYR B C 1
ATOM 2988 O O . TYR B 1 112 ? 11.789 18.641 11.953 1 94.69 112 TYR B O 1
ATOM 2996 N N . GLU B 1 113 ? 9.859 19.719 11.977 1 95.5 113 GLU B N 1
ATOM 2997 C CA . GLU B 1 113 ? 10.156 20.469 13.195 1 95.5 113 GLU B CA 1
ATOM 2998 C C . GLU B 1 113 ? 9.844 19.641 14.438 1 95.5 113 GLU B C 1
ATOM 3000 O O . GLU B 1 113 ? 10.234 20 15.547 1 95.5 113 GLU B O 1
ATOM 3005 N N . ALA B 1 114 ? 9.188 18.531 14.25 1 97.12 114 ALA B N 1
ATOM 3006 C CA . ALA B 1 114 ? 8.727 17.75 15.398 1 97.12 114 ALA B CA 1
ATOM 3007 C C . ALA B 1 114 ? 9.898 17.094 16.109 1 97.12 114 ALA B C 1
ATOM 3009 O O . ALA B 1 114 ? 10.828 16.594 15.477 1 97.12 114 ALA B O 1
ATOM 3010 N N . HIS B 1 115 ? 9.852 17.062 17.469 1 96.44 115 HIS B N 1
ATOM 3011 C CA . HIS B 1 115 ? 10.844 16.359 18.281 1 96.44 115 HIS B CA 1
ATOM 3012 C C . HIS B 1 115 ? 10.594 14.859 18.266 1 96.44 115 HIS B C 1
ATOM 3014 O O . HIS B 1 115 ? 11.539 14.078 18.156 1 96.44 115 HIS B O 1
ATOM 3020 N N . ASN B 1 116 ? 9.32 14.531 18.5 1 96.88 116 ASN B N 1
ATOM 3021 C CA . ASN B 1 116 ? 8.898 13.133 18.438 1 96.88 116 ASN B CA 1
ATOM 3022 C C . ASN B 1 116 ? 7.738 12.938 17.469 1 96.88 116 ASN B C 1
ATOM 3024 O O . ASN B 1 116 ? 6.863 13.805 17.359 1 96.88 116 ASN B O 1
ATOM 3028 N N . ILE B 1 117 ? 7.844 11.805 16.766 1 98.38 117 ILE B N 1
ATOM 3029 C CA . ILE B 1 117 ? 6.781 11.422 15.844 1 98.38 117 ILE B CA 1
ATOM 3030 C C . ILE B 1 117 ? 6.117 10.133 16.328 1 98.38 117 ILE B C 1
ATOM 3032 O O . ILE B 1 117 ? 6.766 9.094 16.422 1 98.38 117 ILE B O 1
ATOM 3036 N N . PHE B 1 118 ? 4.836 10.25 16.672 1 98.69 118 PHE B N 1
ATOM 3037 C CA . PHE B 1 118 ? 4.047 9.086 17.078 1 98.69 118 PHE B CA 1
ATOM 3038 C C . PHE B 1 118 ? 3.014 8.742 16 1 98.69 118 PHE B C 1
ATOM 3040 O O . PHE B 1 118 ? 2.553 9.625 15.273 1 98.69 118 PHE B O 1
ATOM 3047 N N . ILE B 1 119 ? 2.672 7.484 15.906 1 98.81 119 ILE B N 1
ATOM 3048 C CA . ILE B 1 119 ? 1.699 7.016 14.922 1 98.81 119 ILE B CA 1
ATOM 3049 C C . ILE B 1 119 ? 0.741 6.023 15.586 1 98.81 119 ILE B C 1
ATOM 3051 O O . ILE B 1 119 ? 1.17 5.133 16.312 1 98.81 119 ILE B O 1
ATOM 3055 N N . TYR B 1 120 ? -0.517 6.219 15.344 1 98.81 120 TYR B N 1
ATOM 3056 C CA . TYR B 1 120 ? -1.516 5.301 15.883 1 98.81 120 TYR B CA 1
ATOM 3057 C C . TYR B 1 120 ? -2.555 4.945 14.82 1 98.81 120 TYR B C 1
ATOM 3059 O O . TYR B 1 120 ? -3.104 5.828 14.164 1 98.81 120 TYR B O 1
ATOM 3067 N N . GLY B 1 121 ? -2.779 3.697 14.641 1 98.5 121 GLY B N 1
ATOM 3068 C CA . GLY B 1 121 ? -3.838 3.184 13.781 1 98.5 121 GLY B CA 1
ATOM 3069 C C . GLY B 1 121 ? -4.977 2.545 14.555 1 98.5 121 GLY B C 1
ATOM 3070 O O . GLY B 1 121 ? -4.742 1.799 15.508 1 98.5 121 GLY B O 1
ATOM 3071 N N . THR B 1 122 ? -6.211 2.75 14.18 1 97.88 122 THR B N 1
ATOM 3072 C CA . THR B 1 122 ? -7.367 2.367 14.984 1 97.88 122 THR B CA 1
ATOM 3073 C C . THR B 1 122 ? -7.785 0.931 14.68 1 97.88 122 THR B C 1
ATOM 3075 O O . THR B 1 122 ? -8.57 0.338 15.422 1 97.88 122 THR B O 1
ATOM 3078 N N . GLY B 1 123 ? -7.332 0.392 13.57 1 95.62 123 GLY B N 1
ATOM 3079 C CA . GLY B 1 123 ? -7.707 -0.95 13.148 1 95.62 123 GLY B CA 1
ATOM 3080 C C . GLY B 1 123 ? -6.543 -1.744 12.586 1 95.62 123 GLY B C 1
ATOM 3081 O O . GLY B 1 123 ? -5.402 -1.271 12.586 1 95.62 123 GLY B O 1
ATOM 3082 N N . SER B 1 124 ? -6.82 -2.963 12.148 1 92.62 124 SER B N 1
ATOM 3083 C CA . SER B 1 124 ? -5.777 -3.867 11.672 1 92.62 124 SER B CA 1
ATOM 3084 C C . SER B 1 124 ? -5.02 -3.268 10.492 1 92.62 124 SER B C 1
ATOM 3086 O O . SER B 1 124 ? -3.789 -3.182 10.523 1 92.62 124 SER B O 1
ATOM 3088 N N . LEU B 1 125 ? -5.75 -2.844 9.469 1 94.75 125 LEU B N 1
ATOM 3089 C CA . LEU B 1 125 ? -5.094 -2.258 8.305 1 94.75 125 LEU B CA 1
ATOM 3090 C C . LEU B 1 125 ? -4.414 -0.944 8.664 1 94.75 125 LEU B C 1
ATOM 3092 O O . LEU B 1 125 ? -3.291 -0.68 8.227 1 94.75 125 LEU B O 1
ATOM 3096 N N . GLN B 1 126 ? -5.09 -0.14 9.492 1 97.44 126 GLN B N 1
ATOM 3097 C CA . GLN B 1 126 ? -4.539 1.147 9.906 1 97.44 126 GLN B CA 1
ATOM 3098 C C . GLN B 1 126 ? -3.223 0.968 10.656 1 97.44 126 GLN B C 1
ATOM 3100 O O . GLN B 1 126 ? -2.291 1.757 10.484 1 97.44 126 GLN B O 1
ATOM 3105 N N . ARG B 1 127 ? -3.191 -0.072 11.422 1 96.94 127 ARG B N 1
ATOM 3106 C CA . ARG B 1 127 ? -1.964 -0.369 12.148 1 96.94 127 ARG B CA 1
ATOM 3107 C C . ARG B 1 127 ? -0.844 -0.772 11.195 1 96.94 127 ARG B C 1
ATOM 3109 O O . ARG B 1 127 ? 0.316 -0.411 11.406 1 96.94 127 ARG B O 1
ATOM 3116 N N . GLU B 1 128 ? -1.175 -1.52 10.172 1 96.38 128 GLU B N 1
ATOM 3117 C CA . GLU B 1 128 ? -0.174 -1.872 9.172 1 96.38 128 GLU B CA 1
ATOM 3118 C C . GLU B 1 128 ? 0.365 -0.629 8.469 1 96.38 128 GLU B C 1
ATOM 3120 O O . GLU B 1 128 ? 1.562 -0.54 8.188 1 96.38 128 GLU B O 1
ATOM 3125 N N . VAL B 1 129 ? -0.495 0.282 8.164 1 98.12 129 VAL B N 1
ATOM 3126 C CA . VAL B 1 129 ? -0.089 1.544 7.555 1 98.12 129 VAL B CA 1
ATOM 3127 C C . VAL B 1 129 ? 0.853 2.293 8.492 1 98.12 129 VAL B C 1
ATOM 3129 O O . VAL B 1 129 ? 1.858 2.855 8.055 1 98.12 129 VAL B O 1
ATOM 3132 N N . ALA B 1 130 ? 0.547 2.26 9.797 1 98.44 130 ALA B N 1
ATOM 3133 C CA . ALA B 1 130 ? 1.389 2.904 10.805 1 98.44 130 ALA B CA 1
ATOM 3134 C C . ALA B 1 130 ? 2.781 2.281 10.828 1 98.44 130 ALA B C 1
ATOM 3136 O O . ALA B 1 130 ? 3.787 2.996 10.867 1 98.44 130 ALA B O 1
ATOM 3137 N N . ILE B 1 131 ? 2.818 0.996 10.781 1 97.44 131 ILE B N 1
ATOM 3138 C CA . ILE B 1 131 ? 4.078 0.264 10.805 1 97.44 131 ILE B CA 1
ATOM 3139 C C . ILE B 1 131 ? 4.918 0.64 9.586 1 97.44 131 ILE B C 1
ATOM 3141 O O . ILE B 1 131 ? 6.121 0.877 9.695 1 97.44 131 ILE B O 1
ATOM 3145 N N . GLU B 1 132 ? 4.293 0.699 8.453 1 97.38 132 GLU B N 1
ATOM 3146 C CA . GLU B 1 132 ? 5.02 1.046 7.238 1 97.38 132 GLU B CA 1
ATOM 3147 C C . GLU B 1 132 ? 5.559 2.473 7.305 1 97.38 132 GLU B C 1
ATOM 3149 O O . GLU B 1 132 ? 6.691 2.734 6.891 1 97.38 132 GLU B O 1
ATOM 3154 N N . LEU B 1 133 ? 4.742 3.393 7.781 1 98.38 133 LEU B N 1
ATOM 3155 C CA . LEU B 1 133 ? 5.199 4.773 7.922 1 98.38 133 LEU B CA 1
ATOM 3156 C C . LEU B 1 133 ? 6.402 4.855 8.852 1 98.38 133 LEU B C 1
ATOM 3158 O O . LEU B 1 133 ? 7.379 5.547 8.547 1 98.38 133 LEU B O 1
ATOM 3162 N N . ARG B 1 134 ? 6.324 4.133 9.969 1 97.94 134 ARG B N 1
ATOM 3163 C CA . ARG B 1 134 ? 7.457 4.066 10.883 1 97.94 134 ARG B CA 1
ATOM 3164 C C . ARG B 1 134 ? 8.703 3.541 10.18 1 97.94 134 ARG B C 1
ATOM 3166 O O . ARG B 1 134 ? 9.797 4.09 10.344 1 97.94 134 ARG B O 1
ATOM 3173 N N . ARG B 1 135 ? 8.531 2.482 9.422 1 96 135 ARG B N 1
ATOM 3174 C CA . ARG B 1 135 ? 9.656 1.894 8.695 1 96 135 ARG B CA 1
ATOM 3175 C C . ARG B 1 135 ? 10.289 2.908 7.75 1 96 135 ARG B C 1
ATOM 3177 O O . ARG B 1 135 ? 11.516 2.967 7.629 1 96 135 ARG B O 1
ATOM 3184 N N . MET B 1 136 ? 9.477 3.689 7.035 1 96.31 136 MET B N 1
ATOM 3185 C CA . MET B 1 136 ? 9.992 4.688 6.105 1 96.31 136 MET B CA 1
ATOM 3186 C C . MET B 1 136 ? 10.812 5.742 6.84 1 96.31 136 MET B C 1
ATOM 3188 O O . MET B 1 136 ? 11.922 6.086 6.414 1 96.31 136 MET B O 1
ATOM 3192 N N . PHE B 1 137 ? 10.352 6.211 8.016 1 96.75 137 PHE B N 1
ATOM 3193 C CA . PHE B 1 137 ? 11.117 7.168 8.805 1 96.75 137 PHE B CA 1
ATOM 3194 C C . PHE B 1 137 ? 12.445 6.562 9.242 1 96.75 137 PHE B C 1
ATOM 3196 O O . PHE B 1 137 ? 13.492 7.211 9.156 1 96.75 137 PHE B O 1
ATOM 3203 N N . LEU B 1 138 ? 12.359 5.328 9.68 1 95.12 138 LEU B N 1
ATOM 3204 C CA . LEU B 1 138 ? 13.555 4.645 10.164 1 95.12 138 LEU B CA 1
ATOM 3205 C C . LEU B 1 138 ? 14.586 4.504 9.047 1 95.12 138 LEU B C 1
ATOM 3207 O O . LEU B 1 138 ? 15.789 4.59 9.289 1 95.12 138 LEU B O 1
ATOM 3211 N N . SER B 1 139 ? 14.141 4.309 7.855 1 92.69 139 SER B N 1
ATOM 3212 C CA . SER B 1 139 ? 15.031 4.086 6.719 1 92.69 139 SER B CA 1
ATOM 3213 C C . SER B 1 139 ? 15.898 5.309 6.453 1 92.69 139 SER B C 1
ATOM 3215 O O . SER B 1 139 ? 16.938 5.211 5.777 1 92.69 139 SER B O 1
ATOM 3217 N N . VAL B 1 140 ? 15.508 6.445 6.945 1 90.38 140 VAL B N 1
ATOM 3218 C CA . VAL B 1 140 ? 16.281 7.66 6.727 1 90.38 140 VAL B CA 1
ATOM 3219 C C . VAL B 1 140 ? 16.812 8.18 8.055 1 90.38 140 VAL B C 1
ATOM 3221 O O . VAL B 1 140 ? 16.984 9.391 8.242 1 90.38 140 VAL B O 1
ATOM 3224 N N . ASN B 1 141 ? 16.938 7.305 9 1 90.88 141 ASN B N 1
ATOM 3225 C CA . ASN B 1 141 ? 17.547 7.535 10.297 1 90.88 141 ASN B CA 1
ATOM 3226 C C . ASN B 1 141 ? 16.703 8.469 11.164 1 90.88 141 ASN B C 1
ATOM 3228 O O . ASN B 1 141 ? 17.25 9.297 11.898 1 90.88 141 ASN B O 1
ATOM 3232 N N . MET B 1 142 ? 15.414 8.414 11.008 1 93.25 142 MET B N 1
ATOM 3233 C CA . MET B 1 142 ? 14.484 9.148 11.859 1 93.25 142 MET B CA 1
ATOM 3234 C C . MET B 1 142 ? 13.609 8.188 12.664 1 93.25 142 MET B C 1
ATOM 3236 O O . MET B 1 142 ? 13.164 7.16 12.141 1 93.25 142 MET B O 1
ATOM 3240 N N . ILE B 1 143 ? 13.383 8.648 13.891 1 95.69 143 ILE B N 1
ATOM 3241 C CA . ILE B 1 143 ? 12.625 7.777 14.789 1 95.69 143 ILE B CA 1
ATOM 3242 C C . ILE B 1 143 ? 11.148 8.18 14.766 1 95.69 143 ILE B C 1
ATOM 3244 O O . ILE B 1 143 ? 10.82 9.352 14.922 1 95.69 143 ILE B O 1
ATOM 3248 N N . ALA B 1 144 ? 10.312 7.281 14.492 1 98 144 ALA B N 1
ATOM 3249 C CA . ALA B 1 144 ? 8.867 7.348 14.703 1 98 144 ALA B CA 1
ATOM 3250 C C . ALA B 1 144 ? 8.375 6.164 15.531 1 98 144 ALA B C 1
ATOM 3252 O O . ALA B 1 144 ? 8.914 5.055 15.414 1 98 144 ALA B O 1
ATOM 3253 N N . ILE B 1 145 ? 7.441 6.402 16.359 1 97.81 145 ILE B N 1
ATOM 3254 C CA . ILE B 1 145 ? 6.953 5.371 17.281 1 97.81 145 ILE B CA 1
ATOM 3255 C C . ILE B 1 145 ? 5.5 5.043 16.953 1 97.81 145 ILE B C 1
ATOM 3257 O O . ILE B 1 145 ? 4.621 5.902 17.062 1 97.81 145 ILE B O 1
ATOM 3261 N N . ASP B 1 146 ? 5.281 3.84 16.5 1 97.81 146 ASP B N 1
ATOM 3262 C CA . ASP B 1 146 ? 3.893 3.422 16.344 1 97.81 146 ASP B CA 1
ATOM 3263 C C . ASP B 1 146 ? 3.354 2.797 17.625 1 97.81 146 ASP B C 1
ATOM 3265 O O . ASP B 1 146 ? 4.031 1.982 18.25 1 97.81 146 ASP B O 1
ATOM 3269 N N . LEU B 1 147 ? 2.193 3.188 18.047 1 97.88 147 LEU B N 1
ATOM 3270 C CA . LEU B 1 147 ? 1.542 2.695 19.25 1 97.88 147 LEU B CA 1
ATOM 3271 C C . LEU B 1 147 ? 0.653 1.497 18.938 1 97.88 147 LEU B C 1
ATOM 3273 O O . LEU B 1 147 ? -0.316 1.617 18.188 1 97.88 147 LEU B O 1
ATOM 3277 N N . PRO B 1 148 ? 0.91 0.368 19.531 1 95.62 148 PRO B N 1
ATOM 3278 C CA . PRO B 1 148 ? 0.279 -0.879 19.094 1 95.62 148 PRO B CA 1
ATOM 3279 C C . PRO B 1 148 ? -1.161 -1.016 19.578 1 95.62 148 PRO B C 1
ATOM 3281 O O . PRO B 1 148 ? -1.921 -1.834 19.062 1 95.62 148 PRO B O 1
ATOM 3284 N N . GLY B 1 149 ? -1.479 -0.212 20.672 1 96.38 149 GLY B N 1
ATOM 3285 C CA . GLY B 1 149 ? -2.824 -0.385 21.203 1 96.38 149 GLY B CA 1
ATOM 3286 C C . GLY B 1 149 ? -3.316 0.812 22 1 96.38 149 GLY B C 1
ATOM 3287 O O . GLY B 1 149 ? -2.6 1.806 22.141 1 96.38 149 GLY B O 1
ATOM 3288 N N . GLU B 1 150 ? -4.543 0.653 22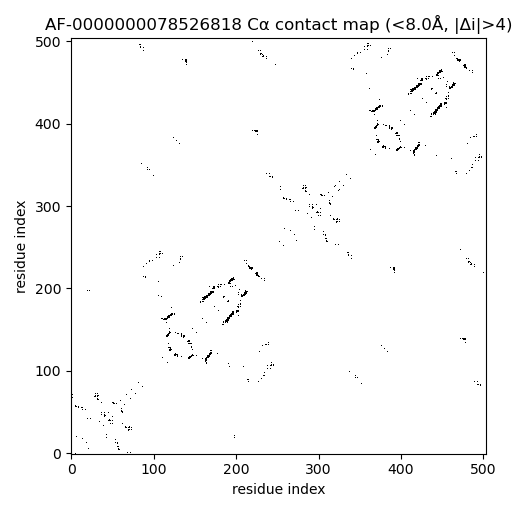.406 1 96.5 150 GLU B N 1
ATOM 3289 C CA . GLU B 1 150 ? -5.203 1.734 23.141 1 96.5 150 GLU B CA 1
ATOM 3290 C C . GLU B 1 150 ? -4.465 2.061 24.438 1 96.5 150 GLU B C 1
ATOM 3292 O O . GLU B 1 150 ? -4.387 3.225 24.828 1 96.5 150 GLU B O 1
ATOM 3297 N N . GLY B 1 151 ? -3.928 1.014 25.062 1 96.81 151 GLY B N 1
ATOM 3298 C CA . GLY B 1 151 ? -3.174 1.237 26.297 1 96.81 151 GLY B CA 1
ATOM 3299 C C . GLY B 1 151 ? -1.968 2.135 26.094 1 96.81 151 GLY B C 1
ATOM 3300 O O . GLY B 1 151 ? -1.734 3.055 26.875 1 96.81 151 GLY B O 1
ATOM 3301 N N . GLU B 1 152 ? -1.214 1.879 25.094 1 96.75 152 GLU B N 1
ATOM 3302 C CA . GLU B 1 152 ? -0.031 2.68 24.797 1 96.75 152 GLU B CA 1
ATOM 3303 C C . GLU B 1 152 ? -0.416 4.094 24.375 1 96.75 152 GLU B C 1
ATOM 3305 O O . GLU B 1 152 ? 0.288 5.055 24.688 1 96.75 152 GLU B O 1
ATOM 3310 N N . LEU B 1 153 ? -1.536 4.199 23.609 1 97.44 153 LEU B N 1
ATOM 3311 C CA . LEU B 1 153 ? -2.008 5.527 23.234 1 97.44 153 LEU B CA 1
ATOM 3312 C C . LEU B 1 153 ? -2.342 6.359 24.469 1 97.44 153 LEU B C 1
ATOM 3314 O O . LEU B 1 153 ? -1.958 7.527 24.547 1 97.44 153 LEU B O 1
ATOM 3318 N N . LEU B 1 154 ? -3.008 5.762 25.422 1 96.31 154 LEU B N 1
ATOM 3319 C CA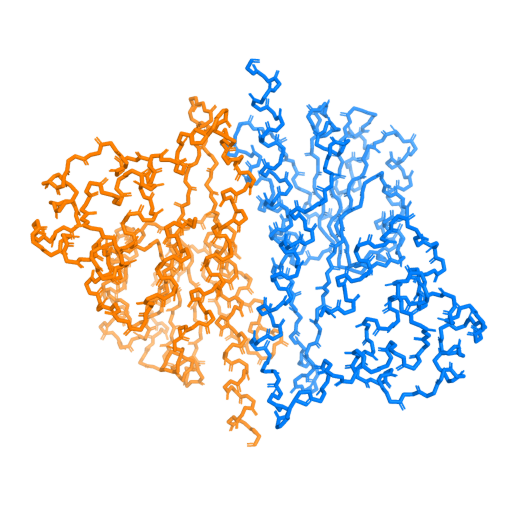 . LEU B 1 154 ? -3.35 6.426 26.672 1 96.31 154 LEU B CA 1
ATOM 3320 C C . LEU B 1 154 ? -2.094 6.879 27.406 1 96.31 154 LEU B C 1
ATOM 3322 O O . LEU B 1 154 ? -2 8.031 27.828 1 96.31 154 LEU B O 1
ATOM 3326 N N . LYS B 1 155 ? -1.146 6.027 27.484 1 94.62 155 LYS B N 1
ATOM 3327 C CA . LYS B 1 155 ? 0.084 6.312 28.219 1 94.62 155 LYS B CA 1
ATOM 3328 C C . LYS B 1 155 ? 0.899 7.402 27.531 1 94.62 155 LYS B C 1
ATOM 3330 O O . LYS B 1 155 ? 1.605 8.172 28.188 1 94.62 155 LYS B O 1
ATOM 3335 N N . SER B 1 156 ? 0.79 7.48 26.234 1 94.75 156 SER B N 1
ATOM 3336 C CA . SER B 1 156 ? 1.571 8.445 25.453 1 94.75 156 SER B CA 1
ATOM 3337 C C . SER B 1 156 ? 1.181 9.875 25.812 1 94.75 156 SER B C 1
ATOM 3339 O O . SER B 1 156 ? 1.933 10.812 25.531 1 94.75 156 SER B O 1
ATOM 3341 N N . THR B 1 157 ? 0.051 10.102 26.391 1 92.5 157 THR B N 1
ATOM 3342 C CA . THR B 1 157 ? -0.404 11.422 26.797 1 92.5 157 THR B CA 1
ATOM 3343 C C . THR B 1 157 ? 0.619 12.086 27.719 1 92.5 157 THR B C 1
ATOM 3345 O O . THR B 1 157 ? 0.833 13.297 27.656 1 92.5 157 THR B O 1
ATOM 3348 N N . ASN B 1 158 ? 1.255 11.273 28.484 1 92.25 158 ASN B N 1
ATOM 3349 C CA . ASN B 1 158 ? 2.211 11.805 29.453 1 92.25 158 ASN B CA 1
ATOM 3350 C C . ASN B 1 158 ? 3.529 12.188 28.781 1 92.25 158 ASN B C 1
ATOM 3352 O O . ASN B 1 158 ? 4.32 12.945 29.344 1 92.25 158 ASN B O 1
ATOM 3356 N N . MET B 1 159 ? 3.73 11.727 27.609 1 93.38 159 MET B N 1
ATOM 3357 C CA . MET B 1 159 ? 5.012 11.898 26.922 1 93.38 159 MET B CA 1
ATOM 3358 C C . MET B 1 159 ? 4.93 13.008 25.875 1 93.38 159 MET B C 1
ATOM 3360 O O . MET B 1 159 ? 5.922 13.68 25.609 1 93.38 159 MET B O 1
ATOM 3364 N N . LEU B 1 160 ? 3.775 13.219 25.344 1 95.88 160 LEU B N 1
ATOM 3365 C CA . LEU B 1 160 ? 3.623 14.117 24.203 1 95.88 160 LEU B CA 1
ATOM 3366 C C . LEU B 1 160 ? 3.352 15.539 24.672 1 95.88 160 LEU B C 1
ATOM 3368 O O . LEU B 1 160 ? 2.736 15.75 25.719 1 95.88 160 LEU B O 1
ATOM 3372 N N . GLY B 1 161 ? 3.834 16.516 23.859 1 96.38 161 GLY B N 1
ATOM 3373 C CA . GLY B 1 161 ? 3.613 17.938 24.109 1 96.38 161 GLY B CA 1
ATOM 3374 C C . GLY B 1 161 ? 3.648 18.781 22.844 1 96.38 161 GLY B C 1
ATOM 3375 O O . GLY B 1 161 ? 3.465 18.25 21.75 1 96.38 161 GLY B O 1
ATOM 3376 N N . LYS B 1 162 ? 3.885 20.078 22.969 1 96.31 162 LYS B N 1
ATOM 3377 C CA . LYS B 1 162 ? 3.703 21.078 21.906 1 96.31 162 LYS B CA 1
ATOM 3378 C C . LYS B 1 162 ? 4.723 20.875 20.781 1 96.31 162 LYS B C 1
ATOM 3380 O O . LYS B 1 162 ? 4.535 21.359 19.672 1 96.31 162 LYS B O 1
ATOM 3385 N N . ASN B 1 163 ? 5.801 20.125 21.094 1 97.06 163 ASN B N 1
ATOM 3386 C CA . ASN B 1 163 ? 6.848 19.938 20.094 1 97.06 163 ASN B CA 1
ATOM 3387 C C . ASN B 1 163 ? 6.742 18.578 19.422 1 97.06 163 ASN B C 1
ATOM 3389 O O . ASN B 1 163 ? 7.629 18.188 18.656 1 97.06 163 ASN B O 1
ATOM 3393 N N . ASP B 1 164 ? 5.656 17.844 19.734 1 98.12 164 ASP B N 1
ATOM 3394 C CA . ASP B 1 164 ? 5.484 16.484 19.203 1 98.12 164 ASP B CA 1
ATOM 3395 C C . ASP B 1 164 ? 4.336 16.438 18.203 1 98.12 164 ASP B C 1
ATOM 3397 O O . ASP B 1 164 ? 3.48 17.312 18.172 1 98.12 164 ASP B O 1
ATOM 3401 N N . ILE B 1 165 ? 4.387 15.469 17.344 1 98.5 165 ILE B N 1
ATOM 3402 C CA . ILE B 1 165 ? 3.34 15.25 16.359 1 98.5 165 ILE B CA 1
ATOM 3403 C C . ILE B 1 165 ? 2.84 13.805 16.453 1 98.5 165 ILE B C 1
ATOM 3405 O O . ILE B 1 165 ? 3.604 12.898 16.781 1 98.5 165 ILE B O 1
ATOM 3409 N N . ILE B 1 166 ? 1.549 13.648 16.266 1 98.75 166 ILE B N 1
ATOM 3410 C CA . ILE B 1 166 ? 0.993 12.297 16.234 1 98.75 166 ILE B CA 1
ATOM 3411 C C . ILE B 1 166 ? 0.152 12.117 14.977 1 98.75 166 ILE B C 1
ATOM 3413 O O . ILE B 1 166 ? -0.646 12.992 14.625 1 98.75 166 ILE B O 1
ATOM 3417 N N . PHE B 1 167 ? 0.408 11 14.25 1 98.88 167 PHE B N 1
ATOM 3418 C CA . PHE B 1 167 ? -0.428 10.539 13.148 1 98.88 167 PHE B CA 1
ATOM 3419 C C . PHE B 1 167 ? -1.554 9.648 13.656 1 98.88 167 PHE B C 1
ATOM 3421 O O . PHE B 1 167 ? -1.312 8.703 14.414 1 98.88 167 PHE B O 1
ATOM 3428 N N . ILE B 1 168 ? -2.777 9.961 13.266 1 98.88 168 ILE B N 1
ATOM 3429 C CA . ILE B 1 168 ? -3.924 9.102 13.547 1 98.88 168 ILE B CA 1
ATOM 3430 C C . ILE B 1 168 ? -4.473 8.539 12.234 1 98.88 168 ILE B C 1
ATOM 3432 O O . ILE B 1 168 ? -4.949 9.289 11.383 1 98.88 168 ILE B O 1
ATOM 3436 N N . ILE B 1 169 ? -4.375 7.242 12.086 1 98.75 169 ILE B N 1
ATOM 3437 C CA . ILE B 1 169 ? -4.875 6.555 10.906 1 98.75 169 ILE B CA 1
ATOM 3438 C C . ILE B 1 169 ? -6.148 5.789 11.25 1 98.75 169 ILE B C 1
ATOM 3440 O O . ILE B 1 169 ? -6.129 4.891 12.094 1 98.75 169 ILE B O 1
ATOM 3444 N N . SER B 1 170 ? -7.195 6.219 10.633 1 98.19 170 SER B N 1
ATOM 3445 C CA . SER B 1 170 ? -8.516 5.68 10.953 1 98.19 170 SER B CA 1
ATOM 3446 C C . SER B 1 170 ? -9.391 5.598 9.711 1 98.19 170 SER B C 1
ATOM 3448 O O . SER B 1 170 ? -9.375 6.5 8.867 1 98.19 170 SER B O 1
ATOM 3450 N N . LYS B 1 171 ? -10.102 4.516 9.57 1 95.88 171 LYS B N 1
ATOM 3451 C CA . LYS B 1 171 ? -11 4.367 8.422 1 95.88 171 LYS B CA 1
ATOM 3452 C C . LYS B 1 171 ? -12.133 5.391 8.477 1 95.88 171 LYS B C 1
ATOM 3454 O O . LYS B 1 171 ? -12.07 6.422 7.797 1 95.88 171 LYS B O 1
ATOM 3459 N N . SER B 1 172 ? -13.062 5.285 9.422 1 94.44 172 SER B N 1
ATOM 3460 C CA . SER B 1 172 ? -14.258 6.113 9.492 1 94.44 172 SER B CA 1
ATOM 3461 C C . SER B 1 172 ? -13.969 7.453 10.156 1 94.44 172 SER B C 1
ATOM 3463 O O . SER B 1 172 ? -14.703 8.422 9.961 1 94.44 172 SER B O 1
ATOM 3465 N N . GLY B 1 173 ? -12.953 7.496 11.055 1 97.44 173 GLY B N 1
ATOM 3466 C CA . GLY B 1 173 ? -12.656 8.695 11.82 1 97.44 173 GLY B CA 1
ATOM 3467 C C . GLY B 1 173 ? -13.641 8.938 12.953 1 97.44 173 GLY B C 1
ATOM 3468 O O . GLY B 1 173 ? -13.758 10.062 13.445 1 97.44 173 GLY B O 1
ATOM 3469 N N . GLU B 1 174 ? -14.305 7.84 13.414 1 97.12 174 GLU B N 1
ATOM 3470 C CA . GLU B 1 174 ? -15.406 8.062 14.344 1 97.12 174 GLU B CA 1
ATOM 3471 C C . GLU B 1 174 ? -15.156 7.344 15.672 1 97.12 174 GLU B C 1
ATOM 3473 O O . GLU B 1 174 ? -16.078 7.188 16.484 1 97.12 174 GLU B O 1
ATOM 3478 N N . SER B 1 175 ? -13.961 6.816 15.93 1 97 175 SER B N 1
ATOM 3479 C CA . SER B 1 175 ? -13.656 6.152 17.188 1 97 175 SER B CA 1
ATOM 3480 C C . SER B 1 175 ? -13.828 7.102 18.375 1 97 175 SER B C 1
ATOM 3482 O O . SER B 1 175 ? -13.086 8.086 18.5 1 97 175 SER B O 1
ATOM 3484 N N . ALA B 1 176 ? -14.719 6.773 19.266 1 96.5 176 ALA B N 1
ATOM 3485 C CA . ALA B 1 176 ? -14.953 7.602 20.438 1 96.5 176 ALA B CA 1
ATOM 3486 C C . ALA B 1 176 ? -13.719 7.641 21.344 1 96.5 176 ALA B C 1
ATOM 3488 O O . ALA B 1 176 ? -13.398 8.68 21.906 1 96.5 176 ALA B O 1
ATOM 3489 N N . PHE B 1 177 ? -13.102 6.535 21.438 1 97.44 177 PHE B N 1
ATOM 3490 C CA . PHE B 1 177 ? -11.898 6.438 22.25 1 97.44 177 PHE B CA 1
ATOM 3491 C C . PHE B 1 177 ? -10.828 7.398 21.75 1 97.44 177 PHE B C 1
ATOM 3493 O O . PHE B 1 177 ? -10.266 8.164 22.547 1 97.44 177 PHE B O 1
ATOM 3500 N N . VAL B 1 178 ? -10.617 7.375 20.469 1 98.19 178 VAL B N 1
ATOM 3501 C CA . VAL B 1 178 ? -9.586 8.227 19.875 1 98.19 178 VAL B CA 1
ATOM 3502 C C . VAL B 1 178 ? -10.008 9.688 19.953 1 98.19 178 VAL B C 1
ATOM 3504 O O . VAL B 1 178 ? -9.195 10.562 20.25 1 98.19 178 VAL B O 1
ATOM 3507 N N . ASP B 1 179 ? -11.242 9.875 19.719 1 97.38 179 ASP B N 1
ATOM 3508 C CA . ASP B 1 179 ? -11.789 11.219 19.812 1 97.38 179 ASP B CA 1
ATOM 3509 C C . ASP B 1 179 ? -11.508 11.836 21.188 1 97.38 179 ASP B C 1
ATOM 3511 O O . ASP B 1 179 ? -11.047 12.977 21.266 1 97.38 179 ASP B O 1
ATOM 3515 N N . ASN B 1 180 ? -11.781 11.141 22.203 1 97.12 180 ASN B N 1
ATOM 3516 C CA . ASN B 1 180 ? -11.539 11.602 23.562 1 97.12 180 ASN B CA 1
ATOM 3517 C C . ASN B 1 180 ? -10.055 11.836 23.812 1 97.12 180 ASN B C 1
ATOM 3519 O O . ASN B 1 180 ? -9.672 12.812 24.469 1 97.12 180 ASN B O 1
ATOM 3523 N N . GLN B 1 181 ? -9.227 10.953 23.328 1 97.75 181 GLN B N 1
ATOM 3524 C CA . GLN B 1 181 ? -7.781 11.078 23.484 1 97.75 181 GLN B CA 1
ATOM 3525 C C . GLN B 1 181 ? -7.254 12.32 22.766 1 97.75 181 GLN B C 1
ATOM 3527 O O . GLN B 1 181 ? -6.332 12.984 23.25 1 97.75 181 GLN B O 1
ATOM 3532 N N . LEU B 1 182 ? -7.816 12.625 21.594 1 98.06 182 LEU B N 1
ATOM 3533 C CA . LEU B 1 182 ? -7.371 13.766 20.812 1 98.06 182 LEU B CA 1
ATOM 3534 C C . LEU B 1 182 ? -7.637 15.07 21.562 1 98.06 182 LEU B C 1
ATOM 3536 O O . LEU B 1 182 ? -6.871 16.031 21.438 1 98.06 182 LEU B O 1
ATOM 3540 N N . ASN B 1 183 ? -8.688 15.086 22.422 1 97.5 183 ASN B N 1
ATOM 3541 C CA . ASN B 1 183 ? -8.93 16.25 23.266 1 97.5 183 ASN B CA 1
ATOM 3542 C C . ASN B 1 183 ? -7.754 16.516 24.203 1 97.5 183 ASN B C 1
ATOM 3544 O O . ASN B 1 183 ? -7.348 17.672 24.391 1 97.5 183 ASN B O 1
ATOM 3548 N N . LYS B 1 184 ? -7.266 15.508 24.734 1 97.69 184 LYS B N 1
ATOM 3549 C CA 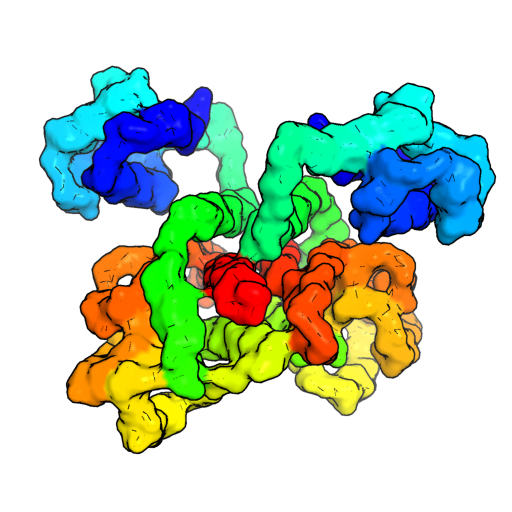. LYS B 1 184 ? -6.129 15.625 25.641 1 97.69 184 LYS B CA 1
ATOM 3550 C C . LYS B 1 184 ? -4.875 16.078 24.906 1 97.69 184 LYS B C 1
ATOM 3552 O O . LYS B 1 184 ? -4.129 16.938 25.391 1 97.69 184 LYS B O 1
ATOM 3557 N N . PHE B 1 185 ? -4.613 15.516 23.703 1 98.12 185 PHE B N 1
ATOM 3558 C CA . PHE B 1 185 ? -3.463 15.898 22.891 1 98.12 185 PHE B CA 1
ATOM 3559 C C . PHE B 1 185 ? -3.549 17.359 22.484 1 98.12 185 PHE B C 1
ATOM 3561 O O . PHE B 1 185 ? -2.555 18.094 22.547 1 98.12 185 PHE B O 1
ATOM 3568 N N . LYS B 1 186 ? -4.73 17.766 22.141 1 97 186 LYS B N 1
ATOM 3569 C CA . LYS B 1 186 ? -4.93 19.156 21.75 1 97 186 LYS B CA 1
ATOM 3570 C C . LYS B 1 186 ? -4.664 20.109 22.922 1 97 186 LYS B C 1
ATOM 3572 O O . LYS B 1 186 ? -4.039 21.156 22.766 1 97 186 LYS B O 1
ATOM 3577 N N . ALA B 1 187 ? -5.121 19.703 24.078 1 96.94 187 ALA B N 1
ATOM 3578 C CA . ALA B 1 187 ? -4.922 20.5 25.281 1 96.94 187 ALA B CA 1
ATOM 3579 C C . ALA B 1 187 ? -3.438 20.672 25.594 1 96.94 187 ALA B C 1
ATOM 3581 O O . ALA B 1 187 ? -3.025 21.672 26.188 1 96.94 187 ALA B O 1
ATOM 3582 N N . LYS B 1 188 ? -2.65 19.766 25.141 1 97.56 188 LYS B N 1
ATOM 3583 C CA . LYS B 1 188 ? -1.214 19.781 25.391 1 97.56 188 LYS B CA 1
ATOM 3584 C C . LYS B 1 188 ? -0.451 20.422 24.234 1 97.56 188 LYS B C 1
ATOM 3586 O O . LYS B 1 188 ? 0.778 20.516 24.266 1 97.56 188 LYS B O 1
ATOM 3591 N N . GLY B 1 189 ? -1.166 20.75 23.172 1 97.56 189 GLY B N 1
ATOM 3592 C CA . GLY B 1 189 ? -0.573 21.438 22.031 1 97.56 189 GLY B CA 1
ATOM 3593 C C . GLY B 1 189 ? 0.062 20.484 21.031 1 97.56 189 GLY B C 1
ATOM 3594 O O . GLY B 1 189 ? 0.828 20.906 20.172 1 97.56 189 GLY B O 1
ATOM 3595 N N . VAL B 1 190 ? -0.224 19.203 21.141 1 98.25 190 VAL B N 1
ATOM 3596 C CA . VAL B 1 190 ? 0.316 18.219 20.219 1 98.25 190 VAL B CA 1
ATOM 3597 C C . VAL B 1 190 ? -0.255 18.453 18.812 1 98.25 190 VAL B C 1
ATOM 3599 O O . VAL B 1 190 ? -1.453 18.703 18.656 1 98.25 190 VAL B O 1
ATOM 3602 N N . LYS B 1 191 ? 0.564 18.453 17.781 1 98.44 191 LYS B N 1
ATOM 3603 C CA . LYS B 1 191 ? 0.081 18.531 16.406 1 98.44 191 LYS B CA 1
ATOM 3604 C C . LYS B 1 191 ? -0.467 17.188 15.938 1 98.44 191 LYS B C 1
ATOM 3606 O O . LYS B 1 191 ? 0.156 16.156 16.156 1 98.44 191 LYS B O 1
ATOM 3611 N N . ILE B 1 192 ? -1.614 17.297 15.328 1 98.69 192 ILE B N 1
ATOM 3612 C CA . ILE B 1 192 ? -2.295 16.062 14.938 1 98.69 192 ILE B CA 1
ATOM 3613 C C . ILE B 1 192 ? -2.467 16.031 13.422 1 98.69 192 ILE B C 1
ATOM 3615 O O . ILE B 1 192 ? -2.988 16.969 12.828 1 98.69 192 ILE B O 1
ATOM 3619 N N . ILE B 1 193 ? -1.983 14.953 12.758 1 98.75 193 ILE B N 1
ATOM 3620 C CA . ILE B 1 193 ? -2.242 14.641 11.359 1 98.75 193 ILE B CA 1
ATOM 3621 C C . ILE B 1 193 ? -3.146 13.414 11.258 1 98.75 193 ILE B C 1
ATOM 3623 O O . ILE B 1 193 ? -2.844 12.367 11.828 1 98.75 193 ILE B O 1
ATOM 3627 N N . SER B 1 194 ? -4.238 13.516 10.578 1 98.69 194 SER B N 1
ATOM 3628 C CA . SER B 1 194 ? -5.133 12.375 10.453 1 98.69 194 SER B CA 1
ATOM 3629 C C . SER B 1 194 ? -5.191 11.875 9.008 1 98.69 194 SER B C 1
ATOM 3631 O O . SER B 1 194 ? -5.031 12.656 8.07 1 98.69 194 SER B O 1
ATOM 3633 N N . LEU B 1 195 ? -5.297 10.594 8.797 1 98.62 195 LEU B N 1
ATOM 3634 C CA . LEU B 1 195 ? -5.672 9.914 7.562 1 98.62 195 LEU B CA 1
ATOM 3635 C C . LEU B 1 195 ? -6.969 9.133 7.746 1 98.62 195 LEU B C 1
ATOM 3637 O O . LEU B 1 195 ? -6.996 8.125 8.453 1 98.62 195 LEU B O 1
ATOM 3641 N N . THR B 1 196 ? -8.062 9.688 7.172 1 97.31 196 THR B N 1
ATOM 3642 C CA . THR B 1 196 ? -9.391 9.102 7.328 1 97.31 196 THR B CA 1
ATOM 3643 C C . THR B 1 196 ? -10.141 9.086 6 1 97.31 196 THR B C 1
ATOM 3645 O O . THR B 1 196 ? -9.656 9.625 5.004 1 97.31 196 THR B O 1
ATOM 3648 N N . LYS B 1 197 ? -11.203 8.367 6.027 1 92.56 197 LYS B N 1
ATOM 3649 C CA . LYS B 1 197 ? -12.102 8.5 4.887 1 92.56 197 LYS B CA 1
ATOM 3650 C C . LYS B 1 197 ? -12.539 9.953 4.688 1 92.56 197 LYS B C 1
ATOM 3652 O O . LYS B 1 197 ? -12.703 10.688 5.66 1 92.56 197 LYS B O 1
ATOM 3657 N N . SER B 1 198 ? -12.711 10.266 3.43 1 86.31 198 SER B N 1
ATOM 3658 C CA . SER B 1 198 ? -13.102 11.633 3.107 1 86.31 198 SER B CA 1
ATOM 3659 C C . SER B 1 198 ? -14.461 11.977 3.713 1 86.31 198 SER B C 1
ATOM 3661 O O . SER B 1 198 ? -15.336 11.109 3.822 1 86.31 198 SER B O 1
ATOM 3663 N N . GLY B 1 199 ? -14.578 13.289 4.117 1 82.25 199 GLY B N 1
ATOM 3664 C CA . GLY B 1 199 ? -15.82 13.766 4.703 1 82.25 199 GLY B CA 1
ATOM 3665 C C . GLY B 1 199 ? -15.641 14.312 6.105 1 82.25 199 GLY B C 1
ATOM 3666 O O . GLY B 1 199 ? -14.516 14.422 6.602 1 82.25 199 GLY B O 1
ATOM 3667 N N . HIS B 1 200 ? -16.797 14.68 6.668 1 87.44 200 HIS B N 1
ATOM 3668 C CA . HIS B 1 200 ? -16.828 15.172 8.039 1 87.44 200 HIS B CA 1
ATOM 3669 C C . HIS B 1 200 ? -16.812 14.016 9.039 1 87.44 200 HIS B C 1
ATOM 3671 O O . HIS B 1 200 ? -17.625 13.109 8.961 1 87.44 200 HIS B O 1
ATOM 3677 N N . ASN B 1 201 ? -15.742 13.984 9.859 1 90.25 201 ASN B N 1
ATOM 3678 C CA . ASN B 1 201 ? -15.656 12.984 10.922 1 90.25 201 ASN B CA 1
ATOM 3679 C C . ASN B 1 201 ? -14.953 13.547 12.156 1 90.25 201 ASN B C 1
ATOM 3681 O O . ASN B 1 201 ? -14.266 14.57 12.07 1 90.25 201 ASN B O 1
ATOM 3685 N N . ARG B 1 202 ? -15.102 12.945 13.281 1 96.19 202 ARG B N 1
ATOM 3686 C CA . ARG B 1 202 ? -14.672 13.469 14.578 1 96.19 202 ARG B CA 1
ATOM 3687 C C . ARG B 1 202 ? -13.164 13.641 14.625 1 96.19 202 ARG B C 1
ATOM 3689 O O . ARG B 1 202 ? -12.664 14.656 15.117 1 96.19 202 ARG B O 1
ATOM 3696 N N . ILE B 1 203 ? -12.445 12.742 14.086 1 98 203 ILE B N 1
ATOM 3697 C CA . ILE B 1 203 ? -10.992 12.758 14.164 1 98 203 ILE B CA 1
ATOM 3698 C C . ILE B 1 203 ? -10.438 13.859 13.258 1 98 203 ILE B C 1
ATOM 3700 O O . ILE B 1 203 ? -9.562 14.617 13.664 1 98 203 ILE B O 1
ATOM 3704 N N . ALA B 1 204 ? -10.992 13.961 12.055 1 95.69 204 ALA B N 1
ATOM 3705 C CA . ALA B 1 204 ? -10.539 14.992 11.117 1 95.69 204 ALA B CA 1
ATOM 3706 C C . ALA B 1 204 ? -10.797 16.391 11.672 1 95.69 204 ALA B C 1
ATOM 3708 O O . ALA B 1 204 ? -9.953 17.281 11.539 1 95.69 204 ALA B O 1
ATOM 3709 N N . ILE B 1 205 ? -11.898 16.578 12.359 1 96.31 205 ILE B N 1
ATOM 3710 C CA . ILE B 1 205 ? -12.281 17.875 12.906 1 96.31 205 ILE B CA 1
ATOM 3711 C C . ILE B 1 205 ? -11.266 18.312 13.961 1 96.31 205 ILE B C 1
ATOM 3713 O O . ILE B 1 205 ? -10.953 19.5 14.07 1 96.31 205 ILE B O 1
ATOM 3717 N N . LYS B 1 206 ? -10.664 17.453 14.641 1 97.5 206 LYS B N 1
ATOM 3718 C CA . LYS B 1 206 ? -9.781 17.766 15.758 1 97.5 206 LYS B CA 1
ATOM 3719 C C . LYS B 1 206 ? -8.32 17.766 15.32 1 97.5 206 LYS B C 1
ATOM 3721 O O . LYS B 1 206 ? -7.422 18.047 16.125 1 97.5 206 LYS B O 1
ATOM 3726 N N . SER B 1 207 ? -8.055 17.453 14.078 1 97.62 207 SER B N 1
ATOM 3727 C CA . SER B 1 207 ? -6.684 17.359 13.578 1 97.62 207 SER B CA 1
ATOM 3728 C C . SER B 1 207 ? -6.215 18.703 13.008 1 97.62 207 SER B C 1
ATOM 3730 O O . SER B 1 207 ? -7.023 19.5 12.531 1 97.62 207 SER B O 1
ATOM 3732 N N . ASP B 1 208 ? -4.949 18.953 13.062 1 97.44 208 ASP B N 1
ATOM 3733 C CA . ASP B 1 208 ? -4.359 20.141 12.477 1 97.44 208 ASP B CA 1
ATOM 3734 C C . ASP B 1 208 ? -4.219 20 10.961 1 97.44 208 ASP B C 1
ATOM 3736 O O . ASP B 1 208 ? -4.336 20.984 10.227 1 97.44 208 ASP B O 1
ATOM 3740 N N . PHE B 1 209 ? -3.922 18.812 10.5 1 96.62 209 PHE B N 1
ATOM 3741 C CA . PHE B 1 209 ? -3.799 18.453 9.094 1 96.62 209 PHE B CA 1
ATOM 3742 C C . PHE B 1 209 ? -4.582 17.188 8.773 1 96.62 209 PHE B C 1
ATOM 3744 O O . PHE B 1 209 ? -4.59 16.25 9.57 1 96.62 209 PHE B O 1
ATOM 3751 N N . ASN B 1 210 ? -5.219 17.25 7.652 1 95.56 210 ASN B N 1
ATOM 3752 C CA . ASN B 1 210 ? -6.059 16.125 7.277 1 95.56 210 ASN B CA 1
ATOM 3753 C C . ASN B 1 210 ? -5.637 15.531 5.934 1 95.56 210 ASN B C 1
ATOM 3755 O O . ASN B 1 210 ? -5.48 16.266 4.953 1 95.56 210 ASN B O 1
ATOM 3759 N N . LEU B 1 211 ? -5.363 14.258 5.934 1 97.56 211 LEU B N 1
ATOM 3760 C CA . LEU B 1 211 ? -5.301 13.438 4.727 1 97.56 211 LEU B CA 1
ATOM 3761 C C . LEU B 1 211 ? -6.566 12.602 4.574 1 97.56 211 LEU B C 1
ATOM 3763 O O . LEU B 1 211 ? -7.035 11.992 5.535 1 97.56 211 LEU B O 1
ATOM 3767 N N . PHE B 1 212 ? -7.09 12.641 3.361 1 94.56 212 PHE B N 1
ATOM 3768 C CA . PHE B 1 212 ? -8.336 11.922 3.129 1 94.56 212 PHE B CA 1
ATOM 3769 C C . PHE B 1 212 ? -8.148 10.844 2.07 1 94.56 212 PHE B C 1
ATOM 3771 O O . PHE B 1 212 ? -7.383 11.023 1.123 1 94.56 212 PHE B O 1
ATOM 3778 N N . THR B 1 213 ? -8.789 9.75 2.34 1 94.12 213 THR B N 1
ATOM 3779 C CA . THR B 1 213 ? -8.852 8.688 1.341 1 94.12 213 THR B CA 1
ATOM 3780 C C . THR B 1 213 ? -10.297 8.414 0.938 1 94.12 213 THR B C 1
ATOM 3782 O O . THR B 1 213 ? -11.227 8.992 1.505 1 94.12 213 THR B O 1
ATOM 3785 N N . ASN B 1 214 ? -10.445 7.676 -0.162 1 90.75 214 ASN B N 1
ATOM 3786 C CA . ASN B 1 214 ? -11.742 7.184 -0.615 1 90.75 214 ASN B CA 1
ATOM 3787 C C . ASN B 1 214 ? -11.797 5.656 -0.606 1 90.75 214 ASN B C 1
ATOM 3789 O O . ASN B 1 214 ? -11.047 5 -1.329 1 90.75 214 ASN B O 1
ATOM 3793 N N . ILE B 1 215 ? -12.648 5.125 0.235 1 90.81 215 ILE B N 1
ATOM 3794 C CA . ILE B 1 215 ? -12.75 3.676 0.359 1 90.81 215 ILE B CA 1
ATOM 3795 C C . ILE B 1 215 ? -13.953 3.178 -0.435 1 90.81 215 ILE B C 1
ATOM 3797 O O . ILE B 1 215 ? -15.094 3.564 -0.159 1 90.81 215 ILE B O 1
ATOM 3801 N N . GLU B 1 216 ? -13.711 2.426 -1.477 1 89.25 216 GLU B N 1
ATOM 3802 C CA . GLU B 1 216 ? -14.781 1.746 -2.195 1 89.25 216 GLU B CA 1
ATOM 3803 C C . GLU B 1 216 ? -15.125 0.409 -1.543 1 89.25 216 GLU B C 1
ATOM 3805 O O . GLU B 1 216 ? -14.227 -0.332 -1.13 1 89.25 216 GLU B O 1
ATOM 3810 N N . LYS B 1 217 ? -16.406 0.203 -1.447 1 90.25 217 LYS B N 1
ATOM 3811 C CA . LYS B 1 217 ? -16.922 -1.033 -0.867 1 90.25 217 LYS B CA 1
ATOM 3812 C C . LYS B 1 217 ? -17.625 -1.883 -1.92 1 90.25 217 LYS B C 1
ATOM 3814 O O . LYS B 1 217 ? -18.453 -1.38 -2.672 1 90.25 217 LYS B O 1
ATOM 3819 N N . PHE B 1 218 ? -17.172 -3.146 -1.975 1 88.94 218 PHE B N 1
ATOM 3820 C CA . PHE B 1 218 ? -17.812 -4.094 -2.881 1 88.94 218 PHE B CA 1
ATOM 3821 C C . PHE B 1 218 ? -18.516 -5.199 -2.102 1 88.94 218 PHE B C 1
ATOM 3823 O O . PHE B 1 218 ? -17.859 -6.02 -1.451 1 88.94 218 PHE B O 1
ATOM 3830 N N . GLU B 1 219 ? -19.859 -5.164 -2.123 1 87.06 219 GLU B N 1
ATOM 3831 C CA . GLU B 1 219 ? -20.641 -6.211 -1.482 1 87.06 219 GLU B CA 1
ATOM 3832 C C . GLU B 1 219 ? -20.75 -7.445 -2.375 1 87.06 219 GLU B C 1
ATOM 3834 O O . GLU B 1 219 ? -21.391 -7.402 -3.426 1 87.06 219 GLU B O 1
ATOM 3839 N N . LEU B 1 220 ? -20.172 -8.578 -1.946 1 85.06 220 LEU B N 1
ATOM 3840 C CA . LEU B 1 220 ? -20.047 -9.758 -2.797 1 85.06 220 LEU B CA 1
ATOM 3841 C C . LEU B 1 220 ? -20.953 -10.875 -2.314 1 85.06 220 LEU B C 1
ATOM 3843 O O . LEU B 1 220 ? -21.094 -11.898 -2.992 1 85.06 220 LEU B O 1
ATOM 3847 N N . GLY B 1 221 ? -21.562 -10.742 -1.229 1 79.88 221 GLY B N 1
ATOM 3848 C CA . GLY B 1 221 ? -22.469 -11.688 -0.592 1 79.88 221 GLY B CA 1
ATOM 3849 C C . GLY B 1 221 ? -22.734 -11.359 0.863 1 79.88 221 GLY B C 1
ATOM 3850 O O . GLY B 1 221 ? -22.406 -10.273 1.336 1 79.88 221 GLY B O 1
ATOM 3851 N N . PRO B 1 222 ? -23.531 -12.25 1.421 1 78.75 222 PRO B N 1
ATOM 3852 C CA . PRO B 1 222 ? -23.797 -12.023 2.844 1 78.75 222 PRO B CA 1
ATOM 3853 C C . PRO B 1 222 ? -22.516 -11.93 3.674 1 78.75 222 PRO B C 1
ATOM 3855 O O . PRO B 1 222 ? -21.703 -12.867 3.674 1 78.75 222 PRO B O 1
ATOM 3858 N N . ASP B 1 223 ? -22.141 -10.883 4.301 1 81.44 223 ASP B N 1
ATOM 3859 C CA . ASP B 1 223 ? -21 -10.648 5.184 1 81.44 223 ASP B CA 1
ATOM 3860 C C . ASP B 1 223 ? -19.672 -10.742 4.418 1 81.44 223 ASP B C 1
ATOM 3862 O O . ASP B 1 223 ? -18.656 -11.156 4.977 1 81.44 223 ASP B O 1
ATOM 3866 N N . THR B 1 224 ? -19.766 -10.664 3.107 1 85.19 224 THR B N 1
ATOM 3867 C CA . THR B 1 224 ? -18.578 -10.688 2.25 1 85.19 224 THR B CA 1
ATOM 3868 C C . THR B 1 224 ? -18.391 -9.336 1.558 1 85.19 224 THR B C 1
ATOM 3870 O O . THR B 1 224 ? -19.109 -9.016 0.614 1 85.19 224 THR B O 1
ATOM 3873 N N . VAL B 1 225 ? -17.453 -8.609 2.166 1 89.88 225 VAL B N 1
ATOM 3874 C CA . VAL B 1 225 ? -17.25 -7.262 1.647 1 89.88 225 VAL B CA 1
ATOM 3875 C C . VAL B 1 225 ? -15.766 -7.039 1.352 1 89.88 225 VAL B C 1
ATOM 3877 O O . VAL B 1 225 ? -14.906 -7.301 2.199 1 89.88 225 VAL B O 1
ATOM 3880 N N . PHE B 1 226 ? -15.5 -6.711 0.172 1 93.25 226 PHE B N 1
ATOM 3881 C CA . PHE B 1 226 ? -14.164 -6.27 -0.207 1 93.25 226 PHE B CA 1
ATOM 3882 C C . PHE B 1 226 ? -14.086 -4.746 -0.232 1 93.25 226 PHE B C 1
ATOM 3884 O O . PHE B 1 226 ? -14.844 -4.094 -0.952 1 93.25 226 PHE B O 1
ATOM 3891 N N . GLU B 1 227 ? -13.195 -4.164 0.63 1 93.44 227 GLU B N 1
ATOM 3892 C CA . GLU B 1 227 ? -12.969 -2.723 0.699 1 93.44 227 GLU B CA 1
ATOM 3893 C C . GLU B 1 227 ? -11.578 -2.357 0.197 1 93.44 227 GLU B C 1
ATOM 3895 O O . GLU B 1 227 ? -10.594 -3.006 0.553 1 93.44 227 GLU B O 1
ATOM 3900 N N . THR B 1 228 ? -11.484 -1.379 -0.691 1 91.88 228 THR B N 1
ATOM 3901 C CA . THR B 1 228 ? -10.211 -0.918 -1.223 1 91.88 228 THR B CA 1
ATOM 3902 C C . THR B 1 228 ? -9.5 -0.009 -0.222 1 91.88 228 THR B C 1
ATOM 3904 O O . THR B 1 228 ? -9.883 1.149 -0.05 1 91.88 228 THR B O 1
ATOM 3907 N N . MET B 1 229 ? -8.453 -0.553 0.452 1 91.38 229 MET B N 1
ATOM 3908 C CA . MET B 1 229 ? -7.836 0.262 1.497 1 91.38 229 MET B CA 1
ATOM 3909 C C . MET B 1 229 ? -6.332 0.389 1.278 1 91.38 229 MET B C 1
ATOM 3911 O O . MET B 1 229 ? -5.66 1.138 1.988 1 91.38 229 MET B O 1
ATOM 3915 N N . VAL B 1 230 ? -5.785 -0.191 0.254 1 94.25 230 VAL B N 1
ATOM 3916 C CA . VAL B 1 230 ? -4.348 -0.212 -0.01 1 94.25 230 VAL B CA 1
ATOM 3917 C C . VAL B 1 230 ? -3.859 1.202 -0.316 1 94.25 230 VAL B C 1
ATOM 3919 O O . VAL B 1 230 ? -2.719 1.552 -0.005 1 94.25 230 VAL B O 1
ATOM 3922 N N . HIS B 1 231 ? -4.73 1.994 -0.844 1 95.81 231 HIS B N 1
ATOM 3923 C CA . HIS B 1 231 ? -4.332 3.346 -1.222 1 95.81 231 HIS B CA 1
ATOM 3924 C C . HIS B 1 231 ? -3.938 4.168 0.001 1 95.81 231 HIS B C 1
ATOM 3926 O O . HIS B 1 231 ? -3.318 5.227 -0.13 1 95.81 231 HIS B O 1
ATOM 3932 N N . MET B 1 232 ? -4.281 3.766 1.243 1 97.5 232 MET B N 1
ATOM 3933 C CA . MET B 1 232 ? -3.77 4.438 2.434 1 97.5 232 MET B CA 1
ATOM 3934 C C . MET B 1 232 ? -2.248 4.355 2.492 1 97.5 232 MET B C 1
ATOM 3936 O O . MET B 1 232 ? -1.587 5.297 2.93 1 97.5 232 MET B O 1
ATOM 3940 N N . PHE B 1 233 ? -1.686 3.229 2.031 1 97.75 233 PHE B N 1
ATOM 3941 C CA . PHE B 1 233 ? -0.238 3.082 1.936 1 97.75 233 PHE B CA 1
ATOM 3942 C C . PHE B 1 233 ? 0.339 4.051 0.912 1 97.75 233 PHE B C 1
ATOM 3944 O O . PHE B 1 233 ? 1.421 4.605 1.115 1 97.75 233 PHE B O 1
ATOM 3951 N N . LEU B 1 234 ? -0.381 4.25 -0.198 1 97.19 234 LEU B N 1
ATOM 3952 C CA . LEU B 1 234 ? 0.057 5.18 -1.235 1 97.19 234 LEU B CA 1
ATOM 3953 C C . LEU B 1 234 ? 0.13 6.602 -0.694 1 97.19 234 LEU B C 1
ATOM 3955 O O . LEU B 1 234 ? 1.09 7.328 -0.97 1 97.19 234 LEU B O 1
ATOM 3959 N N . ILE B 1 235 ? -0.819 6.945 0.072 1 97.94 235 ILE B N 1
ATOM 3960 C CA . ILE B 1 235 ? -0.923 8.297 0.605 1 97.94 235 ILE B CA 1
ATOM 3961 C C . ILE B 1 235 ? 0.265 8.586 1.521 1 97.94 235 ILE B C 1
ATOM 3963 O O . ILE B 1 235 ? 0.926 9.617 1.385 1 97.94 235 ILE B O 1
ATOM 3967 N N . ILE B 1 236 ? 0.571 7.645 2.422 1 98.31 236 ILE B N 1
ATOM 3968 C CA . ILE B 1 236 ? 1.656 7.906 3.361 1 98.31 236 ILE B CA 1
ATOM 3969 C C . ILE B 1 236 ? 2.994 7.867 2.627 1 98.31 236 ILE B C 1
ATOM 3971 O O . ILE B 1 236 ? 3.938 8.57 3.004 1 98.31 236 ILE B O 1
ATOM 3975 N N . GLU B 1 237 ? 3.121 7.086 1.538 1 97.94 237 GLU B N 1
ATOM 3976 C CA . GLU B 1 237 ? 4.371 7.078 0.783 1 97.94 237 GLU B CA 1
ATOM 3977 C C . GLU B 1 237 ? 4.59 8.406 0.064 1 97.94 237 GLU B C 1
ATOM 3979 O O . GLU B 1 237 ? 5.703 8.938 0.047 1 97.94 237 GLU B O 1
ATOM 3984 N N . ILE B 1 238 ? 3.523 8.891 -0.542 1 97.19 238 ILE B N 1
ATOM 3985 C CA . ILE B 1 238 ? 3.631 10.164 -1.245 1 97.19 238 ILE B CA 1
ATOM 3986 C C . ILE B 1 238 ? 3.949 11.281 -0.25 1 97.19 238 ILE B C 1
ATOM 3988 O O . ILE B 1 238 ? 4.805 12.125 -0.512 1 97.19 238 ILE B O 1
ATOM 3992 N N . LEU B 1 239 ? 3.27 11.281 0.936 1 97.81 239 LEU B N 1
ATOM 3993 C CA . LEU B 1 239 ? 3.584 12.242 1.989 1 97.81 239 LEU B CA 1
ATOM 3994 C C . LEU B 1 239 ? 5.051 12.141 2.389 1 97.81 239 LEU B C 1
ATOM 3996 O O . LEU B 1 239 ? 5.73 13.164 2.518 1 97.81 239 LEU B O 1
ATOM 4000 N N . PHE B 1 240 ? 5.535 10.977 2.578 1 97.88 240 PHE B N 1
ATOM 4001 C CA . PHE B 1 240 ? 6.91 10.766 3.012 1 97.88 240 PHE B CA 1
ATOM 4002 C C . PHE B 1 240 ? 7.891 11.242 1.951 1 97.88 240 PHE B C 1
ATOM 4004 O O . PHE B 1 240 ? 8.906 11.859 2.273 1 97.88 240 PHE B O 1
ATOM 4011 N N . ALA B 1 241 ? 7.578 10.938 0.689 1 96.44 241 ALA B N 1
ATOM 4012 C CA . ALA B 1 241 ? 8.422 11.43 -0.398 1 96.44 241 ALA B CA 1
ATOM 4013 C C . ALA B 1 241 ? 8.5 12.953 -0.386 1 96.44 241 ALA B C 1
ATOM 4015 O O . ALA B 1 241 ? 9.57 13.523 -0.574 1 96.44 241 ALA B O 1
ATOM 4016 N N . ARG B 1 242 ? 7.352 13.602 -0.156 1 94.94 242 ARG B N 1
ATOM 4017 C CA . ARG B 1 242 ? 7.312 15.055 -0.067 1 94.94 242 ARG B CA 1
ATOM 4018 C C . ARG B 1 242 ? 8.148 15.555 1.107 1 94.94 242 ARG B C 1
ATOM 4020 O O . ARG B 1 242 ? 8.828 16.578 1.002 1 94.94 242 ARG B O 1
ATOM 4027 N N . PHE B 1 243 ? 8.062 14.852 2.217 1 96.75 243 PHE B N 1
ATOM 4028 C CA . PHE B 1 243 ? 8.859 15.172 3.395 1 96.75 243 PHE B CA 1
ATOM 4029 C C . PHE B 1 243 ? 10.352 15.094 3.082 1 96.75 243 PHE B C 1
ATOM 4031 O O . PHE B 1 243 ? 11.117 15.977 3.465 1 96.75 243 PHE B O 1
ATOM 4038 N N . ILE B 1 244 ? 10.758 14.023 2.318 1 94.25 244 ILE B N 1
ATOM 4039 C CA . ILE B 1 244 ? 12.156 13.836 1.96 1 94.25 244 ILE B CA 1
ATOM 4040 C C . ILE B 1 244 ? 12.617 14.969 1.045 1 94.25 244 ILE B C 1
ATOM 4042 O O . ILE B 1 244 ? 13.719 15.5 1.209 1 94.25 244 ILE B O 1
ATOM 4046 N N . ASP B 1 245 ? 11.781 15.32 0.102 1 91.88 245 ASP B N 1
ATOM 4047 C CA . ASP B 1 245 ? 12.094 16.438 -0.776 1 91.88 245 ASP B CA 1
ATOM 4048 C C . ASP B 1 245 ? 12.336 17.719 0.028 1 91.88 245 ASP B C 1
ATOM 4050 O O . ASP B 1 245 ? 13.273 18.469 -0.244 1 91.88 245 ASP B O 1
ATOM 4054 N N . TYR B 1 246 ? 11.438 17.891 1.029 1 90.19 246 TYR B N 1
ATOM 4055 C CA . TYR B 1 246 ? 11.539 19.062 1.892 1 90.19 246 TYR B CA 1
ATOM 4056 C C . TYR B 1 246 ? 12.789 19 2.76 1 90.19 246 TYR B C 1
ATOM 4058 O O . TYR B 1 246 ? 13.539 19.969 2.848 1 90.19 246 TYR B O 1
ATOM 4066 N N . TYR B 1 247 ? 12.977 17.859 3.348 1 87.12 247 TYR B N 1
ATOM 4067 C CA . TYR B 1 247 ? 14.062 17.641 4.301 1 87.12 247 TYR B CA 1
ATOM 4068 C C . TYR B 1 247 ? 15.422 17.875 3.654 1 87.12 247 TYR B C 1
ATOM 4070 O O . TYR B 1 247 ? 16.266 18.578 4.211 1 87.12 247 TYR B O 1
ATOM 4078 N N . PHE B 1 248 ? 15.68 17.375 2.441 1 77.5 248 PHE B N 1
ATOM 4079 C CA . PHE B 1 248 ? 17.016 17.406 1.853 1 77.5 248 PHE B CA 1
ATOM 4080 C C . PHE B 1 248 ? 17.234 18.688 1.063 1 77.5 248 PHE B C 1
ATOM 4082 O O . PHE B 1 248 ? 18.375 19.016 0.715 1 77.5 248 PHE B O 1
ATOM 4089 N N . THR B 1 249 ? 16.156 19.453 0.856 1 73.69 249 THR B N 1
ATOM 4090 C CA . THR B 1 249 ? 16.312 20.797 0.34 1 73.69 249 THR B CA 1
ATOM 4091 C C . THR B 1 249 ? 16.672 21.766 1.464 1 73.69 249 THR B C 1
ATOM 4093 O O . THR B 1 249 ? 17.328 22.781 1.227 1 73.69 249 THR B O 1
ATOM 4096 N N . HIS B 1 250 ? 16.266 21.438 2.68 1 74.94 250 HIS B N 1
ATOM 4097 C CA . HIS B 1 250 ? 16.5 22.344 3.803 1 74.94 250 HIS B CA 1
ATOM 4098 C C . HIS B 1 250 ? 17.734 21.953 4.594 1 74.94 250 HIS B C 1
ATOM 4100 O O . HIS B 1 250 ? 18.297 22.766 5.324 1 74.94 250 HIS B O 1
ATOM 4106 N N . GLU B 1 251 ? 18.125 20.672 4.555 1 65.75 251 GLU B N 1
ATOM 4107 C CA . GLU B 1 251 ? 19.344 20.25 5.242 1 65.75 251 GLU B CA 1
ATOM 4108 C C . GLU B 1 251 ? 20.578 20.453 4.359 1 65.75 251 GLU B C 1
ATOM 4110 O O . GLU B 1 251 ? 21.703 20.453 4.848 1 65.75 251 GLU B O 1
ATOM 4115 N N . SER B 1 252 ? 20.484 20.594 2.932 1 49.94 252 SER B N 1
ATOM 4116 C CA . SER B 1 252 ? 21.625 20.938 2.088 1 49.94 252 SER B CA 1
ATOM 4117 C C . SER B 1 2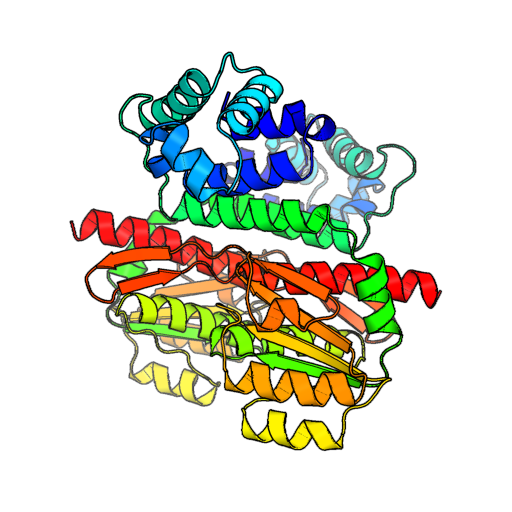52 ? 21.953 22.422 2.176 1 49.94 252 SER B C 1
ATOM 4119 O O . SER B 1 252 ? 21.062 23.25 2.361 1 49.94 252 SER B O 1
#

Solvent-accessible surface area (backbone atoms only — not comparable to full-atom values): 27107 Å² total; per-residue (Å²): 132,58,72,65,56,35,47,61,74,31,45,89,74,50,47,75,66,43,49,54,48,46,51,52,43,70,75,35,40,76,60,47,34,73,48,57,65,65,59,52,18,58,76,66,70,47,50,56,66,55,51,32,50,47,29,37,63,48,72,34,94,20,52,70,52,49,23,47,52,40,30,49,72,57,50,61,72,90,64,67,66,67,44,59,34,52,51,53,52,50,51,45,51,49,52,52,56,53,62,68,67,53,83,52,62,72,60,40,49,51,59,70,68,32,80,42,41,36,28,35,28,77,44,74,68,31,36,50,44,28,51,50,54,28,50,58,36,43,32,59,77,35,79,45,46,60,39,92,43,70,68,51,52,59,58,41,60,80,74,54,30,63,54,20,35,37,39,41,28,29,64,73,24,67,56,62,70,57,43,56,50,48,54,56,39,50,75,44,45,31,42,31,38,26,40,21,40,62,74,94,31,60,42,50,72,74,27,78,40,75,43,66,45,77,72,52,74,44,81,78,50,91,90,17,46,50,65,55,59,60,57,58,44,52,50,55,48,49,54,48,28,47,32,49,50,50,49,57,62,68,72,100,133,58,70,64,57,35,47,62,73,34,47,88,77,52,49,75,67,40,50,52,48,45,52,50,43,69,74,34,40,76,58,49,36,73,47,56,64,67,58,51,16,56,75,66,70,48,49,56,66,54,49,32,49,46,28,36,65,50,72,34,93,20,51,68,51,48,22,46,53,41,32,42,75,49,50,58,74,92,50,74,63,67,42,57,35,51,51,53,51,50,51,46,51,51,52,50,56,52,61,68,67,53,84,54,62,70,61,40,50,52,58,69,68,32,78,44,40,36,27,36,28,78,44,75,66,31,34,52,45,28,50,51,52,28,48,58,37,44,32,59,78,36,79,44,46,61,40,92,44,70,67,50,52,59,58,42,60,80,75,55,31,62,54,22,34,36,39,40,27,28,64,73,24,66,55,63,68,56,43,57,51,48,53,55,38,51,74,44,44,32,43,30,36,24,40,23,41,62,74,92,31,58,41,51,72,74,28,78,39,74,45,68,43,80,70,50,77,42,81,76,51,91,90,16,45,52,66,55,59,61,56,59,46,51,52,56,50,50,50,47,28,46,34,50,49,50,48,58,60,67,72,99